Protein AF-A0A2I1H374-F1 (afdb_monomer_lite)

Structure (mmCIF, N/CA/C/O backbone):
data_AF-A0A2I1H374-F1
#
_entry.id   AF-A0A2I1H374-F1
#
loop_
_atom_site.group_PDB
_atom_site.id
_atom_site.type_symbol
_atom_site.label_atom_id
_atom_site.label_alt_id
_atom_site.label_comp_id
_atom_site.label_asym_id
_atom_site.label_entity_id
_atom_site.label_seq_id
_atom_site.pdbx_PDB_ins_code
_atom_site.Cartn_x
_atom_site.Cartn_y
_atom_site.Cartn_z
_atom_site.occupancy
_atom_site.B_iso_or_equiv
_atom_site.auth_seq_id
_atom_site.auth_comp_id
_atom_site.auth_asym_id
_atom_site.auth_atom_id
_atom_site.pdbx_PDB_model_num
ATOM 1 N N . MET A 1 1 ? -6.740 16.744 -34.943 1.00 37.19 1 MET A N 1
ATOM 2 C CA . MET A 1 1 ? -5.927 16.416 -33.747 1.00 37.19 1 MET A CA 1
ATOM 3 C C . MET A 1 1 ? -6.700 16.603 -32.431 1.00 37.19 1 MET A C 1
ATOM 5 O O . MET A 1 1 ? -6.382 15.929 -31.464 1.00 37.19 1 MET A O 1
ATOM 9 N N . GLU A 1 2 ? -7.787 17.387 -32.403 1.00 27.06 2 GLU A N 1
ATOM 10 C CA . GLU A 1 2 ? -8.584 17.677 -31.189 1.00 27.06 2 GLU A CA 1
ATOM 11 C C . GLU A 1 2 ? -9.504 16.539 -30.698 1.00 27.06 2 GLU A C 1
ATOM 13 O O . GLU A 1 2 ? -9.756 16.419 -29.502 1.00 27.06 2 GLU A O 1
ATOM 18 N N . LYS A 1 3 ? -9.932 15.609 -31.567 1.00 24.66 3 LYS A N 1
ATOM 19 C CA . LYS A 1 3 ? -10.811 14.489 -31.163 1.00 24.66 3 LYS A CA 1
ATOM 20 C C . LYS A 1 3 ? -10.138 13.417 -30.284 1.00 24.66 3 LYS A C 1
ATOM 22 O O . LYS A 1 3 ? -10.841 12.659 -29.628 1.00 24.66 3 LYS A O 1
ATOM 27 N N . LYS A 1 4 ? -8.799 13.332 -30.229 1.00 29.20 4 LYS A N 1
ATOM 28 C CA . LYS A 1 4 ? -8.080 12.343 -29.386 1.00 29.20 4 LYS A CA 1
ATOM 29 C C . LYS A 1 4 ? -7.821 12.827 -27.952 1.00 29.20 4 LYS A C 1
ATOM 31 O O . LYS A 1 4 ? -7.655 11.988 -27.070 1.00 29.20 4 LYS A O 1
ATOM 36 N N . VAL A 1 5 ? -7.818 14.141 -27.716 1.00 31.31 5 VAL A N 1
ATOM 37 C CA . VAL A 1 5 ? -7.602 14.747 -26.387 1.00 31.31 5 VAL A CA 1
ATOM 38 C C . VAL A 1 5 ? -8.898 14.725 -25.570 1.00 31.31 5 VAL A C 1
ATOM 40 O O . VAL A 1 5 ? -8.887 14.364 -24.395 1.00 31.31 5 VAL A O 1
ATOM 43 N N . GLN A 1 6 ? -10.042 14.959 -26.222 1.00 27.72 6 GLN A N 1
ATOM 44 C CA . GLN A 1 6 ? -11.362 14.914 -25.581 1.00 27.72 6 GLN A CA 1
ATOM 45 C C . GLN A 1 6 ? -11.730 13.508 -25.072 1.00 27.72 6 GLN A C 1
ATOM 47 O O . GLN A 1 6 ? -12.285 13.375 -23.988 1.00 27.72 6 GLN A O 1
ATOM 52 N N . VAL A 1 7 ? -11.334 12.445 -25.787 1.00 29.83 7 VAL A N 1
ATOM 53 C CA . VAL A 1 7 ? -11.614 11.041 -25.417 1.00 29.83 7 VAL A CA 1
ATOM 54 C C . VAL A 1 7 ? -10.807 10.570 -24.191 1.00 29.83 7 VAL A C 1
ATOM 56 O O . VAL A 1 7 ? -11.274 9.700 -23.455 1.00 29.83 7 VAL A O 1
ATOM 59 N N . ARG A 1 8 ? -9.623 11.148 -23.921 1.00 35.72 8 ARG A N 1
ATOM 60 C CA . ARG A 1 8 ? -8.791 10.791 -22.748 1.00 35.72 8 ARG A CA 1
ATOM 61 C C . ARG A 1 8 ? -9.314 11.413 -21.452 1.00 35.72 8 ARG A C 1
ATOM 63 O O . ARG A 1 8 ? -9.408 10.715 -20.445 1.00 35.72 8 ARG A O 1
ATOM 70 N N . GLY A 1 9 ? -9.763 12.670 -21.505 1.00 31.95 9 GLY A N 1
ATOM 71 C CA . GLY A 1 9 ? -10.481 13.309 -20.394 1.00 31.95 9 GLY A CA 1
ATOM 72 C C . GLY A 1 9 ? -11.838 12.651 -20.107 1.00 31.95 9 GLY A C 1
ATOM 73 O O . GLY A 1 9 ? -12.207 12.475 -18.946 1.00 31.95 9 GLY A O 1
ATOM 74 N N . PHE A 1 10 ? -12.542 12.198 -21.155 1.00 29.08 10 PHE A N 1
ATOM 75 C CA . PHE A 1 10 ? -13.839 11.518 -21.033 1.00 29.08 10 PHE A CA 1
ATOM 76 C C . PHE A 1 10 ? -13.736 10.151 -20.360 1.00 29.08 10 PHE A C 1
ATOM 78 O O . PHE A 1 10 ? -14.579 9.813 -19.535 1.00 29.08 10 PHE A O 1
ATOM 85 N N . LYS A 1 11 ? -12.671 9.387 -20.647 1.00 33.81 11 LYS A N 1
ATOM 86 C CA . LYS A 1 11 ? -12.419 8.140 -19.925 1.00 33.81 11 LYS A CA 1
ATOM 87 C C . LYS A 1 11 ? -12.275 8.436 -18.436 1.00 33.81 11 LYS A C 1
ATOM 89 O O . LYS A 1 11 ? -13.022 7.830 -17.687 1.00 33.81 11 LYS A O 1
ATOM 94 N N . LYS A 1 12 ? -11.419 9.389 -18.007 1.00 41.34 12 LYS A N 1
ATOM 95 C CA . LYS A 1 12 ? -11.124 9.689 -16.579 1.00 41.34 12 LYS A CA 1
ATOM 96 C C . LYS A 1 12 ? -12.368 10.049 -15.728 1.00 41.34 12 LYS A C 1
ATOM 98 O O . LYS A 1 12 ? -12.437 9.669 -14.559 1.00 41.34 12 LYS A O 1
ATOM 103 N N . LYS A 1 13 ? -13.365 10.704 -16.330 1.00 35.69 13 LYS A N 1
ATOM 104 C CA . LYS A 1 13 ? -14.638 11.063 -15.680 1.00 35.69 13 LYS A CA 1
ATOM 105 C C . LYS A 1 13 ? -15.507 9.829 -15.365 1.00 35.69 13 LYS A C 1
ATOM 107 O O . LYS A 1 13 ? -15.969 9.692 -14.239 1.00 35.69 13 LYS A O 1
ATOM 112 N N . ILE A 1 14 ? -15.538 8.859 -16.281 1.00 36.16 14 ILE A N 1
ATOM 113 C CA . ILE A 1 14 ? -16.285 7.597 -16.149 1.00 36.16 14 ILE A CA 1
ATOM 114 C C . ILE A 1 14 ? -15.719 6.681 -15.027 1.00 36.16 14 ILE A C 1
ATOM 116 O O . ILE A 1 14 ? -16.461 5.906 -14.437 1.00 36.16 14 ILE A O 1
ATOM 120 N N . TRP A 1 15 ? -14.431 6.767 -14.646 1.00 44.06 15 TRP A N 1
ATOM 121 C CA . TRP A 1 15 ? -13.823 5.871 -13.622 1.00 44.06 15 TRP A CA 1
ATOM 122 C C . TRP A 1 15 ? -14.195 6.191 -12.188 1.00 44.06 15 TRP A C 1
ATOM 124 O O . TRP A 1 15 ? -14.423 5.276 -11.399 1.00 44.06 15 TRP A O 1
ATOM 134 N N . LYS A 1 16 ? -14.198 7.485 -11.839 1.00 42.59 16 LYS A N 1
ATOM 135 C CA . LYS A 1 16 ? -14.732 7.903 -10.544 1.00 42.59 16 LYS A CA 1
ATOM 136 C C . LYS A 1 16 ? -16.214 7.522 -10.525 1.00 42.59 16 LYS A C 1
ATOM 138 O O . LYS A 1 16 ? -16.657 6.944 -9.551 1.00 42.59 16 LYS A O 1
ATOM 143 N N . GLU A 1 17 ? -16.918 7.696 -11.644 1.00 45.19 17 GLU A N 1
ATOM 144 C CA . GLU A 1 17 ? -18.347 7.394 -11.787 1.00 45.19 17 GLU A CA 1
ATOM 145 C C . GLU A 1 17 ? -18.707 5.896 -11.650 1.00 45.19 17 GLU A C 1
ATOM 147 O O . GLU A 1 17 ? -19.641 5.602 -10.919 1.00 45.19 17 GLU A O 1
ATOM 152 N N . VAL A 1 18 ? -17.977 4.926 -12.229 1.00 48.44 18 VAL A N 1
ATOM 153 C CA . VAL A 1 18 ? -18.347 3.483 -12.153 1.00 48.44 18 VAL A CA 1
ATOM 154 C C . VAL A 1 18 ? -18.047 2.839 -10.788 1.00 48.44 18 VAL A C 1
ATOM 156 O O . VAL A 1 18 ? -18.701 1.877 -10.404 1.00 48.44 18 VAL A O 1
ATOM 159 N N . GLN A 1 19 ? -17.084 3.337 -10.014 1.00 54.28 19 GLN A N 1
ATOM 160 C CA . GLN A 1 19 ? -16.617 2.667 -8.781 1.00 54.28 19 GLN A CA 1
ATOM 161 C C . GLN A 1 19 ? -17.130 3.346 -7.515 1.00 54.28 19 GLN A C 1
ATOM 163 O O . GLN A 1 19 ? -17.526 2.668 -6.566 1.00 54.28 19 GLN A O 1
ATOM 168 N N . VAL A 1 20 ? -17.253 4.677 -7.569 1.00 58.66 20 VAL A N 1
ATOM 169 C CA . VAL A 1 20 ? -18.188 5.392 -6.704 1.00 58.66 20 VAL A CA 1
ATOM 170 C C . VAL A 1 20 ? -19.596 4.826 -6.939 1.00 58.66 20 VAL A C 1
ATOM 172 O O . VAL A 1 20 ? -20.330 4.734 -5.975 1.00 58.66 20 VAL A O 1
ATOM 175 N N . SER A 1 21 ? -19.936 4.268 -8.119 1.00 68.25 21 SER A N 1
ATOM 176 C CA . SER A 1 21 ? -21.241 3.608 -8.317 1.00 68.25 21 SER A CA 1
ATOM 177 C C . SER A 1 21 ? -21.523 2.410 -7.406 1.00 68.25 21 SER A C 1
ATOM 179 O O . SER A 1 21 ? -22.670 2.261 -7.029 1.00 68.25 21 SER A O 1
ATOM 181 N N . ILE A 1 22 ? -20.557 1.556 -7.029 1.00 81.50 22 ILE A N 1
ATOM 182 C CA . ILE A 1 22 ? -20.864 0.428 -6.116 1.00 81.50 22 ILE A CA 1
ATOM 183 C C . ILE A 1 22 ? -21.105 0.961 -4.707 1.00 81.50 22 ILE A C 1
ATOM 185 O O . ILE A 1 22 ? -22.082 0.593 -4.067 1.00 81.50 22 ILE A O 1
ATOM 189 N N . LEU A 1 23 ? -20.240 1.863 -4.241 1.00 81.44 23 LEU A N 1
ATOM 190 C CA . LEU A 1 23 ? -20.399 2.477 -2.925 1.00 81.44 23 LEU A CA 1
ATOM 191 C C . LEU A 1 23 ? -21.657 3.359 -2.846 1.00 81.44 23 LEU A C 1
ATOM 193 O O . LEU A 1 23 ? -22.290 3.369 -1.799 1.00 81.44 23 LEU A O 1
ATOM 197 N N . LEU A 1 24 ? -22.031 4.044 -3.934 1.00 80.06 24 LEU A N 1
ATOM 198 C CA . LEU A 1 24 ? -23.277 4.810 -4.061 1.00 80.06 24 LEU A CA 1
ATOM 199 C C . LEU A 1 24 ? -24.499 3.899 -4.160 1.00 80.06 24 LEU A C 1
ATOM 201 O O . LEU A 1 24 ? -25.490 4.172 -3.507 1.00 80.06 24 LEU A O 1
ATOM 205 N N . LYS A 1 25 ? -24.437 2.799 -4.920 1.00 84.75 25 LYS A N 1
ATOM 206 C CA . LYS A 1 25 ? -25.526 1.810 -4.968 1.00 84.75 25 LYS A CA 1
ATOM 207 C C . LYS A 1 25 ? -25.799 1.236 -3.587 1.00 84.75 25 LYS A C 1
ATOM 209 O O . LYS A 1 25 ? -26.943 1.161 -3.182 1.00 84.75 25 LYS A O 1
ATOM 214 N N . LEU A 1 26 ? -24.749 0.925 -2.826 1.00 85.94 26 LEU A N 1
ATOM 215 C CA . LEU A 1 26 ? -24.913 0.501 -1.437 1.00 85.94 26 LEU A CA 1
ATOM 216 C C . LEU A 1 26 ? -25.579 1.590 -0.577 1.00 85.94 26 LEU A C 1
ATOM 218 O O . LEU A 1 26 ? -26.372 1.254 0.296 1.00 85.94 26 LEU A O 1
ATOM 222 N N . GLU A 1 27 ? -25.306 2.877 -0.817 1.00 85.31 27 GLU A N 1
ATOM 223 C CA . GLU A 1 27 ? -26.038 3.970 -0.153 1.00 85.31 27 GLU A CA 1
ATOM 224 C C . GLU A 1 27 ? -27.514 4.018 -0.574 1.00 85.31 27 GLU A C 1
ATOM 226 O O . GLU A 1 27 ? -28.376 4.165 0.291 1.00 85.31 27 GLU A O 1
ATOM 231 N N . GLU A 1 28 ? -27.807 3.859 -1.870 1.00 84.88 28 GLU A N 1
ATOM 232 C CA . GLU A 1 28 ? -29.170 3.777 -2.420 1.00 84.88 28 GLU A CA 1
ATOM 233 C C . GLU A 1 28 ? -29.945 2.579 -1.844 1.00 84.88 28 GLU A C 1
ATOM 235 O O . GLU A 1 28 ? -31.127 2.705 -1.525 1.00 84.88 28 GLU A O 1
ATOM 240 N N . ASP A 1 29 ? -29.259 1.458 -1.614 1.00 85.06 29 ASP A N 1
ATOM 241 C CA . ASP A 1 29 ? -29.785 0.237 -0.992 1.00 85.06 29 ASP A CA 1
ATOM 242 C C . ASP A 1 29 ? -29.918 0.350 0.546 1.00 85.06 29 ASP A C 1
ATOM 244 O O . ASP A 1 29 ? -30.317 -0.602 1.220 1.00 85.06 29 ASP A O 1
ATOM 248 N N . GLY A 1 30 ? -29.604 1.515 1.128 1.00 82.56 30 GLY A N 1
ATOM 249 C CA . GLY A 1 30 ? -29.791 1.821 2.549 1.00 82.56 30 GLY A CA 1
ATOM 250 C C . GLY A 1 30 ? -28.572 1.576 3.449 1.00 82.56 30 GLY A C 1
ATOM 251 O O . GLY A 1 30 ? -28.650 1.811 4.658 1.00 82.56 30 GLY A O 1
ATOM 252 N N . PHE A 1 31 ? -27.425 1.162 2.903 1.00 89.19 31 PHE A N 1
ATOM 253 C CA . P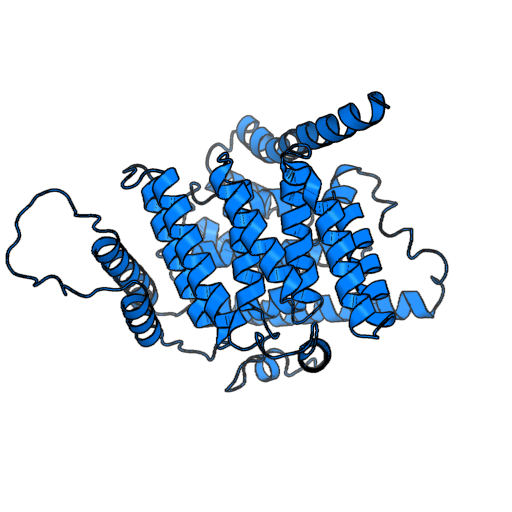HE A 1 31 ? -26.167 1.010 3.644 1.00 89.19 31 PHE A CA 1
ATOM 254 C C . PHE A 1 31 ? -25.400 2.337 3.700 1.00 89.19 31 PHE A C 1
ATOM 256 O O . PHE A 1 31 ? -24.444 2.579 2.963 1.00 89.19 31 PHE A O 1
ATOM 263 N N . THR A 1 32 ? -25.810 3.217 4.609 1.00 85.12 32 THR A N 1
ATOM 264 C CA . THR A 1 32 ? -25.235 4.567 4.732 1.00 85.12 32 THR A CA 1
ATOM 265 C C . THR A 1 32 ? -23.976 4.630 5.601 1.00 85.12 32 THR A C 1
ATOM 267 O O . THR A 1 32 ? -23.193 5.569 5.473 1.00 85.12 32 THR A O 1
ATOM 270 N N . THR A 1 33 ? -23.728 3.629 6.454 1.00 91.88 33 THR A N 1
ATOM 271 C CA . THR A 1 33 ? -22.547 3.588 7.332 1.00 91.88 33 THR A CA 1
ATOM 272 C C . THR A 1 33 ? -21.373 2.832 6.692 1.00 91.88 33 THR A C 1
ATOM 274 O O . THR A 1 33 ? -21.600 1.872 5.946 1.00 91.88 33 THR A O 1
ATOM 277 N N . PRO A 1 34 ? -20.108 3.195 6.997 1.00 92.06 34 PRO A N 1
ATOM 278 C CA . PRO A 1 34 ? -18.940 2.434 6.543 1.00 92.06 34 PRO A CA 1
ATOM 279 C C . PRO A 1 34 ? -19.001 0.955 6.946 1.00 92.06 34 PRO A C 1
ATOM 281 O O . PRO A 1 34 ? -18.738 0.083 6.121 1.00 92.06 34 PRO A O 1
ATOM 284 N N . ASP A 1 35 ? -19.436 0.673 8.175 1.00 93.94 35 ASP A N 1
ATOM 285 C CA . ASP A 1 35 ? -19.640 -0.683 8.689 1.00 93.94 35 ASP A CA 1
ATOM 286 C C . ASP A 1 35 ? -20.649 -1.488 7.857 1.00 93.94 35 ASP A C 1
ATOM 288 O O . ASP A 1 35 ? -20.387 -2.639 7.499 1.00 93.94 35 ASP A O 1
ATOM 292 N N . GLY A 1 36 ? -21.792 -0.882 7.512 1.00 93.75 36 GLY A N 1
ATOM 293 C CA . GLY A 1 36 ? -22.821 -1.520 6.690 1.00 93.75 36 GLY A CA 1
ATOM 294 C C . GLY A 1 36 ? -22.305 -1.870 5.296 1.00 93.75 36 GLY A C 1
ATOM 295 O O . GLY A 1 36 ? -22.477 -3.000 4.841 1.00 93.75 36 GLY A O 1
ATOM 296 N N . LYS A 1 37 ? -21.591 -0.935 4.658 1.00 94.06 37 LYS A N 1
ATOM 297 C CA . LYS A 1 37 ? -20.971 -1.155 3.343 1.00 94.06 37 LYS A CA 1
ATOM 298 C C . LYS A 1 37 ? -19.912 -2.250 3.393 1.00 94.06 37 LYS A C 1
ATOM 300 O O . LYS A 1 37 ? -19.921 -3.139 2.548 1.00 94.06 37 LYS A O 1
ATOM 305 N N . ALA A 1 38 ? -19.024 -2.222 4.388 1.00 95.44 38 ALA A N 1
ATOM 306 C CA . ALA A 1 38 ? -17.991 -3.241 4.552 1.00 95.44 38 ALA A CA 1
ATOM 307 C C . ALA A 1 38 ? -18.610 -4.637 4.707 1.00 95.44 38 ALA A C 1
ATOM 309 O O . ALA A 1 38 ? -18.183 -5.569 4.030 1.00 95.44 38 ALA A O 1
ATOM 310 N N . LYS A 1 39 ? -19.665 -4.763 5.523 1.00 95.19 39 LYS A N 1
ATOM 311 C CA . LYS A 1 39 ? -20.383 -6.025 5.748 1.00 95.19 39 LYS A CA 1
ATOM 312 C C . LYS A 1 39 ? -20.995 -6.614 4.475 1.00 95.19 39 LYS A C 1
ATOM 314 O O . LYS A 1 39 ? -21.071 -7.836 4.356 1.00 95.19 39 LYS A O 1
ATOM 319 N N . GLU A 1 40 ? -21.438 -5.775 3.544 1.00 94.81 40 GLU A N 1
ATOM 320 C CA . GLU A 1 40 ? -21.953 -6.247 2.258 1.00 94.81 40 GLU A CA 1
ATOM 321 C C . GLU A 1 40 ? -20.816 -6.648 1.314 1.00 94.81 40 GLU A C 1
ATOM 323 O O . GLU A 1 40 ? -20.830 -7.733 0.738 1.00 94.81 40 GLU A O 1
ATOM 328 N N . LEU A 1 41 ? -19.773 -5.821 1.226 1.00 94.25 41 LEU A N 1
ATOM 329 C CA . LEU A 1 41 ? -18.637 -6.052 0.334 1.00 94.25 41 LEU A CA 1
ATOM 330 C C . LEU A 1 41 ? -17.848 -7.330 0.674 1.00 94.25 41 LEU A C 1
ATOM 332 O O . LEU A 1 41 ? -17.374 -8.007 -0.237 1.00 94.25 41 LEU A O 1
ATOM 336 N N . ILE A 1 42 ? -17.726 -7.698 1.958 1.00 95.12 42 ILE A N 1
ATOM 337 C CA . ILE A 1 42 ? -17.001 -8.917 2.373 1.00 95.12 42 ILE A CA 1
ATOM 338 C C . ILE A 1 42 ? -17.675 -10.223 1.929 1.00 95.12 42 ILE A C 1
ATOM 340 O O . ILE A 1 42 ? -17.035 -11.272 1.977 1.00 95.12 42 ILE A O 1
ATOM 344 N N . LYS A 1 43 ? -18.941 -10.191 1.494 1.00 93.06 43 LYS A N 1
ATOM 345 C CA . LYS A 1 43 ? -19.647 -11.387 1.006 1.00 93.06 43 LYS A CA 1
ATOM 346 C C . LYS A 1 43 ? -19.198 -11.804 -0.396 1.00 93.06 43 LYS A C 1
ATOM 348 O O . LYS A 1 43 ? -19.277 -12.979 -0.724 1.00 93.06 43 LYS A O 1
ATOM 353 N N . GLU A 1 44 ? -18.691 -10.859 -1.188 1.00 90.38 44 GLU A N 1
ATOM 354 C CA . GLU A 1 44 ? -18.425 -11.024 -2.625 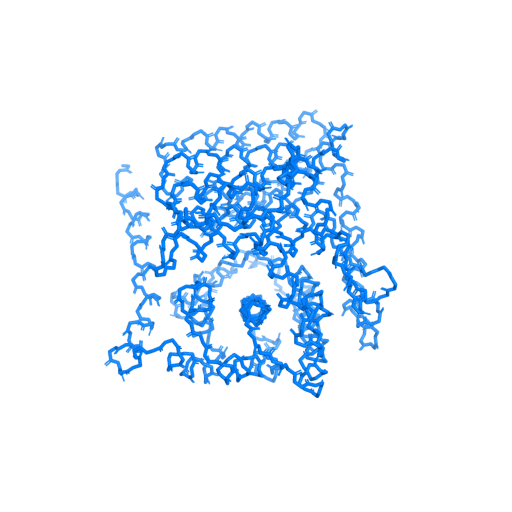1.00 90.38 44 GLU A CA 1
ATOM 355 C C . GLU A 1 44 ? -16.947 -10.753 -2.981 1.00 90.38 44 GLU A C 1
ATOM 357 O O . GLU A 1 44 ? -16.618 -10.278 -4.068 1.00 90.38 44 GLU A O 1
ATOM 362 N N . LEU A 1 45 ? -16.008 -11.079 -2.078 1.00 89.31 45 LEU A N 1
ATOM 363 C CA . LEU A 1 45 ? -14.557 -10.852 -2.272 1.00 89.31 45 LEU A CA 1
ATOM 364 C C . LEU A 1 45 ? -13.946 -11.606 -3.468 1.00 89.31 45 LEU A C 1
ATOM 366 O O . LEU A 1 45 ? -12.802 -11.353 -3.861 1.00 89.31 45 LEU A O 1
ATOM 370 N N . THR A 1 46 ? -14.670 -12.568 -4.040 1.00 86.19 46 THR A N 1
ATOM 371 C CA . THR A 1 46 ? -14.274 -13.244 -5.279 1.00 86.19 46 THR A CA 1
ATOM 372 C C . THR A 1 46 ? -14.323 -12.326 -6.490 1.00 86.19 46 THR A C 1
ATOM 374 O O . THR A 1 46 ? -13.521 -12.508 -7.409 1.00 86.19 46 THR A O 1
ATOM 377 N N . ASP A 1 47 ? -15.214 -11.336 -6.480 1.00 86.19 47 ASP A N 1
ATOM 378 C CA . ASP A 1 47 ? -15.330 -10.344 -7.537 1.00 86.19 47 ASP A CA 1
ATOM 379 C C . ASP A 1 47 ? -14.364 -9.175 -7.278 1.00 86.19 47 ASP A C 1
ATOM 381 O O . ASP A 1 47 ? -14.358 -8.507 -6.238 1.00 86.19 47 ASP A O 1
ATOM 385 N N . VAL A 1 48 ? -13.524 -8.917 -8.280 1.00 84.00 48 VAL A N 1
ATOM 386 C CA . VAL A 1 48 ? -12.493 -7.877 -8.279 1.00 84.00 48 VAL A CA 1
ATOM 387 C C . VAL A 1 48 ? -13.084 -6.479 -8.039 1.00 84.00 48 VAL A C 1
ATOM 389 O O . VAL A 1 48 ? -12.424 -5.641 -7.421 1.00 84.00 48 VAL A O 1
ATOM 392 N N . LYS A 1 49 ? -14.319 -6.210 -8.484 1.00 85.62 49 LYS A N 1
ATOM 393 C CA . LYS A 1 49 ? -14.986 -4.915 -8.288 1.00 85.62 49 LYS A CA 1
ATOM 394 C C . LYS A 1 49 ? -15.326 -4.665 -6.820 1.00 85.62 49 LYS A C 1
ATOM 396 O O . LYS A 1 49 ? -15.070 -3.569 -6.322 1.00 85.62 49 LYS A O 1
ATOM 401 N N . TYR A 1 50 ? -15.853 -5.676 -6.130 1.00 89.19 50 TYR A N 1
ATOM 402 C CA . TYR A 1 50 ? -16.211 -5.604 -4.711 1.00 89.19 50 TYR A CA 1
ATOM 403 C C . TYR A 1 50 ? -14.965 -5.514 -3.836 1.00 89.19 50 TYR A C 1
ATOM 405 O O . TYR A 1 50 ? -14.892 -4.665 -2.949 1.00 89.19 50 TYR A O 1
ATOM 413 N N . LEU A 1 51 ? -13.937 -6.304 -4.152 1.00 90.38 51 LEU A N 1
ATOM 414 C CA . LEU A 1 51 ? -12.643 -6.237 -3.479 1.00 90.38 51 LEU A CA 1
ATOM 415 C C . LEU A 1 51 ? -11.993 -4.849 -3.618 1.00 90.38 51 LEU A C 1
ATOM 417 O O . LEU A 1 51 ? -11.489 -4.289 -2.645 1.00 90.38 51 LEU A O 1
ATOM 421 N N . TYR A 1 52 ? -12.044 -4.252 -4.812 1.00 87.62 52 TYR A N 1
ATOM 422 C CA . TYR A 1 52 ? -11.536 -2.897 -5.026 1.00 87.62 52 TYR A CA 1
ATOM 423 C C . TYR A 1 52 ? -12.357 -1.839 -4.275 1.00 87.62 52 TYR A C 1
ATOM 425 O O . TYR A 1 52 ? -11.781 -0.932 -3.674 1.00 87.62 52 TYR A O 1
ATOM 433 N N . ALA A 1 53 ? -13.690 -1.951 -4.278 1.00 90.31 53 ALA A N 1
ATOM 434 C CA . ALA A 1 53 ? -14.562 -1.058 -3.516 1.00 90.31 53 ALA A CA 1
ATOM 435 C C . ALA A 1 53 ? -14.286 -1.150 -2.007 1.00 90.31 53 ALA A C 1
ATOM 437 O O . ALA A 1 53 ? -14.211 -0.119 -1.340 1.00 90.31 53 ALA A O 1
ATOM 438 N N . LEU A 1 54 ? -14.050 -2.361 -1.488 1.00 94.19 54 LEU A N 1
ATOM 439 C CA . LEU A 1 54 ? -13.659 -2.586 -0.098 1.00 94.19 54 LEU A CA 1
ATOM 440 C C . LEU A 1 54 ? -12.329 -1.901 0.214 1.00 94.19 54 LEU A C 1
ATOM 442 O O . LEU A 1 54 ? -12.224 -1.177 1.199 1.00 94.19 54 LEU A O 1
ATOM 446 N N . LYS A 1 55 ? -11.328 -2.059 -0.657 1.00 92.75 55 LYS A N 1
ATOM 447 C CA . LYS A 1 55 ? -10.048 -1.363 -0.513 1.00 92.75 55 LYS A CA 1
ATOM 448 C C . LYS A 1 55 ? -10.232 0.153 -0.426 1.00 92.75 55 LYS A C 1
ATOM 450 O O . LYS A 1 55 ? -9.737 0.761 0.516 1.00 92.75 55 LYS A O 1
ATOM 455 N N . LEU A 1 56 ? -10.976 0.755 -1.359 1.00 89.44 56 LEU A N 1
ATOM 456 C CA . LEU A 1 56 ? -11.248 2.198 -1.345 1.00 89.44 56 LEU A CA 1
ATOM 457 C C . LEU A 1 56 ? -11.967 2.643 -0.065 1.00 89.44 56 LEU A C 1
ATOM 459 O O . LEU A 1 56 ? -11.664 3.708 0.473 1.00 89.44 56 LEU A O 1
ATOM 463 N N . LEU A 1 57 ? -12.906 1.828 0.425 1.00 92.69 57 LEU A N 1
ATOM 464 C CA . LEU A 1 57 ? -13.646 2.099 1.652 1.00 92.69 57 LEU A CA 1
ATOM 465 C C . LEU A 1 57 ? -12.704 2.176 2.866 1.00 92.69 57 LEU A C 1
ATOM 467 O O . LEU A 1 57 ? -12.842 3.090 3.674 1.00 92.69 57 LEU A O 1
ATOM 471 N N . PHE A 1 58 ? -11.729 1.269 2.969 1.00 93.12 58 PHE A N 1
ATOM 472 C CA . PHE A 1 58 ? -10.752 1.242 4.065 1.00 93.12 58 PHE A CA 1
ATOM 473 C C . PHE A 1 58 ? -9.588 2.236 3.895 1.00 93.12 58 PHE A C 1
ATOM 475 O O . PHE A 1 58 ? -8.996 2.653 4.888 1.00 93.12 58 PHE A O 1
ATOM 482 N N . GLU A 1 59 ? -9.254 2.648 2.667 1.00 88.62 59 GLU A N 1
ATOM 483 C CA . GLU A 1 59 ? -8.234 3.682 2.403 1.00 88.62 59 GLU A CA 1
ATOM 484 C C . GLU A 1 59 ? -8.687 5.093 2.803 1.00 88.62 59 GLU A C 1
ATOM 486 O O . GLU A 1 59 ? -7.856 5.985 3.029 1.00 88.62 59 GLU A O 1
ATOM 491 N N . ASN A 1 60 ? -10.000 5.318 2.885 1.00 86.88 60 ASN A N 1
ATOM 492 C CA . ASN A 1 60 ? -10.533 6.578 3.371 1.00 86.88 60 ASN A CA 1
ATOM 493 C C . ASN A 1 60 ? -10.395 6.659 4.896 1.00 86.88 60 ASN A C 1
ATOM 495 O O . ASN A 1 60 ? -11.144 6.026 5.636 1.00 86.88 60 ASN A O 1
ATOM 499 N N . LEU A 1 61 ? -9.461 7.491 5.361 1.00 81.06 61 LEU A N 1
ATOM 500 C CA . LEU A 1 61 ? -9.180 7.645 6.786 1.00 81.06 61 LEU A CA 1
ATOM 501 C C . LEU A 1 61 ? -10.334 8.265 7.581 1.00 81.06 61 LEU A C 1
ATOM 503 O O . LEU A 1 61 ? -10.375 8.064 8.789 1.00 81.06 61 LEU A O 1
ATOM 507 N N . GLN A 1 62 ? -11.260 8.957 6.910 1.00 81.56 62 GLN A N 1
ATOM 508 C CA . GLN A 1 62 ? -12.458 9.544 7.521 1.00 81.56 62 GLN A CA 1
ATOM 509 C C . GLN A 1 62 ? -13.521 8.501 7.882 1.00 81.56 62 GLN A C 1
ATOM 511 O O . GLN A 1 62 ? -14.440 8.797 8.639 1.00 81.56 62 GLN A O 1
ATOM 516 N N . ASN A 1 63 ? -13.440 7.299 7.307 1.00 88.81 63 ASN A N 1
ATOM 517 C CA . ASN A 1 63 ? -14.369 6.233 7.638 1.00 88.81 63 ASN A CA 1
ATOM 518 C C . ASN A 1 63 ? -13.939 5.590 8.948 1.00 88.81 63 ASN A C 1
ATOM 520 O O . ASN A 1 63 ? -12.885 4.966 8.990 1.00 88.81 63 ASN A O 1
ATOM 524 N N . ASP A 1 64 ? -14.769 5.669 9.978 1.00 87.88 64 ASP A N 1
ATOM 525 C CA . ASP A 1 64 ? -14.565 4.904 11.203 1.00 87.88 64 ASP A CA 1
ATOM 526 C C . ASP A 1 64 ? -15.239 3.539 11.099 1.00 87.88 64 ASP A C 1
ATOM 528 O O . ASP A 1 64 ? -16.347 3.413 10.573 1.00 87.88 64 ASP A O 1
ATOM 532 N N . PHE A 1 65 ? -14.548 2.516 11.601 1.00 92.94 65 PHE A N 1
ATOM 533 C CA . PHE A 1 65 ? -15.033 1.141 11.594 1.00 92.94 65 PHE A CA 1
ATOM 534 C C . PHE A 1 65 ? -15.100 0.600 13.009 1.00 92.94 65 PHE A C 1
ATOM 536 O O . PHE A 1 65 ? -14.179 0.810 13.805 1.00 92.94 65 PHE A O 1
ATOM 543 N N . SER A 1 66 ? -16.157 -0.150 13.312 1.00 93.25 66 SER A N 1
ATOM 544 C CA . SER A 1 66 ? -16.220 -0.852 14.590 1.00 93.25 66 SER A CA 1
ATOM 545 C C . SER A 1 66 ? -15.159 -1.962 14.670 1.00 93.25 66 SER A C 1
ATOM 547 O O . SER A 1 66 ? -14.814 -2.579 13.653 1.00 93.25 66 SER A O 1
ATOM 549 N N . PRO A 1 67 ? -14.673 -2.301 15.882 1.00 91.38 67 PRO A N 1
ATOM 550 C CA . PRO A 1 67 ? -13.731 -3.406 16.067 1.00 91.38 67 PRO A CA 1
ATOM 551 C C . PRO A 1 67 ? -14.233 -4.734 15.488 1.00 91.38 67 PRO A C 1
ATOM 553 O O . PRO A 1 67 ? -13.450 -5.526 14.965 1.00 91.38 67 PRO A O 1
ATOM 556 N N . GLN A 1 68 ? -15.549 -4.967 15.535 1.00 92.94 68 GLN A N 1
ATOM 557 C CA . GLN A 1 68 ? -16.161 -6.166 14.975 1.00 92.94 68 GLN A CA 1
ATOM 558 C C . GLN A 1 68 ? -16.018 -6.215 13.448 1.00 92.94 68 GLN A C 1
ATOM 560 O O . GLN A 1 68 ? -15.591 -7.237 12.920 1.00 92.94 68 GLN A O 1
ATOM 565 N N . ILE A 1 69 ? -16.278 -5.110 12.740 1.00 95.56 69 ILE A N 1
ATOM 566 C CA . ILE A 1 69 ? -16.116 -5.053 11.280 1.00 95.56 69 ILE A CA 1
ATOM 567 C C . ILE A 1 69 ? -14.652 -5.177 10.860 1.00 95.56 69 ILE A C 1
ATOM 569 O O . ILE A 1 69 ? -14.358 -5.892 9.899 1.00 95.56 69 ILE A O 1
ATOM 573 N N . LEU A 1 70 ? -13.721 -4.551 11.589 1.00 94.56 70 LEU A N 1
ATOM 574 C CA . LEU A 1 70 ? -12.286 -4.732 11.347 1.00 94.56 70 LEU A CA 1
ATOM 575 C C . LEU A 1 70 ? -11.886 -6.210 11.473 1.00 94.56 70 LEU A C 1
ATOM 577 O O . LEU A 1 70 ? -11.190 -6.746 10.608 1.00 94.56 70 LEU A O 1
ATOM 581 N N . ARG A 1 71 ? -12.369 -6.885 12.524 1.00 93.88 71 ARG A N 1
ATOM 582 C CA . ARG A 1 71 ? -12.122 -8.310 12.768 1.00 93.88 71 ARG A CA 1
ATOM 583 C C . ARG A 1 71 ? -12.722 -9.194 11.678 1.00 93.88 71 ARG A C 1
ATOM 585 O O . ARG A 1 71 ? -12.020 -10.060 11.161 1.00 93.88 71 ARG A O 1
ATOM 592 N N . ASP A 1 72 ? -13.987 -8.987 11.330 1.00 95.38 72 ASP A N 1
ATOM 593 C CA . ASP A 1 72 ? -14.696 -9.800 10.336 1.00 95.38 72 ASP A CA 1
ATOM 594 C C . ASP A 1 72 ? -14.065 -9.648 8.950 1.00 95.38 72 ASP A C 1
ATOM 596 O O . ASP A 1 72 ? -13.828 -10.639 8.257 1.00 95.38 72 ASP A O 1
ATOM 600 N N . THR A 1 73 ? -13.688 -8.421 8.586 1.00 96.50 73 THR A N 1
ATOM 601 C CA . THR A 1 73 ? -12.979 -8.138 7.333 1.00 96.50 73 THR A CA 1
ATOM 602 C C . THR A 1 73 ? -11.601 -8.798 7.315 1.00 96.50 73 THR A C 1
ATOM 604 O O . THR A 1 73 ? -11.224 -9.409 6.316 1.00 96.50 73 THR A O 1
ATOM 607 N N . LEU A 1 74 ? -10.856 -8.736 8.426 1.00 95.56 74 LEU A N 1
ATOM 608 C CA . LEU A 1 74 ? -9.565 -9.413 8.546 1.00 95.56 74 LEU A CA 1
ATOM 609 C C . LEU A 1 74 ? -9.703 -10.933 8.390 1.00 95.56 74 LEU A C 1
ATOM 611 O O . LEU A 1 74 ? -8.891 -11.551 7.706 1.00 95.56 74 LEU A O 1
ATOM 615 N N . VAL A 1 75 ? -10.727 -11.538 8.999 1.00 95.25 75 VAL A N 1
ATOM 616 C CA . VAL A 1 75 ? -11.004 -12.976 8.871 1.00 95.25 75 VAL A CA 1
ATOM 617 C C . VAL A 1 75 ? -11.336 -13.344 7.426 1.00 95.25 75 VAL A C 1
ATOM 619 O O . VAL A 1 75 ? -10.806 -14.336 6.932 1.00 95.25 75 VAL A O 1
ATOM 622 N N . ALA A 1 76 ? -12.169 -12.548 6.752 1.00 95.88 76 ALA A N 1
ATOM 623 C CA . ALA A 1 76 ? -12.555 -12.786 5.365 1.00 95.88 76 ALA A CA 1
ATOM 624 C C . ALA A 1 76 ? -11.358 -12.671 4.404 1.00 95.88 76 ALA A C 1
ATOM 626 O O . ALA A 1 76 ? -11.174 -13.519 3.536 1.00 95.88 76 ALA A O 1
ATOM 627 N N . LEU A 1 77 ? -10.492 -11.668 4.591 1.00 95.69 77 LEU A N 1
ATOM 628 C CA . LEU A 1 77 ? -9.282 -11.496 3.776 1.00 95.69 77 LEU A CA 1
ATOM 629 C C . LEU A 1 77 ? -8.193 -12.527 4.094 1.00 95.69 77 LEU A C 1
ATOM 631 O O . LEU A 1 77 ? -7.383 -12.845 3.227 1.00 95.69 77 LEU A O 1
ATOM 635 N N . ALA A 1 78 ? -8.172 -13.078 5.306 1.00 94.12 78 ALA A N 1
ATOM 636 C CA . ALA A 1 78 ? -7.258 -14.156 5.659 1.00 94.12 78 ALA A CA 1
ATOM 637 C C . ALA A 1 78 ? -7.681 -15.517 5.078 1.00 94.12 78 ALA A C 1
ATOM 639 O O . ALA A 1 78 ? -6.889 -16.449 5.144 1.00 94.12 78 ALA A O 1
ATOM 640 N N . ASP A 1 79 ? -8.884 -15.675 4.515 1.00 93.12 79 ASP A N 1
ATOM 641 C CA . ASP A 1 79 ? -9.306 -16.940 3.908 1.00 93.12 79 ASP A CA 1
ATOM 642 C C . ASP A 1 79 ? -8.741 -17.109 2.479 1.00 93.12 79 ASP A C 1
ATOM 644 O O . ASP A 1 79 ? -9.120 -16.367 1.569 1.00 93.12 79 ASP A O 1
ATOM 648 N N . PRO A 1 80 ? -7.856 -18.094 2.230 1.00 90.00 80 PRO A N 1
ATOM 649 C CA . PRO A 1 80 ? -7.313 -18.344 0.898 1.00 90.00 80 PRO A CA 1
ATOM 650 C C . PRO A 1 80 ? -8.209 -19.249 0.039 1.00 90.00 80 PRO A C 1
ATOM 652 O O . PRO A 1 80 ? -7.946 -19.394 -1.153 1.00 90.00 80 PRO A O 1
ATOM 655 N N . THR A 1 81 ? -9.244 -19.875 0.614 1.00 89.06 81 THR A N 1
ATOM 656 C CA . THR A 1 81 ? -10.118 -20.858 -0.059 1.00 89.06 81 THR A CA 1
ATOM 657 C C . THR A 1 81 ? -10.707 -20.364 -1.389 1.00 89.06 81 THR A C 1
ATOM 659 O O . THR A 1 81 ? -10.750 -21.147 -2.337 1.00 89.06 81 THR A O 1
ATOM 662 N N . PRO A 1 82 ? -11.108 -19.085 -1.534 1.00 85.25 82 PRO A N 1
ATOM 663 C CA . PRO A 1 82 ? -11.710 -18.596 -2.773 1.00 85.25 82 PRO A CA 1
ATOM 664 C C . PRO A 1 82 ? -10.733 -18.404 -3.950 1.00 85.25 82 PRO A C 1
ATOM 666 O O . PRO A 1 82 ? -11.146 -17.882 -4.991 1.00 85.25 82 PRO A O 1
ATOM 669 N N . PHE A 1 83 ? -9.439 -18.713 -3.805 1.00 84.12 83 PHE A N 1
ATOM 670 C CA . PHE A 1 83 ? -8.440 -18.530 -4.862 1.00 84.12 83 PHE A CA 1
ATOM 671 C C . PHE A 1 83 ? -8.291 -19.763 -5.754 1.00 84.12 83 PHE A C 1
ATOM 673 O O . PHE A 1 83 ? -7.776 -20.797 -5.336 1.00 84.12 83 PHE A O 1
ATOM 680 N N . ASP A 1 84 ? -8.648 -19.597 -7.028 1.00 79.06 84 ASP A N 1
ATOM 681 C CA . ASP A 1 84 ? -8.300 -20.532 -8.095 1.00 79.06 84 ASP A CA 1
ATOM 682 C C . ASP A 1 84 ? -7.004 -20.078 -8.784 1.00 79.06 84 ASP A C 1
ATOM 684 O O . ASP A 1 84 ? -6.947 -19.025 -9.426 1.00 79.06 84 ASP A O 1
ATOM 688 N N . PHE A 1 85 ? -5.952 -20.882 -8.643 1.00 70.88 85 PHE A N 1
ATOM 689 C CA . PHE A 1 85 ? -4.631 -20.623 -9.216 1.00 70.88 85 PHE A CA 1
ATOM 690 C C . PHE A 1 85 ? -4.560 -20.897 -10.728 1.00 70.88 85 PHE A C 1
ATOM 692 O O . PHE A 1 85 ? -3.619 -20.438 -11.375 1.00 70.88 85 PHE A O 1
ATOM 699 N N . TYR A 1 86 ? -5.557 -21.571 -11.313 1.00 67.31 86 TYR A N 1
ATOM 700 C CA . TYR A 1 86 ? -5.664 -21.775 -12.762 1.00 67.31 86 TYR A CA 1
ATOM 701 C C . TYR A 1 86 ? -6.423 -20.651 -13.476 1.00 67.31 86 TYR A C 1
ATOM 703 O O . TYR A 1 86 ? -6.360 -20.537 -14.704 1.00 67.31 86 TYR A O 1
ATOM 711 N N . ALA A 1 87 ? -7.127 -19.794 -12.735 1.00 69.44 87 ALA A N 1
ATOM 712 C CA . ALA A 1 87 ? -7.895 -18.710 -13.324 1.00 69.44 87 ALA A CA 1
ATOM 713 C C . ALA A 1 87 ? -6.980 -17.672 -13.999 1.00 69.44 87 ALA A C 1
ATOM 715 O O . ALA A 1 87 ? -5.991 -17.219 -13.432 1.00 69.44 87 ALA A O 1
ATOM 716 N N . LYS A 1 88 ? -7.358 -17.202 -15.195 1.00 63.75 88 LYS A N 1
ATOM 717 C CA . LYS A 1 88 ? -6.575 -16.236 -15.998 1.00 63.75 88 LYS A CA 1
ATOM 718 C C . LYS A 1 88 ? -6.256 -14.919 -15.266 1.00 63.75 88 LYS A C 1
ATOM 720 O O . LYS A 1 88 ? -5.262 -14.270 -15.576 1.00 63.75 88 LYS A O 1
ATOM 725 N N . GLN A 1 89 ? -7.103 -14.505 -14.322 1.00 67.19 89 GLN A N 1
ATOM 726 C CA . GLN A 1 89 ? -6.959 -13.258 -13.555 1.00 67.19 89 GLN A CA 1
ATOM 727 C C . GLN A 1 89 ? -6.378 -13.468 -12.144 1.00 67.19 89 GLN A C 1
ATOM 729 O O . GLN A 1 89 ? -6.346 -12.525 -11.352 1.00 67.19 89 GLN A O 1
ATOM 734 N N . SER A 1 90 ? -5.917 -14.679 -11.816 1.00 75.06 90 SER A N 1
ATOM 735 C CA . SER A 1 90 ? -5.476 -15.066 -10.469 1.00 75.06 90 SER A CA 1
ATOM 736 C C . SER A 1 90 ? -4.368 -14.169 -9.912 1.00 75.06 90 SER A C 1
ATOM 738 O O . SER A 1 90 ? -4.488 -13.708 -8.780 1.00 75.06 90 SER A O 1
ATOM 740 N N . VAL A 1 91 ? -3.346 -13.825 -10.710 1.00 78.44 91 VAL A N 1
ATOM 741 C CA . VAL A 1 91 ? -2.251 -12.929 -10.278 1.00 78.44 91 VAL A CA 1
ATOM 742 C C . VAL A 1 91 ? -2.768 -11.548 -9.907 1.00 78.44 91 VAL A C 1
ATOM 744 O O . VAL A 1 91 ? -2.382 -11.000 -8.876 1.00 78.44 91 VAL A O 1
ATOM 747 N N . THR A 1 92 ? -3.620 -10.960 -10.745 1.00 78.62 92 THR A N 1
ATOM 748 C CA . THR A 1 92 ? -4.071 -9.591 -10.503 1.00 78.62 92 THR A CA 1
ATOM 749 C C . THR A 1 92 ? -5.067 -9.518 -9.357 1.00 78.62 92 THR A C 1
ATOM 751 O O . THR A 1 92 ? -4.992 -8.606 -8.539 1.00 78.62 92 THR A O 1
ATOM 754 N N . ARG A 1 93 ? -5.966 -10.501 -9.253 1.00 86.31 93 ARG A N 1
ATOM 755 C CA . ARG A 1 93 ? -6.857 -10.615 -8.099 1.00 86.31 93 ARG A CA 1
ATOM 756 C C . ARG A 1 93 ? -6.058 -10.817 -6.812 1.00 86.31 93 ARG A C 1
ATOM 758 O O . ARG A 1 93 ? -6.369 -10.174 -5.817 1.00 86.31 93 ARG A O 1
ATOM 765 N N . LEU A 1 94 ? -5.018 -11.654 -6.836 1.00 89.31 94 LEU A N 1
ATOM 766 C CA . LEU A 1 94 ? -4.143 -11.878 -5.684 1.00 89.31 94 LEU A CA 1
ATOM 767 C C . LEU A 1 94 ? -3.421 -10.596 -5.267 1.00 89.31 94 LEU A C 1
ATOM 769 O O . LEU A 1 94 ? -3.438 -10.256 -4.091 1.00 89.31 94 LEU A O 1
ATOM 773 N N . GLU A 1 95 ? -2.835 -9.854 -6.209 1.00 90.00 95 GLU A N 1
ATOM 774 C CA . GLU A 1 95 ? -2.193 -8.568 -5.903 1.00 90.00 95 GLU A CA 1
ATOM 775 C C . GLU A 1 95 ? -3.169 -7.588 -5.239 1.00 90.00 95 GLU A C 1
ATOM 777 O O . GLU A 1 95 ? -2.851 -7.017 -4.194 1.00 90.00 95 GLU A O 1
ATOM 782 N N . LEU A 1 96 ? -4.380 -7.446 -5.787 1.00 90.50 96 LEU A N 1
ATOM 783 C CA . LEU A 1 96 ? -5.396 -6.561 -5.223 1.00 90.50 96 LEU A CA 1
ATOM 784 C C . LEU A 1 96 ? -5.862 -7.027 -3.836 1.00 90.50 96 LEU A C 1
ATOM 786 O O . LEU A 1 96 ? -6.078 -6.206 -2.944 1.00 90.50 96 LEU A O 1
ATOM 790 N N . HIS A 1 97 ? -5.995 -8.336 -3.639 1.00 93.69 97 HIS A N 1
ATOM 791 C CA . HIS A 1 97 ? -6.385 -8.931 -2.361 1.00 93.69 97 HIS A CA 1
ATOM 792 C C . HIS A 1 97 ? -5.353 -8.653 -1.282 1.00 93.69 97 HIS A C 1
ATOM 794 O O . HIS A 1 97 ? -5.702 -8.146 -0.220 1.00 93.69 97 HIS A O 1
ATOM 800 N N . LEU A 1 98 ? -4.073 -8.885 -1.581 1.00 93.88 98 LEU A N 1
ATOM 801 C CA . LEU A 1 98 ? -2.983 -8.594 -0.654 1.00 93.88 98 LEU A CA 1
ATOM 802 C C . LEU A 1 98 ? -2.905 -7.096 -0.334 1.00 93.88 98 LEU A C 1
ATOM 804 O O . LEU A 1 98 ? -2.718 -6.742 0.824 1.00 93.88 98 LEU A O 1
ATOM 808 N N . ARG A 1 99 ? -3.132 -6.204 -1.308 1.00 92.25 99 ARG A N 1
ATOM 809 C CA . ARG A 1 99 ? -3.218 -4.753 -1.047 1.00 92.25 99 ARG A CA 1
ATOM 810 C C . ARG A 1 99 ? -4.369 -4.395 -0.122 1.00 92.25 99 ARG A C 1
ATOM 812 O O . ARG A 1 99 ? -4.191 -3.585 0.777 1.00 92.25 99 ARG A O 1
ATOM 819 N N . THR A 1 100 ? -5.534 -4.996 -0.342 1.00 94.38 100 THR A N 1
ATOM 820 C CA . THR A 1 100 ? -6.716 -4.777 0.501 1.00 94.38 100 THR A CA 1
ATOM 821 C C . THR A 1 100 ? -6.443 -5.264 1.919 1.00 94.38 100 THR A C 1
ATOM 823 O O . THR A 1 100 ? -6.746 -4.569 2.884 1.00 94.38 100 THR A O 1
ATOM 826 N N . TRP A 1 101 ? -5.784 -6.416 2.048 1.00 95.56 101 TRP A N 1
ATOM 827 C CA . TRP A 1 101 ? -5.375 -6.964 3.332 1.00 95.56 101 TRP A CA 1
ATOM 828 C C . TRP A 1 101 ? -4.371 -6.066 4.056 1.00 95.56 101 TRP A C 1
ATOM 830 O O . TRP A 1 101 ? -4.567 -5.795 5.239 1.00 95.56 101 TRP A O 1
ATOM 840 N N . VAL A 1 102 ? -3.371 -5.526 3.347 1.00 93.44 102 VAL A N 1
ATOM 841 C CA . VAL A 1 102 ? -2.467 -4.502 3.893 1.00 93.44 102 VAL A CA 1
ATOM 842 C C . VAL A 1 102 ? -3.278 -3.321 4.418 1.00 93.44 102 VAL A C 1
ATOM 844 O O . VAL A 1 102 ? -3.159 -2.998 5.592 1.00 93.44 102 VAL A O 1
ATOM 847 N N . THR A 1 103 ? -4.158 -2.724 3.609 1.00 93.12 103 THR A N 1
ATOM 848 C CA . THR A 1 103 ? -4.970 -1.570 4.030 1.00 93.12 103 THR A CA 1
ATOM 849 C C . THR A 1 103 ? -5.782 -1.857 5.300 1.00 93.12 103 THR A C 1
ATOM 851 O O . THR A 1 103 ? -5.798 -1.034 6.213 1.00 93.12 103 THR A O 1
ATOM 854 N N . VAL A 1 104 ? -6.434 -3.019 5.395 1.00 94.62 104 VAL A N 1
ATOM 855 C CA . VAL A 1 104 ? -7.221 -3.399 6.582 1.00 94.62 104 VAL A CA 1
ATOM 856 C C . VAL A 1 104 ? -6.330 -3.578 7.811 1.00 94.62 104 VAL A C 1
ATOM 858 O O . VAL A 1 104 ? -6.688 -3.123 8.896 1.00 94.62 104 VAL A O 1
ATOM 861 N N . LEU A 1 105 ? -5.157 -4.195 7.657 1.00 92.94 105 LEU A N 1
ATOM 862 C CA . LEU A 1 105 ? -4.200 -4.343 8.752 1.00 92.94 105 LEU A CA 1
ATOM 863 C C . LEU A 1 105 ? -3.654 -2.997 9.231 1.00 92.94 105 LEU A C 1
ATOM 865 O O . LEU A 1 105 ? -3.558 -2.782 10.435 1.00 92.94 105 LEU A O 1
ATOM 869 N N . GLU A 1 106 ? -3.365 -2.076 8.313 1.00 90.88 106 GLU A N 1
ATOM 870 C CA . GLU A 1 106 ? -2.959 -0.716 8.668 1.00 90.88 106 GLU A CA 1
ATOM 871 C C . GLU A 1 106 ? -4.048 -0.010 9.488 1.00 90.88 106 GLU A C 1
ATOM 873 O O . GLU A 1 106 ? -3.760 0.589 10.521 1.00 90.88 106 GLU A O 1
ATOM 878 N N . ARG A 1 107 ? -5.325 -0.157 9.106 1.00 90.75 107 ARG A N 1
ATOM 879 C CA . ARG A 1 107 ? -6.462 0.372 9.883 1.00 90.75 107 ARG A CA 1
ATOM 880 C C . ARG A 1 107 ? -6.563 -0.246 11.278 1.00 90.75 107 ARG A C 1
ATOM 882 O O . ARG A 1 107 ? -6.901 0.454 12.228 1.00 90.75 107 ARG A O 1
ATOM 889 N N . ILE A 1 108 ? -6.241 -1.530 11.414 1.00 90.12 108 ILE A N 1
ATOM 890 C CA . ILE A 1 108 ? -6.191 -2.226 12.705 1.00 90.12 108 ILE A CA 1
ATOM 891 C C . ILE A 1 108 ? -5.059 -1.684 13.585 1.00 90.12 108 ILE A C 1
ATOM 893 O O . ILE A 1 108 ? -5.286 -1.465 14.769 1.00 90.12 108 ILE A O 1
ATOM 897 N N . CYS A 1 109 ? -3.877 -1.407 13.026 1.00 87.38 109 CYS A N 1
ATOM 898 C CA . CYS A 1 109 ? -2.741 -0.865 13.784 1.00 87.38 109 CYS A CA 1
ATOM 899 C C . CYS A 1 109 ? -3.036 0.489 14.453 1.00 87.38 109 CYS A C 1
ATOM 901 O O . CYS A 1 109 ? -2.456 0.785 15.496 1.00 87.38 109 CYS A O 1
ATOM 903 N N . PHE A 1 110 ? -3.928 1.299 13.876 1.00 85.31 110 PHE A N 1
ATOM 904 C CA . PHE A 1 110 ? -4.350 2.594 14.428 1.00 85.31 110 PHE A CA 1
ATOM 905 C C . PHE A 1 110 ? -5.650 2.528 15.244 1.00 85.31 110 PHE A C 1
ATOM 907 O O . PHE A 1 110 ? -6.118 3.548 15.746 1.00 85.31 110 PHE A O 1
ATOM 914 N N . SER A 1 111 ? -6.234 1.339 15.405 1.00 84.75 111 SER A N 1
ATOM 915 C CA . SER A 1 111 ? -7.465 1.115 16.163 1.00 84.75 111 SER A CA 1
ATOM 916 C C . SER A 1 111 ? -7.156 0.570 17.568 1.00 84.75 111 SER A C 1
ATOM 918 O O . SER A 1 111 ? -6.185 -0.173 17.732 1.00 84.75 111 SER A O 1
ATOM 920 N N . PRO A 1 112 ? -7.967 0.886 18.596 1.00 79.81 112 PRO A N 1
ATOM 921 C CA . PRO A 1 112 ? -7.863 0.286 19.931 1.00 79.81 112 PRO A CA 1
ATOM 922 C C . PRO A 1 112 ? -8.468 -1.132 19.949 1.00 79.81 112 PRO A C 1
ATOM 924 O O . PRO A 1 112 ? -9.365 -1.437 20.728 1.00 79.81 112 PRO A O 1
ATOM 927 N N . ILE A 1 113 ? -8.086 -1.975 18.988 1.00 81.94 113 ILE A N 1
ATOM 928 C CA . ILE A 1 113 ? -8.571 -3.350 18.873 1.00 81.94 113 ILE A CA 1
ATOM 929 C C . ILE A 1 113 ? -7.492 -4.321 19.346 1.00 81.94 113 ILE A C 1
ATOM 931 O O . ILE A 1 113 ? -6.366 -4.320 18.849 1.00 81.94 113 ILE A O 1
ATOM 935 N N . VAL A 1 114 ? -7.869 -5.241 20.235 1.00 78.81 114 VAL A N 1
ATOM 936 C CA . VAL A 1 114 ? -7.024 -6.382 20.608 1.00 78.81 114 VAL A CA 1
ATOM 937 C C . VAL A 1 114 ? -7.446 -7.609 19.833 1.00 78.81 114 VAL A C 1
ATOM 939 O O . VAL A 1 114 ? -8.533 -8.160 20.016 1.00 78.81 114 VAL A O 1
ATOM 942 N N . LEU A 1 115 ? -6.548 -8.087 18.980 1.00 84.56 115 LEU A N 1
ATOM 943 C CA . LEU A 1 115 ? -6.726 -9.370 18.319 1.00 84.56 115 LEU A CA 1
ATOM 944 C C . LEU A 1 115 ? -6.334 -10.491 19.281 1.00 84.56 115 LEU A C 1
ATOM 946 O O . LEU A 1 115 ? -5.241 -10.463 19.849 1.00 84.56 115 LEU A O 1
ATOM 950 N N . SER A 1 116 ? -7.187 -11.508 19.433 1.00 86.62 116 SER A N 1
ATOM 951 C CA . SER A 1 116 ? -6.837 -12.698 20.215 1.00 86.62 116 SER A CA 1
ATOM 952 C C . SER A 1 116 ? -5.620 -13.403 19.613 1.00 86.62 116 SER A C 1
ATOM 954 O O . SER A 1 116 ? -5.402 -13.365 18.400 1.00 86.62 116 SER A O 1
ATOM 956 N N . LYS A 1 117 ? -4.834 -14.086 20.454 1.00 86.25 117 LYS A N 1
ATOM 957 C CA . LYS A 1 117 ? -3.680 -14.870 19.988 1.00 86.25 117 LYS A CA 1
ATOM 958 C C . LYS A 1 117 ? -4.078 -15.857 18.886 1.00 86.25 117 LYS A C 1
ATOM 960 O O . LYS A 1 117 ? -3.436 -15.892 17.848 1.00 86.25 117 LYS A O 1
ATOM 965 N N . GLU A 1 118 ? -5.184 -16.570 19.083 1.00 89.00 118 GLU A N 1
ATOM 966 C CA . GLU A 1 118 ? -5.729 -17.517 18.105 1.00 89.00 118 GLU A CA 1
ATOM 967 C C . GLU A 1 118 ? -6.005 -16.864 16.743 1.00 89.00 118 GLU A C 1
ATOM 969 O O . GLU A 1 118 ? -5.629 -17.407 15.704 1.00 89.00 118 GLU A O 1
ATOM 974 N N . LEU A 1 119 ? -6.625 -15.678 16.730 1.00 89.44 119 LEU A N 1
ATOM 975 C CA . LEU A 1 119 ? -6.898 -14.971 15.485 1.00 89.44 119 LEU A CA 1
ATOM 976 C C . LEU A 1 119 ? -5.602 -14.519 14.807 1.00 89.44 119 LEU A C 1
ATOM 978 O O . LEU A 1 119 ? -5.468 -14.693 13.599 1.00 89.44 119 LEU A O 1
ATOM 982 N N . ARG A 1 120 ? -4.640 -13.976 15.561 1.00 87.75 120 ARG A N 1
ATOM 983 C CA . ARG A 1 120 ? -3.342 -13.566 15.003 1.00 87.75 120 ARG A CA 1
ATOM 984 C C . ARG A 1 120 ? -2.593 -14.751 14.405 1.00 87.75 120 ARG A C 1
ATOM 986 O O . ARG A 1 120 ? -2.136 -14.649 13.273 1.00 87.75 120 ARG A O 1
ATOM 993 N N . ASP A 1 121 ? -2.541 -15.876 15.114 1.00 87.50 121 ASP A N 1
ATOM 994 C CA . ASP A 1 121 ? -1.891 -17.099 14.639 1.00 87.50 121 ASP A CA 1
ATOM 995 C C . ASP A 1 121 ? -2.578 -17.610 13.360 1.00 87.50 121 ASP A C 1
ATOM 997 O O . ASP A 1 121 ? -1.910 -17.962 12.389 1.00 87.50 121 ASP A O 1
ATOM 1001 N N . LYS A 1 122 ? -3.917 -17.579 13.298 1.00 90.00 122 LYS A N 1
ATOM 1002 C CA . LYS A 1 122 ? -4.683 -17.943 12.092 1.00 90.00 122 LYS A CA 1
ATOM 1003 C C . LYS A 1 122 ? -4.371 -17.027 10.903 1.00 90.00 122 LYS A C 1
ATOM 1005 O O . LYS A 1 122 ? -4.145 -17.515 9.795 1.00 90.00 122 LYS A O 1
ATOM 1010 N N . VAL A 1 123 ? -4.367 -15.714 11.121 1.00 91.00 123 VAL A N 1
ATOM 1011 C CA . VAL A 1 123 ? -4.091 -14.698 10.092 1.00 91.00 123 VAL A CA 1
ATOM 1012 C C . VAL A 1 123 ? -2.644 -14.823 9.603 1.00 91.00 123 VAL A C 1
ATOM 1014 O O . VAL A 1 123 ? -2.404 -14.859 8.398 1.00 91.00 123 VAL A O 1
ATOM 1017 N N . TYR A 1 124 ? -1.690 -15.003 10.517 1.00 87.50 124 TYR A N 1
ATOM 1018 C CA . TYR A 1 124 ? -0.280 -15.223 10.197 1.00 87.50 124 TYR A CA 1
ATOM 1019 C C . TYR A 1 124 ? -0.057 -16.514 9.400 1.00 87.50 124 TYR A C 1
ATOM 1021 O O . TYR A 1 124 ? 0.575 -16.496 8.346 1.00 87.50 124 TYR A O 1
ATOM 1029 N N . ASN A 1 125 ? -0.678 -17.621 9.813 1.00 87.88 125 ASN A N 1
ATOM 1030 C CA . ASN A 1 125 ? -0.628 -18.890 9.081 1.00 87.88 125 ASN A CA 1
ATOM 1031 C C . ASN A 1 125 ? -1.311 -18.828 7.708 1.00 87.88 125 ASN A C 1
ATOM 1033 O O . ASN A 1 125 ? -1.080 -19.691 6.865 1.00 87.88 125 ASN A O 1
ATOM 1037 N N . SER A 1 126 ? -2.161 -17.834 7.461 1.00 90.94 126 SER A N 1
ATOM 1038 C CA . SER A 1 126 ? -2.772 -17.643 6.145 1.00 90.94 126 SER A CA 1
ATOM 1039 C C . SER A 1 126 ? -1.795 -17.011 5.154 1.00 90.94 126 SER A C 1
ATOM 1041 O O . SER A 1 126 ? -1.863 -17.310 3.963 1.00 90.94 126 SER A O 1
ATOM 1043 N N . LEU A 1 127 ? -0.819 -16.227 5.629 1.00 89.56 127 LEU A N 1
ATOM 1044 C CA . LEU A 1 127 ? 0.211 -15.617 4.783 1.00 89.56 127 LEU A CA 1
ATOM 1045 C C . LEU A 1 127 ? 1.019 -16.669 4.008 1.00 89.56 127 LEU A C 1
ATOM 1047 O O . LEU A 1 127 ? 1.285 -16.488 2.821 1.00 89.56 127 LEU A O 1
ATOM 1051 N N . SER A 1 128 ? 1.350 -17.799 4.643 1.00 84.88 128 SER A N 1
ATOM 1052 C CA . SER A 1 128 ? 2.053 -18.905 3.978 1.00 84.88 128 SER A CA 1
ATOM 1053 C C . SER A 1 128 ? 1.216 -19.549 2.868 1.00 84.88 128 SER A C 1
ATOM 1055 O O . SER A 1 128 ? 1.749 -19.898 1.816 1.00 84.88 128 SER A O 1
ATOM 1057 N N . LYS A 1 129 ? -0.107 -19.632 3.047 1.00 88.38 129 LYS A N 1
ATOM 1058 C CA . LYS A 1 129 ? -1.027 -20.127 2.016 1.00 88.38 129 LYS A CA 1
ATOM 1059 C C . LYS A 1 129 ? -1.106 -19.167 0.826 1.00 88.38 129 LYS A C 1
ATOM 1061 O O . LYS A 1 129 ? -1.093 -19.616 -0.315 1.00 88.38 129 LYS A O 1
ATOM 1066 N N . PHE A 1 130 ? -1.121 -17.854 1.059 1.00 89.81 130 PHE A N 1
ATOM 1067 C CA . PHE A 1 130 ? -1.074 -16.866 -0.027 1.00 89.81 130 PHE A CA 1
ATOM 1068 C C . PHE A 1 130 ? 0.264 -16.862 -0.773 1.00 89.81 130 PHE A C 1
ATOM 1070 O O . PHE A 1 130 ? 0.274 -16.744 -2.000 1.00 89.81 130 PHE A O 1
ATOM 1077 N N . ALA A 1 131 ? 1.379 -17.065 -0.069 1.00 85.25 131 ALA A N 1
ATOM 1078 C CA . ALA A 1 131 ? 2.675 -17.301 -0.697 1.00 85.25 131 ALA A CA 1
ATOM 1079 C C . ALA A 1 131 ? 2.654 -18.559 -1.588 1.00 85.25 131 ALA A C 1
ATOM 1081 O O . ALA A 1 131 ? 3.138 -18.531 -2.722 1.00 85.25 131 ALA A O 1
ATOM 1082 N N . GLU A 1 132 ? 2.021 -19.643 -1.129 1.00 84.38 132 GLU A N 1
ATOM 1083 C CA . GLU A 1 132 ? 1.844 -20.857 -1.930 1.00 84.38 132 GLU A CA 1
ATOM 1084 C C . GLU A 1 132 ? 0.982 -20.611 -3.180 1.00 84.38 132 GLU A C 1
ATOM 1086 O O . GLU A 1 132 ? 1.328 -21.087 -4.266 1.00 84.38 132 GLU A O 1
ATOM 1091 N N . ILE A 1 133 ? -0.112 -19.849 -3.054 1.00 85.88 133 ILE A N 1
ATOM 1092 C CA . ILE A 1 133 ? -0.955 -19.448 -4.191 1.00 85.88 133 ILE A CA 1
ATOM 1093 C C . ILE A 1 133 ? -0.134 -18.635 -5.192 1.00 85.88 133 ILE A C 1
ATOM 1095 O O . ILE A 1 133 ? -0.182 -18.925 -6.390 1.00 85.88 133 ILE A O 1
ATOM 1099 N N . HIS A 1 134 ? 0.650 -17.657 -4.722 1.00 85.00 134 HIS A N 1
ATOM 1100 C CA . HIS A 1 134 ? 1.522 -16.868 -5.588 1.00 85.00 134 HIS A CA 1
ATOM 1101 C C . HIS A 1 134 ? 2.480 -17.773 -6.370 1.00 85.00 134 HIS A C 1
ATOM 1103 O O . HIS A 1 134 ? 2.531 -17.700 -7.598 1.00 85.00 134 HIS A O 1
ATOM 1109 N N . ARG A 1 135 ? 3.153 -18.699 -5.676 1.00 79.75 135 ARG A N 1
ATOM 1110 C CA . ARG A 1 135 ? 4.071 -19.674 -6.2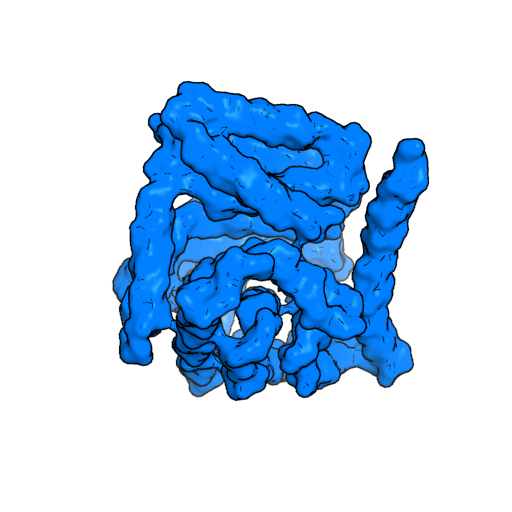76 1.00 79.75 135 ARG A CA 1
ATOM 1111 C C . ARG A 1 135 ? 3.400 -20.525 -7.351 1.00 79.75 135 ARG A C 1
ATOM 1113 O O . ARG A 1 135 ? 3.924 -20.613 -8.459 1.00 79.75 135 ARG A O 1
ATOM 1120 N N . LYS A 1 136 ? 2.266 -21.162 -7.033 1.00 80.19 136 LYS A N 1
ATOM 1121 C CA . LYS A 1 136 ? 1.534 -22.024 -7.980 1.00 80.19 136 LYS A CA 1
ATOM 1122 C C . LYS A 1 136 ? 1.104 -21.238 -9.211 1.00 80.19 136 LYS A C 1
ATOM 1124 O O . LYS A 1 136 ? 1.259 -21.713 -10.329 1.00 80.19 136 LYS A O 1
ATOM 1129 N N . THR A 1 137 ? 0.628 -20.016 -9.005 1.00 77.62 137 THR A N 1
ATOM 1130 C CA . THR A 1 137 ? 0.201 -19.144 -10.097 1.00 77.62 137 THR A CA 1
ATOM 1131 C C . THR A 1 137 ? 1.372 -18.773 -11.012 1.00 77.62 137 THR A C 1
ATOM 1133 O O . THR A 1 137 ? 1.252 -18.862 -12.232 1.00 77.62 137 THR A O 1
ATOM 1136 N N . THR A 1 138 ? 2.527 -18.416 -10.441 1.00 74.06 138 THR A N 1
ATOM 1137 C CA . THR A 1 138 ? 3.743 -18.118 -11.211 1.00 74.06 138 THR A CA 1
ATOM 1138 C C . THR A 1 138 ? 4.216 -19.339 -12.006 1.00 74.06 138 THR A C 1
ATOM 1140 O O . THR A 1 138 ? 4.490 -19.209 -13.194 1.00 74.06 138 THR A O 1
ATOM 1143 N N . GLN A 1 139 ? 4.210 -20.537 -11.409 1.00 72.44 139 GLN A N 1
ATOM 1144 C CA . GLN A 1 139 ? 4.557 -21.784 -12.107 1.00 72.44 139 GLN A CA 1
ATOM 1145 C C . GLN A 1 139 ? 3.610 -22.092 -13.271 1.00 72.44 139 GLN A C 1
ATOM 1147 O O . GLN A 1 139 ? 4.067 -22.482 -14.339 1.00 72.44 139 GLN A O 1
ATOM 1152 N N . VAL A 1 140 ? 2.298 -21.909 -13.095 1.00 69.69 140 VAL A N 1
ATOM 1153 C CA . VAL A 1 140 ? 1.314 -22.112 -14.173 1.00 69.69 140 VAL A CA 1
ATOM 1154 C C . VAL A 1 140 ? 1.577 -21.159 -15.342 1.00 69.69 140 VAL A C 1
ATOM 1156 O O . VAL A 1 140 ? 1.480 -21.569 -16.499 1.00 69.69 140 VAL A O 1
ATOM 1159 N N . ILE A 1 141 ? 1.955 -19.910 -15.058 1.00 67.81 141 ILE A N 1
ATOM 1160 C CA . ILE A 1 141 ? 2.316 -18.928 -16.088 1.00 67.81 141 ILE A CA 1
ATOM 1161 C C . ILE A 1 141 ? 3.620 -19.324 -16.791 1.00 67.81 141 ILE A C 1
ATOM 1163 O O . ILE A 1 141 ? 3.652 -19.335 -18.018 1.00 67.81 141 ILE A O 1
ATOM 1167 N N . GLU A 1 142 ? 4.665 -19.687 -16.044 1.00 63.94 142 GLU A N 1
ATOM 1168 C CA . GLU A 1 142 ? 5.958 -20.130 -16.591 1.00 63.94 142 GLU A CA 1
ATOM 1169 C C . GLU A 1 142 ? 5.802 -21.391 -17.469 1.00 63.94 142 GLU A C 1
ATOM 1171 O O . GLU A 1 142 ? 6.225 -21.403 -18.622 1.00 63.94 142 GLU A O 1
ATOM 1176 N N . ILE A 1 143 ? 5.094 -22.419 -16.989 1.00 57.59 143 ILE A N 1
ATOM 1177 C CA . ILE A 1 143 ? 4.869 -23.684 -17.717 1.00 57.59 143 ILE A CA 1
ATOM 1178 C C . ILE A 1 143 ? 3.961 -23.485 -18.944 1.00 57.59 143 ILE A C 1
ATOM 1180 O O . ILE A 1 143 ? 4.156 -24.123 -19.982 1.00 57.59 143 ILE A O 1
ATOM 1184 N N . GLY A 1 144 ? 2.962 -22.600 -18.854 1.00 52.94 144 GLY A N 1
ATOM 1185 C CA . GLY A 1 144 ? 2.104 -22.241 -19.987 1.00 52.94 144 GLY A CA 1
ATOM 1186 C C . GLY A 1 144 ? 2.852 -21.497 -21.102 1.00 52.94 144 GLY A C 1
ATOM 1187 O O . GLY A 1 144 ? 2.494 -21.630 -22.277 1.00 52.94 144 GLY A O 1
ATOM 1188 N N . LEU A 1 145 ? 3.909 -20.753 -20.754 1.00 46.19 145 LEU A N 1
ATOM 1189 C CA . LEU A 1 145 ? 4.788 -20.069 -21.705 1.00 46.19 145 LEU A CA 1
ATOM 1190 C C . LEU A 1 145 ? 5.694 -21.045 -22.465 1.00 46.19 145 LEU A C 1
ATOM 1192 O O . LEU A 1 145 ? 5.852 -20.876 -23.676 1.00 46.19 145 LEU A O 1
ATOM 1196 N N . ASP A 1 146 ? 6.191 -22.092 -21.802 1.00 39.62 146 ASP A N 1
ATOM 1197 C CA . ASP A 1 146 ? 7.076 -23.089 -22.420 1.00 39.62 146 ASP A CA 1
ATOM 1198 C C . ASP A 1 146 ? 6.349 -24.082 -23.346 1.00 39.62 146 ASP A C 1
ATOM 1200 O O . ASP A 1 146 ? 6.960 -24.598 -24.281 1.00 39.62 146 ASP A O 1
ATOM 1204 N N . ASN A 1 147 ? 5.040 -24.315 -23.164 1.00 38.62 147 ASN A N 1
ATOM 1205 C CA . ASN A 1 147 ? 4.346 -25.415 -23.850 1.00 38.62 147 ASN A CA 1
ATOM 1206 C C . ASN A 1 147 ? 3.326 -25.053 -24.946 1.00 38.62 147 ASN A C 1
ATOM 1208 O O . ASN A 1 147 ? 2.814 -25.995 -25.540 1.00 38.62 147 ASN A O 1
ATOM 1212 N N . ASN A 1 148 ? 3.019 -23.773 -25.253 1.00 36.78 148 ASN A N 1
ATOM 1213 C CA . ASN A 1 148 ? 2.372 -23.356 -26.535 1.00 36.78 148 ASN A CA 1
ATOM 1214 C C . ASN A 1 148 ? 2.014 -21.849 -26.692 1.00 36.78 148 ASN A C 1
ATOM 1216 O O . ASN A 1 148 ? 1.300 -21.489 -27.629 1.00 36.78 148 ASN A O 1
ATOM 1220 N N . PHE A 1 149 ? 2.485 -20.920 -25.849 1.00 35.62 149 PHE A N 1
ATOM 1221 C CA . PHE A 1 149 ? 2.040 -19.507 -25.894 1.00 35.62 149 PHE A CA 1
ATOM 1222 C C . PHE A 1 149 ? 3.088 -18.478 -26.356 1.00 35.62 149 PHE A C 1
ATOM 1224 O O . PHE A 1 149 ? 3.017 -17.301 -26.000 1.00 35.62 149 PHE A O 1
ATOM 1231 N N . ARG A 1 150 ? 3.990 -18.854 -27.274 1.00 29.36 150 ARG A N 1
ATOM 1232 C CA . ARG A 1 150 ? 4.979 -17.937 -27.892 1.00 29.36 150 ARG A CA 1
ATOM 1233 C C . ARG A 1 150 ? 4.378 -16.814 -28.770 1.00 29.36 150 ARG A C 1
ATOM 1235 O O . ARG A 1 150 ? 5.113 -16.011 -29.326 1.00 29.36 150 ARG A O 1
ATOM 1242 N N . SER A 1 151 ? 3.051 -16.716 -28.904 1.00 29.91 151 SER A N 1
ATOM 1243 C CA . SER A 1 151 ? 2.380 -15.794 -29.847 1.00 29.91 151 SER A CA 1
ATOM 1244 C C . SER A 1 151 ? 1.460 -14.742 -29.197 1.00 29.91 151 SER A C 1
ATOM 1246 O O . SER A 1 151 ? 0.823 -13.955 -29.895 1.00 29.91 151 SER A O 1
ATOM 1248 N N . LYS A 1 152 ? 1.351 -14.670 -27.860 1.00 28.03 152 LYS A N 1
ATOM 1249 C CA . LYS A 1 152 ? 0.306 -13.836 -27.223 1.00 28.03 152 LYS A CA 1
ATOM 1250 C C . LYS A 1 152 ? 0.714 -13.067 -25.964 1.00 28.03 152 LYS A C 1
ATOM 1252 O O . LYS A 1 152 ? -0.152 -12.684 -25.182 1.00 28.03 152 LYS A O 1
ATOM 1257 N N . PHE A 1 153 ? 1.987 -12.706 -25.822 1.00 29.98 153 PHE A N 1
ATOM 1258 C CA . PHE A 1 153 ? 2.394 -11.715 -24.809 1.00 29.98 153 PHE A CA 1
ATOM 1259 C C . PHE A 1 153 ? 1.736 -10.332 -25.037 1.00 29.98 153 PHE A C 1
ATOM 1261 O O . PHE A 1 153 ? 1.507 -9.588 -24.093 1.00 29.98 153 PHE A O 1
ATOM 1268 N N . ASN A 1 154 ? 1.258 -10.055 -26.258 1.00 30.53 154 ASN A N 1
ATOM 1269 C CA . ASN A 1 154 ? 0.423 -8.887 -26.582 1.00 30.53 154 ASN A CA 1
ATOM 1270 C C . ASN A 1 154 ? -1.087 -9.076 -26.281 1.00 30.53 154 ASN A C 1
ATOM 1272 O O . ASN A 1 154 ? -1.908 -8.252 -26.689 1.00 30.53 154 ASN A O 1
ATOM 1276 N N . GLN A 1 155 ? -1.502 -10.156 -25.601 1.00 34.28 155 GLN A N 1
ATOM 1277 C CA . GLN A 1 155 ? -2.909 -10.430 -25.249 1.00 34.28 155 GLN A CA 1
ATOM 1278 C C . GLN A 1 155 ? -3.219 -10.437 -23.743 1.00 34.28 155 GLN A C 1
ATOM 1280 O O . GLN A 1 155 ? -4.340 -10.788 -23.369 1.00 34.28 155 GLN A O 1
ATOM 1285 N N . PHE A 1 156 ? -2.331 -9.927 -22.882 1.00 35.78 156 PHE A N 1
ATOM 1286 C CA . PHE A 1 156 ? -2.685 -9.629 -21.481 1.00 35.78 156 PHE A CA 1
ATOM 1287 C C . PHE A 1 156 ? -3.826 -8.595 -21.347 1.00 35.78 156 PHE A C 1
ATOM 1289 O O . PHE A 1 156 ? -4.461 -8.500 -20.302 1.00 35.78 156 PHE A O 1
ATOM 1296 N N . ASN A 1 157 ? -4.172 -7.908 -22.444 1.00 37.25 157 ASN A N 1
ATOM 1297 C CA . ASN A 1 157 ? -5.213 -6.883 -22.506 1.00 37.25 157 ASN A CA 1
ATOM 1298 C C . ASN A 1 157 ? -6.518 -7.301 -23.214 1.00 37.25 157 ASN A C 1
ATOM 1300 O O . ASN A 1 157 ? -7.336 -6.425 -23.491 1.00 37.25 157 ASN A O 1
ATOM 1304 N N . LYS A 1 158 ? -6.757 -8.584 -23.539 1.00 38.72 158 LYS A N 1
ATOM 1305 C CA . LYS A 1 158 ? -8.032 -9.004 -24.162 1.00 38.72 158 LYS A CA 1
ATOM 1306 C C . LYS A 1 158 ? -8.629 -10.260 -23.520 1.00 38.72 158 LYS A C 1
ATOM 1308 O O . LYS A 1 158 ? -7.949 -11.269 -23.341 1.00 38.72 158 LYS A O 1
ATOM 1313 N N . GLN A 1 159 ? -9.940 -10.183 -23.277 1.00 36.22 159 GLN A N 1
ATOM 1314 C CA . GLN A 1 159 ? -10.863 -11.204 -22.751 1.00 36.22 159 GLN A CA 1
ATOM 1315 C C . GLN A 1 159 ? -11.033 -11.236 -21.227 1.00 36.22 159 GLN A C 1
ATOM 1317 O O . GLN A 1 159 ? -10.775 -12.249 -20.583 1.00 36.22 159 GLN A O 1
ATOM 1322 N N . SER A 1 160 ? -11.549 -10.143 -20.675 1.00 36.19 160 SER A N 1
ATOM 1323 C CA . SER A 1 160 ? -12.762 -10.232 -19.851 1.00 36.19 160 SER A CA 1
ATOM 1324 C C . SER A 1 160 ? -13.938 -9.765 -20.716 1.00 36.19 160 SER A C 1
ATOM 1326 O O . SER A 1 160 ? -13.786 -8.823 -21.494 1.00 36.19 160 SER A O 1
ATOM 1328 N N . ASN A 1 161 ? -15.104 -10.400 -20.623 1.00 37.75 161 ASN A N 1
ATOM 1329 C CA . ASN A 1 161 ? -16.289 -9.914 -21.345 1.00 37.75 161 ASN A CA 1
ATOM 1330 C C . ASN A 1 161 ? -16.860 -8.625 -20.713 1.00 37.75 161 ASN A C 1
ATOM 1332 O O . ASN A 1 161 ? -17.612 -7.911 -21.366 1.00 37.75 161 ASN A O 1
ATOM 1336 N N . ASN A 1 162 ? -16.426 -8.282 -19.491 1.00 49.22 162 ASN A N 1
ATOM 1337 C CA . ASN A 1 162 ? -16.698 -7.009 -18.824 1.00 49.22 162 ASN A CA 1
ATOM 1338 C C . ASN A 1 162 ? -15.524 -6.037 -18.981 1.00 49.22 162 ASN A C 1
ATOM 1340 O O . ASN A 1 162 ? -14.407 -6.332 -18.554 1.00 49.22 162 ASN A O 1
ATOM 1344 N N . GLN A 1 163 ? -15.779 -4.862 -19.564 1.00 51.16 163 GLN A N 1
ATOM 1345 C CA . GLN A 1 163 ? -14.771 -3.810 -19.740 1.00 51.16 163 GLN A CA 1
ATOM 1346 C C . GLN A 1 163 ? -14.159 -3.359 -18.401 1.00 51.16 163 GLN A C 1
ATOM 1348 O O . GLN A 1 163 ? -12.947 -3.170 -18.345 1.00 51.16 163 GLN A O 1
ATOM 1353 N N . ASP A 1 164 ? -14.954 -3.280 -17.330 1.00 50.41 164 ASP A N 1
ATOM 1354 C CA . ASP A 1 164 ? -14.533 -2.834 -15.990 1.00 50.41 164 ASP A CA 1
ATOM 1355 C C . ASP A 1 164 ? -13.409 -3.687 -15.380 1.00 50.41 164 ASP A C 1
ATOM 1357 O O . ASP A 1 164 ? -12.389 -3.149 -14.938 1.00 50.41 164 ASP A O 1
ATOM 1361 N N . ASP A 1 165 ? -13.558 -5.017 -15.405 1.00 51.19 165 ASP A N 1
ATOM 1362 C CA . ASP A 1 165 ? -12.589 -5.958 -14.820 1.00 51.19 165 ASP A CA 1
ATOM 1363 C C . ASP A 1 165 ? -11.238 -5.820 -15.510 1.00 51.19 165 ASP A C 1
ATOM 1365 O O . ASP A 1 165 ? -10.195 -5.802 -14.866 1.00 51.19 165 ASP A O 1
ATOM 1369 N N . GLN A 1 166 ? -11.278 -5.618 -16.828 1.00 53.75 166 GLN A N 1
ATOM 1370 C CA . GLN A 1 166 ? -10.109 -5.452 -17.679 1.00 53.75 166 GLN A CA 1
ATOM 1371 C C . GLN A 1 166 ? -9.264 -4.239 -17.295 1.00 53.75 166 GLN A C 1
ATOM 1373 O O . GLN A 1 166 ? -8.067 -4.209 -17.581 1.00 53.75 166 GLN A O 1
ATOM 1378 N N . ILE A 1 167 ? -9.867 -3.226 -16.675 1.00 55.12 167 ILE A N 1
ATOM 1379 C CA . ILE A 1 167 ? -9.151 -2.014 -16.302 1.00 55.12 167 ILE A CA 1
ATOM 1380 C C . ILE A 1 167 ? -8.680 -2.081 -14.852 1.00 55.12 167 ILE A C 1
ATOM 1382 O O . ILE A 1 167 ? -7.558 -1.662 -14.561 1.00 55.12 167 ILE A O 1
ATOM 1386 N N . ILE A 1 168 ? -9.461 -2.686 -13.955 1.00 54.34 168 ILE A N 1
ATOM 1387 C CA . ILE A 1 168 ? -8.964 -2.994 -12.608 1.00 54.34 168 ILE A CA 1
ATOM 1388 C C . ILE A 1 168 ? -7.737 -3.909 -12.722 1.00 54.34 168 ILE A C 1
ATOM 1390 O O . ILE A 1 168 ? -6.720 -3.656 -12.077 1.00 54.34 168 ILE A O 1
ATOM 1394 N N . THR A 1 169 ? -7.757 -4.871 -13.654 1.00 52.38 169 THR A N 1
ATOM 1395 C CA . THR A 1 169 ? -6.619 -5.765 -13.883 1.00 52.38 169 THR A CA 1
ATOM 1396 C C . THR A 1 169 ? -5.370 -5.095 -14.470 1.00 52.38 169 THR A C 1
ATOM 1398 O O . THR A 1 169 ? -4.275 -5.640 -14.354 1.00 52.38 169 THR A O 1
ATOM 1401 N N . LYS A 1 170 ? -5.494 -3.909 -15.080 1.00 57.03 170 LYS A N 1
ATOM 1402 C CA . LYS A 1 170 ? -4.350 -3.147 -15.619 1.00 57.03 170 LYS A CA 1
ATOM 1403 C C . LYS A 1 170 ? -3.630 -2.309 -14.558 1.00 57.03 170 LYS A C 1
ATOM 1405 O O . LYS A 1 170 ? -2.487 -1.920 -14.773 1.00 57.03 170 LYS A O 1
ATOM 1410 N N . LYS A 1 171 ? -4.248 -2.075 -13.393 1.00 56.97 171 LYS A N 1
ATOM 1411 C CA . LYS A 1 171 ? -3.699 -1.270 -12.281 1.00 56.97 171 LYS A CA 1
ATOM 1412 C C . LYS A 1 171 ? -2.863 -2.072 -11.269 1.00 56.97 171 LYS A C 1
ATOM 1414 O O . LYS A 1 171 ? -2.742 -1.666 -10.110 1.00 56.97 171 LYS A O 1
ATOM 1419 N N . ARG A 1 172 ? -2.297 -3.213 -11.681 1.00 61.03 172 ARG A N 1
ATOM 1420 C CA . ARG A 1 172 ? -1.317 -3.942 -10.861 1.00 61.03 172 ARG A CA 1
ATOM 1421 C C . ARG A 1 172 ? -0.119 -3.027 -10.635 1.00 61.03 172 ARG A C 1
ATOM 1423 O O . ARG A 1 172 ? 0.591 -2.721 -11.593 1.00 61.03 172 ARG A O 1
ATOM 1430 N N . ASN A 1 173 ? 0.109 -2.610 -9.399 1.00 63.22 173 ASN A N 1
ATOM 1431 C CA . ASN A 1 173 ? 1.098 -1.574 -9.092 1.00 63.22 173 ASN A CA 1
ATOM 1432 C C . ASN A 1 173 ? 2.167 -2.042 -8.112 1.00 63.22 173 ASN A C 1
ATOM 1434 O O . ASN A 1 173 ? 3.151 -1.339 -7.908 1.00 63.22 173 ASN A O 1
ATOM 1438 N N . TYR A 1 174 ? 1.999 -3.234 -7.542 1.00 64.69 174 TYR A N 1
ATOM 1439 C CA . TYR A 1 174 ? 2.927 -3.759 -6.560 1.00 64.69 174 TYR A CA 1
ATOM 1440 C C . TYR A 1 174 ? 3.461 -5.121 -6.984 1.00 64.69 174 TYR A C 1
ATOM 1442 O O . TYR A 1 174 ? 2.787 -5.946 -7.617 1.00 64.69 174 TYR A O 1
ATOM 1450 N N . ASN A 1 175 ? 4.715 -5.349 -6.610 1.00 77.25 175 ASN A N 1
ATOM 1451 C CA . ASN A 1 175 ? 5.288 -6.678 -6.594 1.00 77.25 175 ASN A CA 1
ATOM 1452 C C . ASN A 1 175 ? 4.596 -7.485 -5.472 1.00 77.25 175 ASN A C 1
ATOM 1454 O O . ASN A 1 175 ? 4.445 -6.989 -4.357 1.00 77.25 175 ASN A O 1
ATOM 1458 N N . ILE A 1 176 ? 4.149 -8.709 -5.767 1.00 81.62 176 ILE A N 1
ATOM 1459 C CA . ILE A 1 176 ? 3.487 -9.569 -4.774 1.00 81.62 176 ILE A CA 1
ATOM 1460 C C . ILE A 1 176 ? 4.471 -9.958 -3.663 1.00 81.62 176 ILE A C 1
ATOM 1462 O O . ILE A 1 176 ? 4.082 -9.962 -2.501 1.00 81.62 176 ILE A O 1
ATOM 1466 N N . ASP A 1 177 ? 5.747 -10.169 -3.986 1.00 81.00 177 ASP A N 1
ATOM 1467 C CA . ASP A 1 177 ? 6.804 -10.443 -3.009 1.00 81.00 177 ASP A CA 1
ATOM 1468 C C . ASP A 1 177 ? 6.942 -9.297 -2.002 1.00 81.00 177 ASP A C 1
ATOM 1470 O O . ASP A 1 177 ? 7.016 -9.526 -0.797 1.00 81.00 177 ASP A O 1
ATOM 1474 N N . PHE A 1 178 ? 6.905 -8.052 -2.493 1.00 83.00 178 PHE A N 1
ATOM 1475 C CA . PHE A 1 178 ? 6.898 -6.857 -1.647 1.00 83.00 178 PHE A CA 1
ATOM 1476 C C . PHE A 1 178 ? 5.683 -6.854 -0.713 1.00 83.00 178 PHE A C 1
ATOM 1478 O O . PHE A 1 178 ? 5.836 -6.628 0.483 1.00 83.00 178 PHE A O 1
ATOM 1485 N N . LEU A 1 179 ? 4.484 -7.146 -1.233 1.00 88.38 179 LEU A N 1
ATOM 1486 C CA . LEU A 1 179 ? 3.267 -7.178 -0.418 1.00 88.38 179 LEU A CA 1
ATOM 1487 C C . LEU A 1 179 ? 3.323 -8.275 0.650 1.00 88.38 179 LEU A C 1
ATOM 1489 O O . LEU A 1 179 ? 2.903 -8.040 1.777 1.00 88.38 179 LEU A O 1
ATOM 1493 N N . LEU A 1 180 ? 3.863 -9.452 0.328 1.00 88.31 180 LEU A N 1
ATOM 1494 C CA . LEU A 1 180 ? 4.021 -10.551 1.283 1.00 88.31 180 LEU A CA 1
ATOM 1495 C C . LEU A 1 180 ? 5.022 -10.201 2.397 1.00 88.31 180 LEU A C 1
ATOM 1497 O O . LEU A 1 180 ? 4.748 -10.481 3.564 1.00 88.31 180 LEU A O 1
ATOM 1501 N N . ILE A 1 181 ? 6.140 -9.550 2.059 1.00 85.88 181 ILE A N 1
ATOM 1502 C CA . ILE A 1 181 ? 7.124 -9.038 3.031 1.00 85.88 181 ILE A CA 1
ATOM 1503 C C . ILE A 1 181 ? 6.486 -7.970 3.927 1.00 85.88 181 ILE A C 1
ATOM 1505 O O . ILE A 1 181 ? 6.580 -8.051 5.151 1.00 85.88 181 ILE A O 1
ATOM 1509 N N . HIS A 1 182 ? 5.771 -7.012 3.333 1.00 89.06 182 HIS A N 1
ATOM 1510 C CA . HIS A 1 182 ? 5.071 -5.963 4.074 1.00 89.06 182 HIS A CA 1
ATOM 1511 C C . HIS A 1 182 ? 4.025 -6.536 5.031 1.00 89.06 182 HIS A C 1
ATOM 1513 O O . HIS A 1 182 ? 3.945 -6.121 6.188 1.00 89.06 182 HIS A O 1
ATOM 1519 N N . LEU A 1 183 ? 3.231 -7.506 4.568 1.00 91.25 183 LEU A N 1
ATOM 1520 C CA . LEU A 1 183 ? 2.241 -8.203 5.387 1.00 91.25 183 LEU A CA 1
ATOM 1521 C C . LEU A 1 183 ? 2.898 -8.946 6.550 1.00 91.25 183 LEU A C 1
ATOM 1523 O O . LEU A 1 183 ? 2.403 -8.837 7.669 1.00 91.25 183 LEU A O 1
ATOM 1527 N N . ARG A 1 184 ? 4.018 -9.648 6.326 1.00 89.50 184 ARG A N 1
ATOM 1528 C CA . ARG A 1 184 ? 4.785 -10.303 7.399 1.00 89.50 184 ARG A CA 1
ATOM 1529 C C . ARG A 1 184 ? 5.153 -9.303 8.490 1.00 89.50 184 ARG A C 1
ATOM 1531 O O . ARG A 1 184 ? 4.803 -9.520 9.648 1.00 89.50 184 ARG A O 1
ATOM 1538 N N . ASP A 1 185 ? 5.831 -8.218 8.121 1.00 88.88 185 ASP A N 1
ATOM 1539 C CA . ASP A 1 185 ? 6.317 -7.236 9.096 1.00 88.88 185 ASP A CA 1
ATOM 1540 C C . ASP A 1 185 ? 5.149 -6.534 9.809 1.00 88.88 185 ASP A C 1
ATOM 1542 O O . ASP A 1 185 ? 5.184 -6.321 11.024 1.00 88.88 185 ASP A O 1
ATOM 1546 N N . THR A 1 186 ? 4.054 -6.291 9.079 1.00 89.94 186 THR A N 1
ATOM 1547 C CA . THR A 1 186 ? 2.781 -5.805 9.627 1.00 89.94 186 THR A CA 1
ATOM 1548 C C . THR A 1 186 ? 2.213 -6.730 10.687 1.00 89.94 186 THR A C 1
ATOM 1550 O O . THR A 1 186 ? 1.966 -6.295 11.812 1.00 89.94 186 THR A O 1
ATOM 1553 N N . LEU A 1 187 ? 2.074 -8.014 10.382 1.00 88.69 187 LEU A N 1
ATOM 1554 C CA . LEU A 1 187 ? 1.534 -9.002 11.308 1.00 88.69 187 LEU A CA 1
ATOM 1555 C C . LEU A 1 187 ? 2.440 -9.218 12.525 1.00 88.69 187 LEU A C 1
ATOM 1557 O O . LEU A 1 187 ? 1.935 -9.317 13.639 1.00 88.69 187 LEU A O 1
ATOM 1561 N N . HIS A 1 188 ? 3.762 -9.215 12.345 1.00 85.31 188 HIS A N 1
ATOM 1562 C CA . HIS A 1 188 ? 4.737 -9.282 13.443 1.00 85.31 188 HIS A CA 1
ATOM 1563 C C . HIS A 1 188 ? 4.675 -8.097 14.396 1.00 85.31 188 HIS A C 1
ATOM 1565 O O . HIS A 1 188 ? 5.049 -8.207 15.567 1.00 85.31 188 HIS A O 1
ATOM 1571 N N . SER A 1 189 ? 4.200 -6.962 13.899 1.00 82.38 189 SER A N 1
ATOM 1572 C CA . SER A 1 189 ? 3.983 -5.802 14.733 1.00 82.38 189 SER A CA 1
ATOM 1573 C C . SER A 1 189 ? 2.710 -5.914 15.572 1.00 82.38 189 SER A C 1
ATOM 1575 O O . SER A 1 189 ? 2.672 -5.354 16.652 1.00 82.38 189 SER A O 1
ATOM 1577 N N . LEU A 1 190 ? 1.706 -6.710 15.194 1.00 79.12 190 LEU A N 1
ATOM 1578 C CA . LEU A 1 190 ? 0.478 -6.858 15.985 1.00 79.12 190 LEU A CA 1
ATOM 1579 C C . LEU A 1 190 ? 0.760 -7.604 17.304 1.00 79.12 190 LEU A C 1
ATOM 1581 O O . LEU A 1 190 ? 0.795 -8.836 17.355 1.00 79.12 190 LEU A O 1
ATOM 1585 N N . ARG A 1 191 ? 0.981 -6.858 18.392 1.00 67.75 191 ARG A N 1
ATOM 1586 C CA . ARG A 1 191 ? 1.201 -7.416 19.734 1.00 67.75 191 ARG A CA 1
ATOM 1587 C C . ARG A 1 191 ? -0.118 -7.810 20.412 1.00 67.75 191 ARG A C 1
ATOM 1589 O O . ARG A 1 191 ? -1.196 -7.351 20.055 1.00 67.75 191 ARG A O 1
ATOM 1596 N N . ASP A 1 192 ? -0.002 -8.684 21.411 1.00 66.38 192 ASP A N 1
ATOM 1597 C CA . ASP A 1 192 ? -1.051 -9.029 22.381 1.00 66.38 192 ASP A CA 1
ATOM 1598 C C . ASP A 1 192 ? -1.312 -7.938 23.424 1.00 66.38 192 ASP A C 1
ATOM 1600 O O . ASP A 1 192 ? -2.337 -7.984 24.098 1.00 66.38 192 ASP A O 1
ATOM 1604 N N . ASP A 1 193 ? -0.383 -6.998 23.567 1.00 60.91 193 ASP A N 1
ATOM 1605 C CA . ASP A 1 193 ? -0.453 -5.915 24.538 1.00 60.91 193 ASP A CA 1
ATOM 1606 C C . ASP A 1 193 ? -0.999 -4.645 23.877 1.00 60.91 193 ASP A C 1
ATOM 1608 O O . ASP A 1 193 ? -0.299 -3.971 23.114 1.00 60.91 193 ASP A O 1
ATOM 1612 N N . GLU A 1 194 ? -2.260 -4.342 24.185 1.00 59.41 194 GLU A N 1
ATOM 1613 C CA . GLU A 1 194 ? -2.986 -3.149 23.741 1.00 59.41 194 GLU A CA 1
ATOM 1614 C C . GLU A 1 194 ? -2.251 -1.847 24.075 1.00 59.41 194 GLU A C 1
ATOM 1616 O O . GLU A 1 194 ? -2.315 -0.869 23.328 1.00 59.41 194 GLU A O 1
ATOM 1621 N N . THR A 1 195 ? -1.520 -1.829 25.190 1.00 65.19 195 THR A N 1
ATOM 1622 C CA . THR A 1 195 ? -0.956 -0.590 25.721 1.00 65.19 195 THR A CA 1
ATOM 1623 C C . THR A 1 195 ? 0.245 -0.124 24.920 1.00 65.19 195 THR A C 1
ATOM 1625 O O . THR A 1 195 ? 0.444 1.076 24.774 1.00 65.19 195 THR A O 1
ATOM 1628 N N . TRP A 1 196 ? 1.024 -1.038 24.340 1.00 73.88 196 TRP A N 1
ATOM 1629 C CA . TRP A 1 196 ? 2.309 -0.681 23.747 1.00 73.88 196 TRP A CA 1
ATOM 1630 C C . TRP A 1 196 ? 2.172 0.128 22.450 1.00 73.88 196 TRP A C 1
ATOM 1632 O O . TRP A 1 196 ? 2.788 1.187 22.316 1.00 73.88 196 TRP A O 1
ATOM 1642 N N . PHE A 1 197 ? 1.344 -0.336 21.504 1.00 74.38 197 PHE A N 1
ATOM 1643 C CA . PHE A 1 197 ? 1.126 0.376 20.235 1.00 74.38 197 PHE A CA 1
ATOM 1644 C C . PHE A 1 197 ? 0.474 1.733 20.461 1.00 74.38 197 PHE A C 1
ATOM 1646 O O . PHE A 1 197 ? 0.916 2.738 19.907 1.00 74.38 197 PHE A O 1
ATOM 1653 N N . GLN A 1 198 ? -0.543 1.761 21.321 1.00 77.31 198 GLN A N 1
ATOM 1654 C CA . GLN A 1 198 ? -1.255 2.984 21.660 1.00 77.31 198 GLN A CA 1
ATOM 1655 C C . GLN A 1 198 ? -0.350 3.973 22.398 1.00 77.31 198 GLN A C 1
ATOM 1657 O O . GLN A 1 198 ? -0.385 5.169 22.120 1.00 77.31 198 GLN A O 1
ATOM 1662 N N . GLU A 1 199 ? 0.526 3.486 23.276 1.00 79.25 199 GLU A N 1
ATOM 1663 C CA . GLU A 1 199 ? 1.515 4.309 23.964 1.00 79.25 199 GLU A CA 1
ATOM 1664 C C . GLU A 1 199 ? 2.523 4.926 22.990 1.00 79.25 199 GLU A C 1
ATOM 1666 O O . GLU A 1 199 ? 2.862 6.101 23.126 1.00 79.25 199 GLU A O 1
ATOM 1671 N N . ILE A 1 200 ? 2.971 4.183 21.976 1.00 78.75 200 ILE A N 1
ATOM 1672 C CA . ILE A 1 200 ? 3.859 4.735 20.948 1.00 78.75 200 ILE A CA 1
ATOM 1673 C C . ILE A 1 200 ? 3.144 5.765 20.093 1.00 78.75 200 ILE A C 1
ATOM 1675 O O . ILE A 1 200 ? 3.680 6.858 19.925 1.00 78.75 200 ILE A O 1
ATOM 1679 N N . ILE A 1 201 ? 1.942 5.464 19.597 1.00 80.81 201 ILE A N 1
ATOM 1680 C CA . ILE A 1 201 ? 1.144 6.426 18.825 1.00 80.81 201 ILE A CA 1
ATOM 1681 C C . ILE A 1 201 ? 0.947 7.700 19.657 1.00 80.81 201 ILE A C 1
ATOM 1683 O O . ILE A 1 201 ? 1.203 8.801 19.181 1.00 80.81 201 ILE A O 1
ATOM 1687 N N . ARG A 1 202 ? 0.608 7.568 20.946 1.00 83.44 202 ARG A N 1
ATOM 1688 C CA . ARG A 1 202 ? 0.478 8.695 21.879 1.00 83.44 202 ARG A CA 1
ATOM 1689 C C . ARG A 1 202 ? 1.784 9.481 22.043 1.00 83.44 202 ARG A C 1
ATOM 1691 O O . ARG A 1 202 ? 1.747 10.712 22.075 1.00 83.44 202 ARG A O 1
ATOM 1698 N N . ARG A 1 203 ? 2.936 8.811 22.161 1.00 81.25 203 ARG A N 1
ATOM 1699 C CA . ARG A 1 203 ? 4.257 9.462 22.259 1.00 81.25 203 ARG A CA 1
ATOM 1700 C C . ARG A 1 203 ? 4.614 10.211 20.984 1.00 81.25 203 ARG A C 1
ATOM 1702 O O . ARG A 1 203 ? 4.994 11.375 21.077 1.00 81.25 203 ARG A O 1
ATOM 1709 N N . VAL A 1 204 ? 4.445 9.581 19.821 1.00 80.69 204 VAL A N 1
ATOM 1710 C CA . VAL A 1 204 ? 4.661 10.199 18.504 1.00 80.69 204 VAL A CA 1
ATOM 1711 C C . VAL A 1 204 ? 3.783 11.438 18.367 1.00 80.69 204 VAL A C 1
ATOM 1713 O O . VAL A 1 204 ? 4.300 12.522 18.108 1.00 80.69 204 VAL A O 1
ATOM 1716 N N . LYS A 1 205 ? 2.490 11.313 18.674 1.00 84.62 205 LYS A N 1
ATOM 1717 C CA . LYS A 1 205 ? 1.529 12.416 18.669 1.00 84.62 205 LYS A CA 1
ATOM 1718 C C . LYS A 1 205 ? 1.967 13.582 19.556 1.00 84.62 205 LYS A C 1
ATOM 1720 O O . LYS A 1 205 ? 1.884 14.737 19.145 1.00 84.62 205 LYS A O 1
ATOM 1725 N N . ASN A 1 206 ? 2.439 13.303 20.772 1.00 82.75 206 ASN A N 1
ATOM 1726 C CA . ASN A 1 206 ? 2.906 14.334 21.703 1.00 82.75 206 ASN A CA 1
ATOM 1727 C C . ASN A 1 206 ? 4.187 15.020 21.222 1.00 82.75 206 ASN A C 1
ATOM 1729 O O . ASN A 1 206 ? 4.278 16.243 21.286 1.00 82.75 206 ASN A O 1
ATOM 1733 N N . LEU A 1 207 ? 5.151 14.250 20.716 1.00 80.62 207 LEU A N 1
ATOM 1734 C CA . LEU A 1 207 ? 6.372 14.793 20.129 1.00 80.62 207 LEU A CA 1
ATOM 1735 C C . LEU A 1 207 ? 6.028 15.697 18.937 1.00 80.62 207 LEU A C 1
ATOM 1737 O O . LEU A 1 207 ? 6.476 16.841 18.888 1.00 80.62 207 LEU A O 1
ATOM 1741 N N . LEU A 1 208 ? 5.173 15.227 18.024 1.00 81.25 208 LEU A N 1
ATOM 1742 C CA . LEU A 1 208 ? 4.708 15.995 16.867 1.00 81.25 208 LEU A CA 1
ATOM 1743 C C . LEU A 1 208 ? 4.018 17.298 17.268 1.00 81.25 208 LEU A C 1
ATOM 1745 O O . LEU A 1 208 ? 4.294 18.331 16.662 1.00 81.25 208 LEU A O 1
ATOM 1749 N N . LYS A 1 209 ? 3.164 17.282 18.299 1.00 83.38 209 LYS A N 1
ATOM 1750 C CA . LYS A 1 209 ? 2.535 18.510 18.808 1.00 83.38 209 LYS A CA 1
ATOM 1751 C C . LYS A 1 209 ? 3.572 19.530 19.259 1.00 83.38 209 LYS A C 1
ATOM 1753 O O . LYS A 1 209 ? 3.472 20.692 18.875 1.00 83.38 209 LYS A O 1
ATOM 1758 N N . THR A 1 210 ? 4.564 19.095 20.032 1.00 79.25 210 THR A N 1
ATOM 1759 C CA . THR A 1 210 ? 5.641 19.966 20.516 1.00 79.25 210 THR A CA 1
ATOM 1760 C C . THR A 1 210 ? 6.422 20.573 19.355 1.00 79.25 210 THR A C 1
ATOM 1762 O O . THR A 1 210 ? 6.598 21.784 19.306 1.00 79.25 210 THR A O 1
ATOM 1765 N N . ALA A 1 211 ? 6.842 19.761 18.388 1.00 75.00 211 ALA A N 1
ATOM 1766 C CA . ALA A 1 211 ? 7.700 20.234 17.303 1.00 75.00 211 ALA A CA 1
ATOM 1767 C C . ALA A 1 211 ? 6.992 21.107 16.274 1.00 75.00 211 ALA A C 1
ATOM 1769 O O . ALA A 1 211 ? 7.583 22.031 15.725 1.00 75.00 211 ALA A O 1
ATOM 1770 N N . LEU A 1 212 ? 5.710 20.841 16.033 1.00 76.94 212 LEU A N 1
ATOM 1771 C CA . LEU A 1 212 ? 4.885 21.672 15.165 1.00 76.94 212 LEU A CA 1
ATOM 1772 C C . LEU A 1 212 ? 4.322 22.898 15.899 1.00 76.94 212 LEU A C 1
ATOM 1774 O O . LEU A 1 212 ? 3.539 23.640 15.309 1.00 76.94 212 LEU A O 1
ATOM 1778 N N . ASN A 1 213 ? 4.699 23.112 17.169 1.00 74.75 213 ASN A N 1
ATOM 1779 C CA . ASN A 1 213 ? 4.162 24.156 18.045 1.00 74.75 213 ASN A CA 1
ATOM 1780 C C . ASN A 1 213 ? 2.622 24.163 18.080 1.00 74.75 213 ASN A C 1
ATOM 1782 O O . ASN A 1 213 ? 1.983 25.212 18.165 1.00 74.75 213 ASN A O 1
ATOM 1786 N N . ILE A 1 214 ? 2.013 22.977 18.003 1.00 67.94 214 ILE A N 1
ATOM 1787 C CA . ILE A 1 214 ? 0.570 22.782 18.123 1.00 67.94 214 ILE A CA 1
ATOM 1788 C C . ILE A 1 214 ? 0.250 22.791 19.618 1.00 67.94 214 ILE A C 1
ATOM 1790 O O . ILE A 1 214 ? 0.141 21.752 20.274 1.00 67.94 214 ILE A O 1
ATOM 1794 N N . THR A 1 215 ? 0.163 23.989 20.186 1.00 55.84 215 THR A N 1
ATOM 1795 C CA . THR A 1 215 ? -0.211 24.190 21.585 1.00 55.84 215 THR A CA 1
ATOM 1796 C C . THR A 1 215 ? -1.648 23.690 21.793 1.00 55.84 215 THR A C 1
ATOM 1798 O O . THR A 1 215 ? -2.543 24.119 21.060 1.00 55.84 215 THR A O 1
ATOM 1801 N N . PRO A 1 216 ? -1.941 22.835 22.793 1.00 42.03 216 PRO A N 1
ATOM 1802 C CA . PRO A 1 216 ? -3.299 22.767 23.318 1.00 42.03 216 PRO A CA 1
ATOM 1803 C C . PRO A 1 216 ? -3.581 24.154 23.899 1.00 42.03 216 PRO A C 1
ATOM 1805 O O . PRO A 1 216 ? -2.775 24.632 24.693 1.00 42.03 216 PRO A O 1
ATOM 1808 N N . GLY A 1 217 ? -4.621 24.832 23.406 1.00 35.69 217 GLY A N 1
ATOM 1809 C CA . GLY A 1 217 ? -4.835 26.272 23.586 1.00 35.69 217 GLY A CA 1
ATOM 1810 C C . GLY A 1 217 ? -4.451 26.805 24.967 1.00 35.69 217 GLY A C 1
ATOM 1811 O O . GLY A 1 217 ? -4.706 26.141 25.962 1.00 35.69 217 GLY A O 1
A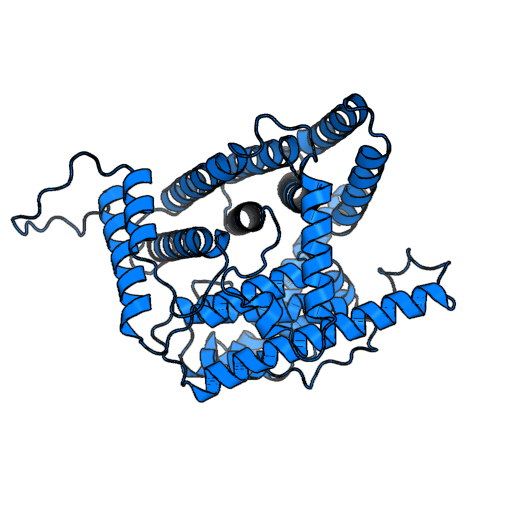TOM 1812 N N . ILE A 1 218 ? -3.833 27.993 24.984 1.00 40.12 218 ILE A N 1
ATOM 1813 C CA . ILE A 1 218 ? -3.513 28.844 26.145 1.00 40.12 218 ILE A CA 1
ATOM 1814 C C . ILE A 1 218 ? -4.219 28.375 27.429 1.00 40.12 218 ILE A C 1
ATOM 1816 O O . ILE A 1 218 ? -5.298 28.846 27.768 1.00 40.12 218 ILE A O 1
ATOM 1820 N N . LEU A 1 219 ? -3.591 27.447 28.142 1.00 29.36 219 LEU A N 1
ATOM 1821 C CA . LEU A 1 219 ? -3.824 27.170 29.548 1.00 29.36 219 LEU A CA 1
ATOM 1822 C C . LEU A 1 219 ? -2.469 26.777 30.118 1.00 29.36 219 LEU A C 1
ATOM 1824 O O . LEU A 1 219 ? -1.975 25.662 29.974 1.00 29.36 219 LEU A O 1
ATOM 1828 N N . THR A 1 220 ? -1.856 27.787 30.720 1.00 40.03 220 THR A N 1
ATOM 1829 C CA . THR A 1 220 ? -0.784 27.698 31.6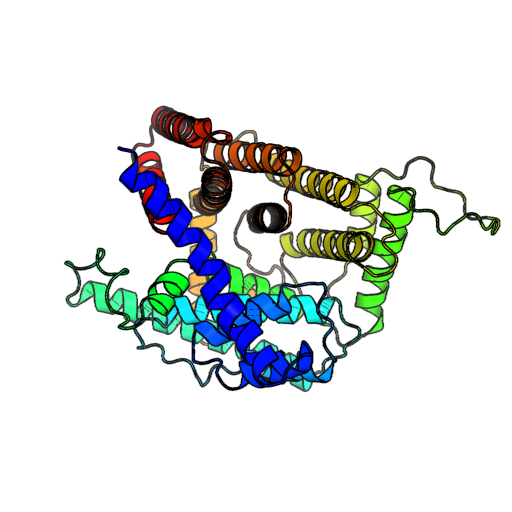99 1.00 40.03 220 THR A CA 1
ATOM 1830 C C . THR A 1 220 ? -0.986 26.501 32.624 1.00 40.03 220 THR A C 1
ATOM 1832 O O . THR A 1 220 ? -1.771 26.571 33.568 1.00 40.03 220 THR A O 1
ATOM 1835 N N . ILE A 1 221 ? -0.236 25.426 32.399 1.00 32.03 221 ILE A N 1
ATOM 1836 C CA . ILE A 1 221 ? 0.107 24.488 33.462 1.00 32.03 221 ILE A CA 1
ATOM 1837 C C . ILE A 1 221 ? 1.628 24.413 33.491 1.00 32.03 221 ILE A C 1
ATOM 1839 O O . ILE A 1 221 ? 2.289 23.803 32.657 1.00 32.03 221 ILE A O 1
ATOM 1843 N N . THR A 1 222 ? 2.141 25.187 34.436 1.00 36.84 222 THR A N 1
ATOM 1844 C CA . THR A 1 222 ? 3.472 25.177 35.034 1.00 36.84 222 THR A CA 1
ATOM 1845 C C . THR A 1 222 ? 4.306 23.916 34.783 1.00 36.84 222 THR A C 1
ATOM 1847 O O . THR A 1 222 ? 3.945 22.831 35.234 1.00 36.84 222 THR A O 1
ATOM 1850 N N . GLY A 1 223 ? 5.503 24.109 34.222 1.00 35.00 223 GLY A N 1
ATOM 1851 C CA . GLY A 1 223 ? 6.680 23.369 34.687 1.00 35.00 223 GLY A CA 1
ATOM 1852 C C . GLY A 1 223 ? 7.235 22.245 33.815 1.00 35.00 223 GLY A C 1
ATOM 1853 O O . GLY A 1 223 ? 7.992 21.437 34.343 1.00 35.00 223 GLY A O 1
ATOM 1854 N N . VAL A 1 224 ? 6.945 22.188 32.513 1.00 31.89 224 VAL A N 1
ATOM 1855 C CA . VAL A 1 224 ? 7.754 21.366 31.593 1.00 31.89 224 VAL A CA 1
ATOM 1856 C C . VAL A 1 224 ? 8.590 22.300 30.729 1.00 31.89 224 VAL A C 1
ATOM 1858 O O . VAL A 1 224 ? 8.059 22.989 29.860 1.00 31.89 224 VAL A O 1
ATOM 1861 N N . ASN A 1 225 ? 9.895 22.357 31.006 1.00 33.38 225 ASN A N 1
ATOM 1862 C CA . ASN A 1 225 ? 10.846 23.084 30.171 1.00 33.38 225 ASN A CA 1
ATOM 1863 C C . ASN A 1 225 ? 10.765 22.541 28.741 1.00 33.38 225 ASN A C 1
ATOM 1865 O O . ASN A 1 225 ? 11.020 21.361 28.498 1.00 33.38 225 ASN A O 1
ATOM 1869 N N . LEU A 1 226 ? 10.412 23.423 27.808 1.00 36.31 226 LEU A N 1
ATOM 1870 C CA . LEU A 1 226 ? 10.523 23.184 26.379 1.00 36.31 226 LEU A CA 1
ATOM 1871 C C . LEU A 1 226 ? 12.008 22.910 26.068 1.00 36.31 226 LEU A C 1
ATOM 1873 O O . LEU A 1 226 ? 12.846 23.748 26.417 1.00 36.31 226 LEU A O 1
ATOM 1877 N N . PRO A 1 227 ? 12.386 21.777 25.448 1.00 37.44 227 PRO A N 1
ATOM 1878 C CA . PRO A 1 227 ? 13.734 21.635 24.925 1.00 37.44 227 PRO A CA 1
ATOM 1879 C C . PRO A 1 227 ? 13.867 22.643 23.786 1.00 37.44 227 PRO A C 1
ATOM 1881 O O . PRO A 1 227 ? 13.194 22.518 22.765 1.00 37.44 227 PRO A O 1
ATOM 1884 N N . ASN A 1 228 ? 14.720 23.647 23.973 1.00 40.25 228 ASN A N 1
ATOM 1885 C CA . ASN A 1 228 ? 14.925 24.740 23.020 1.00 40.25 228 ASN A CA 1
ATOM 1886 C C . ASN A 1 228 ? 15.535 24.277 21.673 1.00 40.25 228 ASN A C 1
ATOM 1888 O O . ASN A 1 228 ? 15.671 25.095 20.774 1.00 40.25 228 ASN A O 1
ATOM 1892 N N . ASP A 1 229 ? 15.840 22.978 21.522 1.00 42.12 229 ASP A N 1
ATOM 1893 C CA . ASP A 1 229 ? 16.498 22.361 20.360 1.00 42.12 229 ASP A CA 1
ATOM 1894 C C . ASP A 1 229 ? 15.806 21.054 19.897 1.00 42.12 229 ASP A C 1
ATOM 1896 O O . ASP A 1 229 ? 16.446 20.030 19.633 1.00 42.12 229 ASP A O 1
ATOM 1900 N N . CYS A 1 230 ? 14.473 21.028 19.812 1.00 51.06 230 CYS A N 1
ATOM 1901 C CA . CYS A 1 230 ? 13.755 19.865 19.273 1.00 51.06 230 CYS A CA 1
ATOM 1902 C C . CYS A 1 230 ? 13.731 19.898 17.733 1.00 51.06 230 CYS A C 1
ATOM 1904 O O . CYS A 1 230 ? 12.722 20.237 17.117 1.00 51.06 230 CYS A O 1
ATOM 1906 N N . SER A 1 231 ? 14.862 19.587 17.091 1.00 63.81 231 SER A N 1
ATOM 1907 C CA . SER A 1 231 ? 14.874 19.364 15.642 1.00 63.81 231 SER A CA 1
ATOM 1908 C C . SER A 1 231 ? 14.044 18.123 15.288 1.00 63.81 231 SER A C 1
ATOM 1910 O O . SER A 1 231 ? 14.040 17.131 16.017 1.00 63.81 231 SER A O 1
ATOM 1912 N N . ILE A 1 232 ? 13.372 18.137 14.134 1.00 64.44 232 ILE A N 1
ATOM 1913 C CA . ILE A 1 232 ? 12.610 16.983 13.618 1.00 64.44 232 ILE A CA 1
ATOM 1914 C C . ILE A 1 232 ? 13.467 15.702 13.629 1.00 64.44 232 ILE A C 1
ATOM 1916 O O . ILE A 1 232 ? 12.993 14.612 13.945 1.00 64.44 232 ILE A O 1
ATOM 1920 N N . LEU A 1 233 ? 14.767 15.839 13.356 1.00 67.06 233 LEU A N 1
ATOM 1921 C CA . LEU A 1 233 ? 15.727 14.741 13.369 1.00 67.06 233 LEU A CA 1
ATOM 1922 C C . LEU A 1 233 ? 15.902 14.111 14.763 1.00 67.06 233 LEU A C 1
ATOM 1924 O O . LEU A 1 233 ? 15.934 12.884 14.870 1.00 67.06 233 LEU A O 1
ATOM 1928 N N . SER A 1 234 ? 16.004 14.927 15.820 1.00 69.75 234 SER A N 1
ATOM 1929 C CA . SER A 1 234 ? 16.187 14.431 17.190 1.00 69.75 234 SER A CA 1
ATOM 1930 C C . SER A 1 234 ? 14.927 13.740 17.712 1.00 69.75 234 SER A C 1
ATOM 1932 O O . SER A 1 234 ? 15.025 12.724 18.398 1.00 69.75 234 SER A O 1
ATOM 1934 N N . MET A 1 235 ? 13.742 14.201 17.304 1.00 72.44 235 MET A N 1
ATOM 1935 C CA . MET A 1 235 ? 12.488 13.499 17.590 1.00 72.44 235 MET A CA 1
ATOM 1936 C C . MET A 1 235 ? 12.417 12.141 16.904 1.00 72.44 235 MET A C 1
ATOM 1938 O O . MET A 1 235 ? 12.040 11.158 17.533 1.00 72.44 235 MET A O 1
ATOM 1942 N N . LEU A 1 236 ? 12.769 12.075 15.614 1.00 73.31 236 LEU A N 1
ATOM 1943 C CA . LEU A 1 236 ? 12.757 10.822 14.861 1.00 73.31 236 LEU A CA 1
ATOM 1944 C C . LEU A 1 236 ? 13.703 9.795 15.494 1.00 73.31 236 LEU A C 1
ATOM 1946 O O . LEU A 1 236 ? 13.350 8.621 15.573 1.00 73.31 236 LEU A O 1
ATOM 1950 N N . ALA A 1 237 ? 14.861 10.235 15.997 1.00 78.12 237 ALA A N 1
ATOM 1951 C CA . ALA A 1 237 ? 15.775 9.379 16.750 1.00 78.12 237 ALA A CA 1
ATOM 1952 C C . ALA A 1 237 ? 15.132 8.844 18.044 1.00 78.12 237 ALA A C 1
ATOM 1954 O O . ALA A 1 237 ? 15.129 7.634 18.262 1.00 78.12 237 ALA A O 1
ATOM 1955 N N . GLN A 1 238 ? 14.496 9.710 18.844 1.00 75.25 238 GLN A N 1
ATOM 1956 C CA . GLN A 1 238 ? 13.793 9.299 20.070 1.00 75.25 238 GLN A CA 1
ATOM 1957 C C . GLN A 1 238 ? 12.643 8.318 19.793 1.00 75.25 238 GLN A C 1
ATOM 1959 O O . GLN A 1 238 ? 12.461 7.339 20.518 1.00 75.25 238 GLN A O 1
ATOM 1964 N N . ILE A 1 239 ? 11.866 8.550 18.729 1.00 77.62 239 ILE A N 1
ATOM 1965 C CA . ILE A 1 239 ? 10.783 7.643 18.331 1.00 77.62 239 ILE A CA 1
ATOM 1966 C C . ILE A 1 239 ? 11.367 6.286 17.932 1.00 77.62 239 ILE A C 1
ATOM 1968 O O . ILE A 1 239 ? 10.863 5.251 18.373 1.00 77.62 239 ILE A O 1
ATOM 1972 N N . ARG A 1 240 ? 12.444 6.280 17.142 1.00 80.81 240 ARG A N 1
ATOM 1973 C CA . ARG A 1 240 ? 13.104 5.052 16.692 1.00 80.81 240 ARG A CA 1
ATOM 1974 C C . ARG A 1 240 ? 13.610 4.209 17.860 1.00 80.81 240 ARG A C 1
ATOM 1976 O O . ARG A 1 240 ? 13.379 3.007 17.862 1.00 80.81 240 ARG A O 1
ATOM 1983 N N . GLU A 1 241 ? 14.227 4.828 18.864 1.00 78.06 241 GLU A N 1
ATOM 1984 C CA . GLU A 1 241 ? 14.678 4.136 20.082 1.00 78.06 241 GLU A CA 1
ATOM 1985 C C . GLU A 1 241 ? 13.516 3.542 20.891 1.00 78.06 241 GLU A C 1
ATOM 1987 O O . GLU A 1 241 ? 13.656 2.492 21.516 1.00 78.06 241 GLU A O 1
ATOM 1992 N N . SER A 1 242 ? 12.344 4.181 20.858 1.00 72.62 242 SER A N 1
ATOM 1993 C CA . SER A 1 242 ? 11.155 3.689 21.562 1.00 72.62 242 SER A CA 1
ATOM 1994 C C . SER A 1 242 ? 10.469 2.497 20.874 1.00 72.62 242 SER A C 1
ATOM 1996 O O . SER A 1 242 ? 9.722 1.754 21.519 1.00 72.62 242 SER A O 1
ATOM 1998 N N . LEU A 1 243 ? 10.735 2.281 19.581 1.00 78.69 243 LEU A N 1
ATOM 1999 C CA . LEU A 1 243 ? 10.168 1.193 18.788 1.00 78.69 243 LEU A CA 1
ATOM 2000 C C . LEU A 1 243 ? 10.981 -0.098 18.954 1.00 78.69 243 LEU A C 1
ATOM 2002 O O . LEU A 1 243 ? 11.976 -0.333 18.277 1.00 78.69 243 LEU A O 1
ATOM 2006 N N . SER A 1 244 ? 10.500 -0.987 19.819 1.00 76.88 244 SER A N 1
ATOM 2007 C CA . SER A 1 244 ? 10.962 -2.375 19.934 1.00 76.88 244 SER A CA 1
ATOM 2008 C C . SER A 1 244 ? 9.891 -3.375 19.487 1.00 76.88 244 SER A C 1
ATOM 2010 O O . SER A 1 244 ? 8.767 -3.382 19.984 1.00 76.88 244 SER A O 1
ATOM 2012 N N . PHE A 1 245 ? 10.217 -4.291 18.578 1.00 78.00 245 PHE A N 1
ATOM 2013 C CA . PHE A 1 245 ? 9.276 -5.320 18.113 1.00 78.00 245 PHE A CA 1
ATOM 2014 C C . PHE A 1 245 ? 9.505 -6.650 18.842 1.00 78.00 245 PHE A C 1
ATOM 2016 O O . PHE A 1 245 ? 10.638 -7.009 19.150 1.00 78.00 245 PHE A O 1
ATOM 2023 N N . LYS A 1 246 ? 8.415 -7.364 19.169 1.00 78.75 246 LYS A N 1
ATOM 2024 C CA . LYS A 1 246 ? 8.475 -8.666 19.866 1.00 78.75 246 LYS A CA 1
ATOM 2025 C C . LYS A 1 246 ? 9.064 -9.734 18.952 1.00 78.75 246 LYS A C 1
ATOM 2027 O O . LYS A 1 246 ? 9.817 -10.590 19.401 1.00 78.75 246 LYS A O 1
ATOM 2032 N N . TYR A 1 247 ? 8.686 -9.659 17.683 1.00 81.25 247 TYR A N 1
ATOM 2033 C CA . TYR A 1 247 ? 9.191 -10.494 16.611 1.00 81.25 247 TYR A CA 1
ATOM 2034 C C . TYR A 1 247 ? 10.116 -9.660 15.722 1.00 81.25 247 TYR A C 1
ATOM 2036 O O . TYR A 1 247 ? 9.859 -8.462 15.559 1.00 81.25 247 TYR A O 1
ATOM 2044 N N . PRO A 1 248 ? 11.168 -10.261 15.143 1.00 82.44 248 PRO A N 1
ATOM 2045 C CA . PRO A 1 248 ? 12.021 -9.576 14.185 1.00 82.44 248 PRO A CA 1
ATOM 2046 C C . PRO A 1 248 ? 11.200 -9.000 13.026 1.00 82.44 248 PRO A C 1
ATOM 2048 O O . PRO A 1 248 ? 10.339 -9.675 12.453 1.00 82.44 248 PRO A O 1
ATOM 2051 N N . VAL A 1 249 ? 11.490 -7.749 12.682 1.00 84.44 249 VAL A N 1
ATOM 2052 C CA . VAL A 1 249 ? 10.982 -7.054 11.493 1.00 84.44 249 VAL A CA 1
ATOM 2053 C C . VAL A 1 249 ? 12.170 -6.545 10.692 1.00 84.44 249 VAL A C 1
ATOM 2055 O O . VAL A 1 249 ? 13.252 -6.335 11.246 1.00 84.44 249 VAL A O 1
ATOM 2058 N N . ALA A 1 250 ? 11.990 -6.351 9.392 1.00 85.50 250 ALA A N 1
ATOM 2059 C CA . ALA A 1 250 ? 13.052 -5.800 8.566 1.00 85.50 250 ALA A CA 1
ATOM 2060 C C . ALA A 1 250 ? 13.426 -4.364 8.981 1.00 85.50 250 ALA A C 1
ATOM 2062 O O . ALA A 1 250 ? 12.596 -3.600 9.473 1.00 85.50 250 ALA A O 1
ATOM 2063 N N . SER A 1 251 ? 14.675 -3.963 8.733 1.00 83.31 251 SER A N 1
ATOM 2064 C CA . SER A 1 251 ? 15.202 -2.651 9.144 1.00 83.31 251 SER A CA 1
ATOM 2065 C C . SER A 1 251 ? 14.396 -1.466 8.596 1.00 83.31 251 SER A C 1
ATOM 2067 O O . SER A 1 251 ? 14.123 -0.518 9.333 1.00 83.31 251 SER A O 1
ATOM 2069 N N . TYR A 1 252 ? 13.951 -1.554 7.338 1.00 87.38 252 TYR A N 1
ATOM 2070 C CA . TYR A 1 252 ? 13.137 -0.533 6.664 1.00 87.38 252 TYR A CA 1
ATOM 2071 C C . TYR A 1 252 ? 11.813 -0.255 7.394 1.00 87.38 252 TYR A C 1
ATOM 2073 O O . TYR A 1 252 ? 11.260 0.843 7.323 1.00 87.38 252 TYR A O 1
ATOM 2081 N N . TYR A 1 253 ? 11.282 -1.276 8.068 1.00 89.00 253 TYR A N 1
ATOM 2082 C CA . TYR A 1 253 ? 9.926 -1.273 8.588 1.00 89.00 253 TYR A CA 1
ATOM 2083 C C . TYR A 1 253 ? 9.772 -0.362 9.810 1.00 89.00 253 TYR A C 1
ATOM 2085 O O . TYR A 1 253 ? 8.699 0.196 10.033 1.00 89.00 253 TYR A O 1
ATOM 2093 N N . VAL A 1 254 ? 10.849 -0.163 10.576 1.00 87.75 254 VAL A N 1
ATOM 2094 C CA . VAL A 1 254 ? 10.859 0.769 11.711 1.00 87.75 254 VAL A CA 1
ATOM 2095 C C . VAL A 1 254 ? 10.577 2.187 11.219 1.00 87.75 254 VAL A C 1
ATOM 2097 O O . VAL A 1 254 ? 9.618 2.814 11.661 1.00 87.75 254 VAL A O 1
ATOM 2100 N N . ASP A 1 255 ? 11.366 2.660 10.253 1.00 88.44 255 ASP A N 1
ATOM 2101 C CA . ASP A 1 255 ? 11.225 4.000 9.680 1.00 88.44 255 ASP A CA 1
ATOM 2102 C C . ASP A 1 255 ? 9.885 4.149 8.941 1.00 88.44 255 ASP A C 1
ATOM 2104 O O . ASP A 1 255 ? 9.179 5.141 9.125 1.00 88.44 255 ASP A O 1
ATOM 2108 N N . TRP A 1 256 ? 9.460 3.114 8.209 1.00 90.69 256 TRP A N 1
ATOM 2109 C CA . TRP A 1 256 ? 8.134 3.057 7.590 1.00 90.69 256 TRP A CA 1
ATOM 2110 C C . TRP A 1 256 ? 6.991 3.236 8.604 1.00 90.69 256 TRP A C 1
ATOM 2112 O O . TRP A 1 256 ? 6.056 4.006 8.372 1.00 90.69 256 TRP A O 1
ATOM 2122 N N . ARG A 1 257 ? 7.060 2.562 9.759 1.00 89.75 257 ARG A N 1
ATOM 2123 C CA . ARG A 1 257 ? 6.045 2.681 10.813 1.00 89.75 257 ARG A CA 1
ATOM 2124 C C . ARG A 1 257 ? 5.985 4.079 11.406 1.00 89.75 257 ARG A C 1
ATOM 2126 O O . ARG A 1 257 ? 4.885 4.594 11.589 1.00 89.75 257 ARG A O 1
ATOM 2133 N N . ILE A 1 258 ? 7.138 4.701 11.647 1.00 88.00 258 ILE A N 1
ATOM 2134 C CA . ILE A 1 258 ? 7.208 6.094 12.110 1.00 88.00 258 ILE A CA 1
ATOM 2135 C C . ILE A 1 258 ? 6.504 7.014 11.112 1.00 88.00 258 ILE A C 1
ATOM 2137 O O . ILE A 1 258 ? 5.658 7.816 11.503 1.00 88.00 258 ILE A O 1
ATOM 2141 N N . MET A 1 259 ? 6.799 6.864 9.819 1.00 89.31 259 MET A N 1
ATOM 2142 C CA . MET A 1 259 ? 6.181 7.672 8.768 1.00 89.31 259 MET A CA 1
ATOM 2143 C C . MET A 1 259 ? 4.658 7.533 8.732 1.00 89.31 259 MET A C 1
ATOM 2145 O O . MET A 1 259 ? 3.958 8.540 8.629 1.00 89.31 259 MET A O 1
ATOM 2149 N N . LEU A 1 260 ? 4.135 6.309 8.845 1.00 90.00 260 LEU A N 1
ATOM 2150 C CA . LEU A 1 260 ? 2.691 6.083 8.868 1.00 90.00 260 LEU A CA 1
ATOM 2151 C C . LEU A 1 260 ? 2.026 6.671 10.115 1.00 90.00 260 LEU A C 1
ATOM 2153 O O . LEU A 1 260 ? 0.938 7.227 10.002 1.00 90.00 260 LEU A O 1
ATOM 2157 N N . MET A 1 261 ? 2.673 6.599 11.283 1.00 88.44 261 MET A N 1
ATOM 2158 C CA . MET A 1 261 ? 2.161 7.231 12.505 1.00 88.44 261 MET A CA 1
ATOM 2159 C C . MET A 1 261 ? 2.079 8.752 12.356 1.00 88.44 261 MET A C 1
ATOM 2161 O O . MET A 1 261 ? 1.035 9.339 12.630 1.00 88.44 261 MET A O 1
ATOM 2165 N N . ILE A 1 262 ? 3.139 9.375 11.831 1.00 88.00 262 ILE A N 1
ATOM 2166 C CA . ILE A 1 262 ? 3.158 10.813 11.541 1.00 88.00 262 ILE A CA 1
ATOM 2167 C C . ILE A 1 262 ? 2.051 11.176 10.550 1.00 88.00 262 ILE A C 1
ATOM 2169 O O . ILE A 1 262 ? 1.302 12.127 10.768 1.00 88.00 262 ILE A O 1
ATOM 2173 N N . GLN A 1 263 ? 1.914 10.405 9.470 1.00 90.00 263 GLN A N 1
ATOM 2174 C CA . GLN A 1 263 ? 0.884 10.643 8.467 1.00 90.00 263 GLN A CA 1
ATOM 2175 C C . GLN A 1 263 ? -0.528 10.539 9.050 1.00 90.00 263 GLN A C 1
ATOM 2177 O O . GLN A 1 263 ? -1.369 11.397 8.775 1.00 90.00 263 GLN A O 1
ATOM 2182 N N . HIS A 1 264 ? -0.784 9.501 9.841 1.00 88.44 264 HIS A N 1
ATOM 2183 C CA . HIS A 1 264 ? -2.071 9.278 10.482 1.00 88.44 264 HIS A CA 1
ATOM 2184 C C . HIS A 1 264 ? -2.456 10.450 11.394 1.00 88.44 264 HIS A C 1
ATOM 2186 O O . HIS A 1 264 ? -3.567 10.977 11.285 1.00 88.44 264 HIS A O 1
ATOM 2192 N N . ASP A 1 265 ? -1.534 10.908 12.245 1.00 87.44 265 ASP A N 1
ATOM 2193 C CA . ASP A 1 265 ? -1.771 12.041 13.143 1.00 87.44 265 ASP A CA 1
ATOM 2194 C C . ASP A 1 265 ? -2.030 13.343 12.369 1.00 87.44 265 ASP A C 1
ATOM 2196 O O . ASP A 1 265 ? -2.992 14.055 12.662 1.00 87.44 265 ASP A O 1
ATOM 2200 N N . LEU A 1 266 ? -1.240 13.631 11.328 1.00 88.62 266 LEU A N 1
ATOM 2201 C CA . LEU A 1 266 ? -1.410 14.831 10.499 1.00 88.62 266 LEU A CA 1
ATOM 2202 C C . LEU A 1 266 ? -2.752 14.851 9.753 1.00 88.62 266 LEU A C 1
ATOM 2204 O O . LEU A 1 266 ? -3.409 15.896 9.683 1.00 88.62 266 LEU A O 1
ATOM 2208 N N . PHE A 1 267 ? -3.197 13.710 9.219 1.00 87.69 267 PHE A N 1
ATOM 2209 C CA . PHE A 1 267 ? -4.516 13.618 8.593 1.00 87.69 267 PHE A CA 1
ATOM 2210 C C . PHE A 1 267 ? -5.642 13.742 9.614 1.00 87.69 267 PHE A C 1
ATOM 2212 O O . PHE A 1 267 ? -6.584 14.494 9.378 1.00 87.69 267 PHE A O 1
ATOM 2219 N N . THR A 1 268 ? -5.512 13.110 10.781 1.00 85.00 268 THR A N 1
ATOM 2220 C CA . THR A 1 268 ? -6.488 13.256 11.871 1.00 85.00 268 THR A CA 1
ATOM 2221 C C . THR A 1 268 ? -6.629 14.721 12.298 1.00 85.00 268 THR A C 1
ATOM 2223 O O . THR A 1 268 ? -7.734 15.204 12.526 1.00 85.00 268 THR A O 1
ATOM 2226 N N . TRP A 1 269 ? -5.527 15.468 12.358 1.00 85.75 269 TRP A N 1
ATOM 2227 C CA . TRP A 1 269 ? -5.540 16.885 12.726 1.00 85.75 269 TRP A CA 1
ATOM 2228 C C . TRP A 1 269 ? -6.053 17.821 11.638 1.00 85.75 269 TRP A C 1
ATOM 2230 O O . TRP A 1 269 ? -6.530 18.903 11.965 1.00 85.75 269 TRP A O 1
ATOM 2240 N N . SER A 1 270 ? -5.937 17.450 10.365 1.00 84.38 270 SER A N 1
ATOM 2241 C CA . SER A 1 270 ? -6.340 18.319 9.252 1.00 84.38 270 SER A CA 1
ATOM 2242 C C . SER A 1 270 ? -7.726 18.029 8.694 1.00 84.38 270 SER A C 1
ATOM 2244 O O . SER A 1 270 ? -8.379 18.945 8.195 1.00 84.38 270 SER A O 1
ATOM 2246 N N . GLU A 1 271 ? -8.169 16.776 8.763 1.00 80.50 271 GLU A N 1
ATOM 2247 C CA . GLU A 1 271 ? -9.441 16.307 8.206 1.00 80.50 271 GLU A CA 1
ATOM 2248 C C . GLU A 1 271 ? -10.423 15.831 9.290 1.00 80.50 271 GLU A C 1
ATOM 2250 O O . GLU A 1 271 ? -11.576 15.543 8.976 1.00 80.50 271 GLU A O 1
ATOM 2255 N N . GLY A 1 272 ? -9.994 15.761 10.556 1.00 70.69 272 GLY A N 1
ATOM 2256 C CA . GLY A 1 272 ? -10.854 15.426 11.690 1.00 70.69 272 GLY A CA 1
ATOM 2257 C C . GLY A 1 272 ? -11.767 16.575 12.123 1.00 70.69 272 GLY A C 1
ATOM 2258 O O . GLY A 1 272 ? -11.639 17.715 11.677 1.00 70.69 272 GLY A O 1
ATOM 2259 N N . THR A 1 273 ? -12.676 16.280 13.051 1.00 66.50 273 THR A N 1
ATOM 2260 C CA . THR A 1 273 ? -13.703 17.218 13.543 1.00 66.50 273 THR A CA 1
ATOM 2261 C C . THR A 1 273 ? -13.130 18.480 14.187 1.00 66.50 273 THR A C 1
ATOM 2263 O O . THR A 1 273 ? -13.741 19.540 14.098 1.00 66.50 273 THR A O 1
ATOM 2266 N N . GLU A 1 274 ? -11.963 18.377 14.827 1.00 66.81 274 GLU A N 1
ATOM 2267 C CA . GLU A 1 274 ? -11.304 19.495 15.513 1.00 66.81 274 GLU A CA 1
ATOM 2268 C C . GLU A 1 274 ? -10.550 20.432 14.553 1.00 66.81 274 GLU A C 1
ATOM 2270 O O . GLU A 1 274 ? -10.305 21.580 14.914 1.00 66.81 274 GLU A O 1
ATOM 2275 N N . MET A 1 275 ? -10.181 19.960 13.349 1.00 77.31 275 MET A N 1
ATOM 2276 C CA . MET A 1 275 ? -9.408 20.708 12.338 1.00 77.31 275 MET A CA 1
ATOM 2277 C C . MET A 1 275 ? -8.242 21.528 12.925 1.00 77.31 275 MET A C 1
ATOM 2279 O O . MET A 1 275 ? -8.064 22.708 12.620 1.00 77.31 275 MET A O 1
ATOM 2283 N N . ILE A 1 276 ? -7.437 20.889 13.777 1.00 82.12 276 ILE A N 1
ATOM 2284 C CA . ILE A 1 276 ? -6.324 21.498 14.520 1.00 82.12 276 ILE A CA 1
ATOM 2285 C C . ILE A 1 276 ? -5.324 22.203 13.591 1.00 82.12 276 ILE A C 1
ATOM 2287 O O . ILE A 1 276 ? -4.766 23.240 13.951 1.00 82.12 276 ILE A O 1
ATOM 2291 N N . ILE A 1 277 ? -5.087 21.657 12.393 1.00 84.94 277 ILE A N 1
ATOM 2292 C CA . ILE A 1 277 ? -4.188 22.254 11.398 1.00 84.94 277 ILE A CA 1
ATOM 2293 C C . ILE A 1 277 ? -4.867 22.395 10.039 1.00 84.94 277 ILE A C 1
ATOM 2295 O O . ILE A 1 277 ? -5.701 21.588 9.640 1.00 84.94 277 ILE A O 1
ATOM 2299 N N . SER A 1 278 ? -4.453 23.390 9.253 1.00 86.31 278 SER A N 1
ATOM 2300 C CA . SER A 1 278 ? -4.946 23.505 7.878 1.00 86.31 278 SER A CA 1
ATOM 2301 C C . SER A 1 278 ? -4.434 22.353 7.004 1.00 86.31 278 SER A C 1
ATOM 2303 O O . SER A 1 278 ? -3.274 21.946 7.104 1.00 86.31 278 SER A O 1
ATOM 2305 N N . LYS A 1 279 ? -5.242 21.908 6.032 1.00 86.56 279 LYS A N 1
ATOM 2306 C CA . LYS A 1 279 ? -4.803 20.928 5.022 1.00 86.56 279 LYS A CA 1
ATOM 2307 C C . LYS A 1 279 ? -3.547 21.386 4.259 1.00 86.56 279 LYS A C 1
ATOM 2309 O O . LYS A 1 279 ? -2.795 20.554 3.770 1.00 86.56 279 LYS A O 1
ATOM 2314 N N . LYS A 1 280 ? -3.308 22.701 4.125 1.00 88.31 280 LYS A N 1
ATOM 2315 C CA . LYS A 1 280 ? -2.095 23.246 3.477 1.00 88.31 280 LYS A CA 1
ATOM 2316 C C . LYS A 1 280 ? -0.863 22.957 4.320 1.00 88.31 280 LYS A C 1
ATOM 2318 O O . LYS A 1 280 ? 0.143 22.506 3.789 1.00 88.31 280 LYS A O 1
ATOM 2323 N N . PHE A 1 281 ? -0.966 23.220 5.618 1.00 87.00 281 PHE A N 1
ATOM 2324 C CA . PHE A 1 281 ? 0.105 22.950 6.563 1.00 87.00 281 PHE A CA 1
ATOM 2325 C C . PHE A 1 281 ? 0.380 21.446 6.671 1.00 87.00 281 PHE A C 1
ATOM 2327 O O . PHE A 1 281 ? 1.530 21.040 6.586 1.00 87.00 281 PHE A O 1
ATOM 2334 N N . CYS A 1 282 ? -0.667 20.617 6.725 1.00 88.88 282 CYS A N 1
ATOM 2335 C CA . CYS A 1 282 ? -0.535 19.158 6.689 1.00 88.88 282 CYS A CA 1
ATOM 2336 C C . CYS A 1 282 ? 0.258 18.664 5.468 1.00 88.88 282 CYS A C 1
ATOM 2338 O O . CYS A 1 282 ? 1.196 17.891 5.628 1.00 88.88 282 CYS A O 1
ATOM 2340 N N . GLU A 1 283 ? -0.100 19.099 4.253 1.00 91.81 283 GLU A N 1
ATOM 2341 C CA . GLU A 1 283 ? 0.602 18.679 3.029 1.00 91.81 283 GLU A CA 1
ATOM 2342 C C . GLU A 1 283 ? 2.066 19.144 3.012 1.00 91.81 283 GLU A C 1
ATOM 2344 O O . GLU A 1 283 ? 2.933 18.385 2.588 1.00 91.81 283 GLU A O 1
ATOM 2349 N N . LEU A 1 284 ? 2.351 20.356 3.507 1.00 90.31 284 LEU A N 1
ATOM 2350 C CA . LEU A 1 284 ? 3.715 20.882 3.619 1.00 90.31 284 LEU A CA 1
ATOM 2351 C C . LEU A 1 284 ? 4.572 20.022 4.558 1.00 90.31 284 LEU A C 1
ATOM 2353 O O . LEU A 1 284 ? 5.642 19.568 4.166 1.00 90.31 284 LEU A O 1
ATOM 2357 N N . VAL A 1 285 ? 4.072 19.772 5.771 1.00 88.56 285 VAL A N 1
ATOM 2358 C CA . VAL A 1 285 ? 4.772 18.981 6.791 1.00 88.56 285 VAL A CA 1
ATOM 2359 C C . VAL A 1 285 ? 4.988 17.549 6.297 1.00 88.56 285 VAL A C 1
ATOM 2361 O O . VAL A 1 285 ? 6.089 17.019 6.410 1.00 88.56 285 VAL A O 1
ATOM 2364 N N . LEU A 1 286 ? 3.973 16.931 5.680 1.00 91.38 286 LEU A N 1
ATOM 2365 C CA . LEU A 1 286 ? 4.119 15.611 5.061 1.00 91.38 286 LEU A CA 1
ATOM 2366 C C . LEU A 1 286 ? 5.236 15.593 4.016 1.00 91.38 286 LEU A C 1
ATOM 2368 O O . LEU A 1 286 ? 6.060 14.685 4.041 1.00 91.38 286 LEU A O 1
ATOM 2372 N N . MET A 1 287 ? 5.291 16.585 3.123 1.00 92.94 287 MET A N 1
ATOM 2373 C CA . MET A 1 287 ? 6.345 16.659 2.110 1.00 92.94 287 MET A CA 1
ATOM 2374 C C . MET A 1 287 ? 7.743 16.784 2.721 1.00 92.94 287 MET A C 1
ATOM 2376 O O . MET A 1 287 ? 8.667 16.138 2.232 1.00 92.94 287 MET A O 1
ATOM 2380 N N . GLU A 1 288 ? 7.897 17.557 3.795 1.00 88.75 288 GLU A N 1
ATOM 2381 C CA . GLU A 1 288 ? 9.167 17.698 4.515 1.00 88.75 288 GLU A CA 1
ATOM 2382 C C . GLU A 1 288 ? 9.633 16.366 5.123 1.00 88.75 288 GLU A C 1
ATOM 2384 O O . GLU A 1 288 ? 10.794 15.979 4.961 1.00 88.75 288 GLU A O 1
ATOM 2389 N N . TYR A 1 289 ? 8.720 15.611 5.743 1.00 87.50 289 TYR A N 1
ATOM 2390 C CA . TYR A 1 289 ? 9.022 14.267 6.239 1.00 87.50 289 TYR A CA 1
ATOM 2391 C C . TYR A 1 289 ? 9.369 13.298 5.105 1.00 87.50 289 TYR A C 1
ATOM 2393 O O . TYR A 1 289 ? 10.384 12.608 5.199 1.00 87.50 289 TYR A O 1
ATOM 2401 N N . LEU A 1 290 ? 8.576 13.259 4.024 1.00 92.38 290 LEU A N 1
ATOM 2402 C CA . LEU A 1 290 ? 8.860 12.403 2.865 1.00 92.38 290 LEU A CA 1
ATOM 2403 C C . LEU A 1 290 ? 10.264 12.684 2.317 1.00 92.38 290 LEU A C 1
ATOM 2405 O O . LEU A 1 290 ? 11.025 11.745 2.099 1.00 92.38 290 LEU A O 1
ATOM 2409 N N . TRP A 1 291 ? 10.628 13.960 2.158 1.00 91.44 291 TRP A N 1
ATOM 2410 C CA . TRP A 1 291 ? 11.946 14.362 1.666 1.00 91.44 291 TRP A CA 1
ATOM 2411 C C . TRP A 1 291 ? 13.073 13.973 2.628 1.00 91.44 291 TRP A C 1
ATOM 2413 O O . TRP A 1 291 ? 14.070 13.398 2.205 1.00 91.44 291 TRP A O 1
ATOM 2423 N N . SER A 1 292 ? 12.887 14.208 3.929 1.00 86.75 292 SER A N 1
ATOM 2424 C CA . SER A 1 292 ? 13.899 13.923 4.955 1.00 86.75 292 SER A CA 1
ATOM 2425 C C . SER A 1 292 ? 14.256 12.438 5.046 1.00 86.75 292 SER A C 1
ATOM 2427 O O . SER A 1 292 ? 15.419 12.086 5.234 1.00 86.75 292 SER A O 1
ATOM 2429 N N . PHE A 1 293 ? 13.267 11.545 4.932 1.00 87.56 293 PHE A N 1
ATOM 2430 C CA . PHE A 1 293 ? 13.523 10.102 4.901 1.00 87.56 293 PHE A CA 1
ATOM 2431 C C . PHE A 1 293 ? 14.155 9.667 3.577 1.00 87.56 293 PHE A C 1
ATOM 2433 O O . PHE A 1 293 ? 15.046 8.821 3.569 1.00 87.56 293 PHE A O 1
ATOM 2440 N N . LEU A 1 294 ? 13.731 10.268 2.467 1.00 89.75 294 LEU A N 1
ATOM 2441 C CA . LEU A 1 294 ? 14.233 9.933 1.141 1.00 89.75 294 LEU A CA 1
ATOM 2442 C C . LEU A 1 294 ? 15.697 10.327 0.947 1.00 89.75 294 LEU A C 1
ATOM 2444 O O . LEU A 1 294 ? 16.475 9.568 0.377 1.00 89.75 294 LEU A O 1
ATOM 2448 N N . GLU A 1 295 ? 16.087 11.490 1.461 1.00 87.50 295 GLU A N 1
ATOM 2449 C CA . GLU A 1 295 ? 17.465 11.968 1.408 1.00 87.50 295 GLU A CA 1
ATOM 2450 C C . GLU A 1 295 ? 18.424 10.989 2.100 1.00 87.50 295 GLU A C 1
ATOM 2452 O O . GLU A 1 295 ? 19.505 10.717 1.579 1.00 87.50 295 GLU A O 1
ATOM 2457 N N . ARG A 1 296 ? 18.001 10.368 3.211 1.00 84.69 296 ARG A N 1
ATOM 2458 C CA . ARG A 1 296 ? 18.784 9.320 3.889 1.00 84.69 296 ARG A CA 1
ATOM 2459 C C . ARG A 1 296 ? 18.990 8.097 2.998 1.00 84.69 296 ARG A C 1
ATOM 2461 O O . ARG A 1 296 ? 20.115 7.620 2.891 1.00 84.69 296 ARG A O 1
ATOM 2468 N N . GLU A 1 297 ? 17.941 7.645 2.311 1.00 84.56 297 GLU A N 1
ATOM 2469 C CA . GLU A 1 297 ? 18.028 6.527 1.357 1.00 84.56 297 GLU A CA 1
ATOM 2470 C C . GLU A 1 297 ? 18.939 6.857 0.159 1.00 84.56 297 GLU A C 1
ATOM 2472 O O . GLU A 1 297 ? 19.535 5.964 -0.447 1.00 84.56 297 GLU A O 1
ATOM 2477 N N . TRP A 1 298 ? 19.072 8.139 -0.199 1.00 84.38 298 TRP A N 1
ATOM 2478 C CA . TRP A 1 298 ? 19.942 8.585 -1.288 1.00 84.38 298 TRP A CA 1
ATOM 2479 C C . TRP A 1 298 ? 21.413 8.694 -0.902 1.00 84.38 298 TRP A C 1
ATOM 2481 O O . TRP A 1 298 ? 22.266 8.483 -1.772 1.00 84.38 298 TRP A O 1
ATOM 2491 N N . ILE A 1 299 ? 21.744 9.011 0.354 1.00 77.88 299 ILE A N 1
ATOM 2492 C CA . ILE A 1 299 ? 23.141 9.117 0.817 1.00 77.88 299 ILE A CA 1
ATOM 2493 C C . ILE A 1 299 ? 23.910 7.825 0.498 1.00 77.88 299 ILE A C 1
ATOM 2495 O O . ILE A 1 299 ? 25.019 7.881 -0.035 1.00 77.88 299 ILE A O 1
ATOM 2499 N N . ASP A 1 300 ? 23.268 6.669 0.667 1.00 66.19 300 ASP A N 1
ATOM 2500 C CA . ASP A 1 300 ? 23.856 5.349 0.405 1.00 66.19 300 ASP A CA 1
ATOM 2501 C C . ASP A 1 300 ? 24.116 5.048 -1.089 1.00 66.19 300 ASP A C 1
ATOM 2503 O O . ASP A 1 300 ? 24.820 4.083 -1.436 1.00 66.19 300 ASP A O 1
ATOM 2507 N N . VAL A 1 301 ? 23.565 5.870 -1.989 1.00 70.12 301 VAL A N 1
ATOM 2508 C CA . VAL A 1 301 ? 23.583 5.686 -3.453 1.00 70.12 301 VAL A CA 1
ATOM 2509 C C . VAL A 1 301 ? 24.325 6.815 -4.185 1.00 70.12 301 VAL A C 1
ATOM 2511 O O . VAL A 1 301 ? 24.755 6.626 -5.319 1.00 70.12 301 VAL A O 1
ATOM 2514 N N . THR A 1 302 ? 24.556 7.967 -3.544 1.00 59.50 302 THR A N 1
ATOM 2515 C CA . THR A 1 302 ? 24.989 9.222 -4.203 1.00 59.50 302 THR A CA 1
ATOM 2516 C C . THR A 1 302 ? 26.365 9.156 -4.899 1.00 59.50 302 THR A C 1
ATOM 2518 O O . THR A 1 302 ? 26.640 9.981 -5.764 1.00 59.50 302 THR A O 1
ATOM 2521 N N . ASN A 1 303 ? 27.183 8.131 -4.634 1.00 60.28 303 ASN A N 1
ATOM 2522 C CA . ASN A 1 303 ? 28.497 7.926 -5.270 1.00 60.28 303 ASN A CA 1
ATOM 2523 C C . ASN A 1 303 ? 28.567 6.714 -6.219 1.00 60.28 303 ASN A C 1
ATOM 2525 O O . ASN A 1 303 ? 29.659 6.297 -6.607 1.00 60.28 303 ASN A O 1
ATOM 2529 N N . LYS A 1 304 ? 27.428 6.106 -6.560 1.00 66.12 304 LYS A N 1
ATOM 2530 C CA . LYS A 1 304 ? 27.359 4.878 -7.364 1.00 66.12 304 LYS A CA 1
ATOM 2531 C C . LYS A 1 304 ? 26.800 5.152 -8.758 1.00 66.12 304 LYS A C 1
ATOM 2533 O O . LYS A 1 304 ? 26.093 6.134 -8.978 1.00 66.12 304 LYS A O 1
ATOM 2538 N N . SER A 1 305 ? 27.134 4.280 -9.711 1.00 66.38 305 SER A N 1
ATOM 2539 C CA . SER A 1 305 ? 26.572 4.351 -11.063 1.00 66.38 305 SER A CA 1
ATOM 2540 C C . SER A 1 305 ? 25.047 4.162 -11.041 1.00 66.38 305 SER A C 1
ATOM 2542 O O . SER A 1 305 ? 24.485 3.583 -10.106 1.00 66.38 305 SER A O 1
ATOM 2544 N N . ILE A 1 306 ? 24.354 4.663 -12.067 1.00 67.62 306 ILE A N 1
ATOM 2545 C CA . ILE A 1 306 ? 22.913 4.418 -12.211 1.00 67.62 306 ILE A CA 1
ATOM 2546 C C . ILE A 1 306 ? 22.708 2.905 -12.323 1.00 67.62 306 ILE A C 1
ATOM 2548 O O . ILE A 1 306 ? 23.342 2.267 -13.160 1.00 67.62 306 ILE A O 1
ATOM 2552 N N . LEU A 1 307 ? 21.815 2.353 -11.495 1.00 68.69 307 LEU A N 1
ATOM 2553 C CA . LEU A 1 307 ? 21.547 0.913 -11.391 1.00 68.69 307 LEU A CA 1
ATOM 2554 C C . LEU A 1 307 ? 22.662 0.035 -10.772 1.00 68.69 307 LEU A C 1
ATOM 2556 O O . LEU A 1 307 ? 22.590 -1.189 -10.877 1.00 68.69 307 LEU A O 1
ATOM 2560 N N . ASP A 1 308 ? 23.637 0.607 -10.052 1.00 69.69 308 ASP A N 1
ATOM 2561 C CA . ASP A 1 308 ? 24.722 -0.152 -9.385 1.00 69.69 308 ASP A CA 1
ATOM 2562 C C . ASP A 1 308 ? 24.224 -1.261 -8.432 1.00 69.69 308 ASP A C 1
ATOM 2564 O O . ASP A 1 308 ? 24.894 -2.270 -8.215 1.00 69.69 308 ASP A O 1
ATOM 2568 N N . SER A 1 309 ? 23.017 -1.104 -7.879 1.00 74.31 309 SER A N 1
ATOM 2569 C CA . SER A 1 309 ? 22.407 -2.073 -6.962 1.00 74.31 309 SER A CA 1
ATOM 2570 C C . SER A 1 309 ? 21.406 -3.021 -7.631 1.00 74.31 309 SER A C 1
ATOM 2572 O O . SER A 1 309 ? 20.795 -3.817 -6.918 1.00 74.31 309 SER A O 1
ATOM 2574 N N . GLN A 1 310 ? 21.224 -2.989 -8.959 1.00 77.62 310 GLN A N 1
ATOM 2575 C CA . GLN A 1 310 ? 20.265 -3.874 -9.637 1.00 77.62 310 GLN A CA 1
ATOM 2576 C C . GLN A 1 310 ? 20.598 -5.346 -9.398 1.00 77.62 310 GLN A C 1
ATOM 2578 O O . GLN A 1 310 ? 19.720 -6.123 -9.051 1.00 77.62 310 GLN A O 1
ATOM 2583 N N . THR A 1 311 ? 21.874 -5.720 -9.493 1.00 76.00 311 THR A N 1
ATOM 2584 C CA . THR A 1 311 ? 22.329 -7.096 -9.245 1.00 76.00 311 THR A CA 1
ATOM 2585 C C . THR A 1 311 ? 22.064 -7.541 -7.808 1.00 76.00 311 THR A C 1
ATOM 2587 O O . THR A 1 311 ? 21.626 -8.666 -7.589 1.00 76.00 311 THR A O 1
ATOM 2590 N N . LYS A 1 312 ? 22.258 -6.650 -6.825 1.00 78.56 312 LYS A N 1
ATOM 2591 C CA . LYS A 1 312 ? 21.925 -6.905 -5.413 1.00 78.56 312 LYS A CA 1
ATOM 2592 C C . LYS A 1 312 ? 20.420 -7.056 -5.214 1.00 78.56 312 LYS A C 1
ATOM 2594 O O . LYS A 1 312 ? 19.985 -7.941 -4.482 1.00 78.56 312 LYS A O 1
ATOM 2599 N N . PHE A 1 313 ? 19.628 -6.206 -5.866 1.00 77.88 313 PHE A N 1
ATOM 2600 C CA . PHE A 1 313 ? 18.174 -6.319 -5.865 1.00 77.88 313 PHE A CA 1
ATOM 2601 C C . PHE A 1 313 ? 17.732 -7.660 -6.452 1.00 77.88 313 PHE A C 1
ATOM 2603 O O . PHE A 1 313 ? 16.964 -8.370 -5.810 1.00 77.88 313 PHE A O 1
ATOM 2610 N N . ASP A 1 314 ? 18.271 -8.045 -7.608 1.00 75.88 314 ASP A N 1
ATOM 2611 C CA . ASP A 1 314 ? 17.959 -9.309 -8.274 1.00 75.88 314 ASP A CA 1
ATOM 2612 C C . ASP A 1 314 ? 18.391 -10.508 -7.419 1.00 75.88 314 ASP A C 1
ATOM 2614 O O . ASP A 1 314 ? 17.656 -11.485 -7.302 1.00 75.88 314 ASP A O 1
ATOM 2618 N N . GLU A 1 315 ? 19.552 -10.449 -6.762 1.00 79.69 315 GLU A N 1
ATOM 2619 C CA . GLU A 1 315 ? 20.018 -11.499 -5.853 1.00 79.69 315 GLU A CA 1
ATOM 2620 C C . GLU A 1 315 ? 19.066 -11.679 -4.663 1.00 79.69 315 GLU A C 1
ATOM 2622 O O . GLU A 1 315 ? 18.656 -12.803 -4.357 1.00 79.69 315 GLU A O 1
ATOM 2627 N N . VAL A 1 316 ? 18.686 -10.586 -3.997 1.00 77.38 316 VAL A N 1
ATOM 2628 C CA . VAL A 1 316 ? 17.771 -10.635 -2.850 1.00 77.38 316 VAL A CA 1
ATOM 2629 C C . VAL A 1 316 ? 16.362 -11.025 -3.290 1.00 77.38 316 VAL A C 1
ATOM 2631 O O . VAL A 1 316 ? 15.746 -11.869 -2.646 1.00 77.38 316 VAL A O 1
ATOM 2634 N N . SER A 1 317 ? 15.871 -10.510 -4.416 1.00 74.25 317 SER A N 1
ATOM 2635 C CA . SER A 1 317 ? 14.591 -10.915 -5.007 1.00 74.25 317 SER A CA 1
ATOM 2636 C C . SER A 1 317 ? 14.581 -12.408 -5.348 1.00 74.25 317 SER A C 1
ATOM 2638 O O . SER A 1 317 ? 13.615 -13.107 -5.043 1.00 74.25 317 SER A O 1
ATOM 2640 N N . ASN A 1 318 ? 15.689 -12.949 -5.859 1.00 76.31 318 ASN A N 1
ATOM 2641 C CA . ASN A 1 318 ? 15.847 -14.384 -6.076 1.00 76.31 318 ASN A CA 1
ATOM 2642 C C . ASN A 1 318 ? 15.876 -15.174 -4.760 1.00 76.31 318 ASN A C 1
ATOM 2644 O O . ASN A 1 318 ? 15.319 -16.270 -4.704 1.00 76.31 318 ASN A O 1
ATOM 2648 N N . LYS A 1 319 ? 16.488 -14.649 -3.689 1.00 79.12 319 LYS A N 1
ATOM 2649 C CA . LYS A 1 319 ? 16.431 -15.264 -2.347 1.00 79.12 319 LYS A CA 1
ATOM 2650 C C . LYS A 1 319 ? 15.004 -15.281 -1.804 1.00 79.12 319 LYS A C 1
ATOM 2652 O O . LYS A 1 319 ? 14.565 -16.329 -1.342 1.00 79.12 319 LYS A O 1
ATOM 2657 N N . VAL A 1 320 ? 14.266 -14.177 -1.932 1.00 73.62 320 VAL A N 1
ATOM 2658 C CA . VAL A 1 320 ? 12.840 -14.092 -1.575 1.00 73.62 320 VAL A CA 1
ATOM 2659 C C . VAL A 1 320 ? 12.036 -15.109 -2.380 1.00 73.62 320 VAL A C 1
ATOM 2661 O O . VAL A 1 320 ? 11.304 -15.903 -1.803 1.00 73.62 320 VAL A O 1
ATOM 2664 N N . THR A 1 321 ? 12.255 -15.180 -3.693 1.00 70.81 321 THR A N 1
ATOM 2665 C CA . THR A 1 321 ? 11.605 -16.159 -4.575 1.00 70.81 321 THR A CA 1
ATOM 2666 C C . THR A 1 321 ? 11.925 -17.599 -4.164 1.00 70.81 321 THR A C 1
ATOM 2668 O O . THR A 1 321 ? 11.047 -18.459 -4.176 1.00 70.81 321 THR A O 1
ATOM 2671 N N . LYS A 1 322 ? 13.171 -17.895 -3.777 1.00 75.44 322 LYS A N 1
ATOM 2672 C CA . LYS A 1 322 ? 13.570 -19.219 -3.270 1.00 75.44 322 LYS A CA 1
ATOM 2673 C C . LYS A 1 322 ? 12.892 -19.541 -1.938 1.00 75.44 322 LYS A C 1
ATOM 2675 O O . LYS A 1 322 ? 12.339 -20.629 -1.807 1.00 75.44 322 LYS A O 1
ATOM 2680 N N . ALA A 1 323 ? 12.865 -18.596 -1.000 1.00 73.31 323 ALA A N 1
ATOM 2681 C CA . ALA A 1 323 ? 12.164 -18.745 0.275 1.00 73.31 323 ALA A CA 1
ATOM 2682 C C . ALA A 1 323 ? 10.652 -18.964 0.069 1.00 73.31 323 ALA A C 1
ATOM 2684 O O . ALA A 1 323 ? 10.060 -19.837 0.696 1.00 73.31 323 ALA A O 1
ATOM 2685 N N . LEU A 1 324 ? 10.042 -18.253 -0.885 1.00 66.19 324 LEU A N 1
ATOM 2686 C CA . LEU A 1 324 ? 8.653 -18.453 -1.318 1.00 66.19 324 LEU A CA 1
ATOM 2687 C C . LEU A 1 324 ? 8.425 -19.827 -1.970 1.00 66.19 324 LEU A C 1
ATOM 2689 O O . LEU A 1 324 ? 7.329 -20.383 -1.889 1.00 66.19 324 LEU A O 1
ATOM 2693 N N . LYS A 1 325 ? 9.445 -20.398 -2.625 1.00 66.38 325 LYS A N 1
ATOM 2694 C CA . LYS A 1 325 ? 9.372 -21.722 -3.260 1.00 66.38 325 LYS A CA 1
ATOM 2695 C C . LYS A 1 325 ? 9.479 -22.878 -2.255 1.00 66.38 325 LYS A C 1
ATOM 2697 O O . LYS A 1 325 ? 8.912 -23.937 -2.536 1.00 66.38 325 LYS A O 1
ATOM 2702 N N . ASN A 1 326 ? 10.111 -22.686 -1.097 1.00 68.44 326 ASN A N 1
ATOM 2703 C CA . ASN A 1 326 ? 10.302 -23.720 -0.076 1.00 68.44 326 ASN A CA 1
ATOM 2704 C C . ASN A 1 326 ? 9.020 -23.963 0.752 1.00 68.44 326 ASN A C 1
ATOM 2706 O O . ASN A 1 326 ? 8.680 -23.209 1.661 1.00 68.44 326 ASN A O 1
ATOM 2710 N N . THR A 1 327 ? 8.313 -25.061 0.463 1.00 53.09 327 THR A N 1
ATOM 2711 C CA . THR A 1 327 ? 6.967 -25.381 0.992 1.00 53.09 327 THR A CA 1
ATOM 2712 C C . THR A 1 327 ? 6.880 -25.532 2.522 1.00 53.09 327 THR A C 1
ATOM 2714 O O . THR A 1 327 ? 5.789 -25.441 3.071 1.00 53.09 327 THR A O 1
ATOM 2717 N N . GLY A 1 328 ? 7.995 -25.789 3.216 1.00 53.94 328 GLY A N 1
ATOM 2718 C CA . GLY A 1 328 ? 8.003 -26.094 4.657 1.00 53.94 328 GLY A CA 1
ATOM 2719 C C . GLY A 1 328 ? 8.585 -25.005 5.562 1.00 53.94 328 GLY A C 1
ATOM 2720 O O . GLY A 1 328 ? 8.367 -25.053 6.769 1.00 53.94 328 GLY A O 1
ATOM 2721 N N . SER A 1 329 ? 9.313 -24.033 5.005 1.00 59.75 329 SER A N 1
ATOM 2722 C CA . SER A 1 329 ? 10.088 -23.055 5.782 1.00 59.75 329 SER A CA 1
ATOM 2723 C C . SER A 1 329 ? 9.792 -21.603 5.430 1.00 59.75 329 SER A C 1
ATOM 2725 O O . SER A 1 329 ? 10.450 -20.748 5.997 1.00 59.75 329 SER A O 1
ATOM 2727 N N . PHE A 1 330 ? 8.800 -21.291 4.582 1.00 63.59 330 PHE A N 1
ATOM 2728 C CA . PHE A 1 330 ? 8.498 -19.912 4.155 1.00 63.59 330 PHE A CA 1
ATOM 2729 C C . PHE A 1 330 ? 8.567 -18.884 5.296 1.00 63.59 330 PHE A C 1
ATOM 2731 O O . PHE A 1 330 ? 9.296 -17.903 5.196 1.00 63.59 330 PHE A O 1
ATOM 2738 N N . LEU A 1 331 ? 7.857 -19.136 6.401 1.00 63.69 331 LEU A N 1
ATOM 2739 C CA . LEU A 1 331 ? 7.845 -18.227 7.548 1.00 63.69 331 LEU A CA 1
ATOM 2740 C C . LEU A 1 331 ? 9.201 -18.195 8.259 1.00 63.69 331 LEU A C 1
ATOM 2742 O O . LEU A 1 331 ? 9.649 -17.120 8.618 1.00 63.69 331 LEU A O 1
ATOM 2746 N N . ASN A 1 332 ? 9.889 -19.327 8.403 1.00 66.12 332 ASN A N 1
ATOM 2747 C CA . ASN A 1 332 ? 11.193 -19.392 9.072 1.00 66.12 332 ASN A CA 1
ATOM 2748 C C . ASN A 1 332 ? 12.314 -18.742 8.240 1.00 66.12 332 ASN A C 1
ATOM 2750 O O . ASN A 1 332 ? 13.172 -18.063 8.795 1.00 66.12 332 ASN A O 1
ATOM 2754 N N . ASP A 1 333 ? 12.276 -18.901 6.917 1.00 65.25 333 ASP A N 1
ATOM 2755 C CA . ASP A 1 333 ? 13.253 -18.352 5.975 1.00 65.25 333 ASP A CA 1
ATOM 2756 C C . ASP A 1 333 ? 13.071 -16.836 5.809 1.00 65.25 333 ASP A C 1
ATOM 2758 O O . ASP A 1 333 ? 14.050 -16.111 5.643 1.00 65.25 333 ASP A O 1
ATOM 2762 N N . LEU A 1 334 ? 11.828 -16.332 5.886 1.00 64.88 334 LEU A N 1
ATOM 2763 C CA . LEU A 1 334 ? 11.546 -14.893 5.865 1.00 64.88 334 LEU A CA 1
ATOM 2764 C C . LEU A 1 334 ? 11.666 -14.227 7.243 1.00 64.88 334 LEU A C 1
ATOM 2766 O O . LEU A 1 334 ? 11.906 -13.023 7.276 1.00 64.88 334 LEU A O 1
ATOM 2770 N N . ALA A 1 335 ? 11.461 -14.948 8.349 1.00 60.09 335 ALA A N 1
ATOM 2771 C CA . ALA A 1 335 ? 11.415 -14.413 9.719 1.00 60.09 335 ALA A CA 1
ATOM 2772 C C . ALA A 1 335 ? 12.645 -14.759 10.571 1.00 60.09 335 ALA A C 1
ATOM 2774 O O . ALA A 1 335 ? 12.565 -14.726 11.801 1.00 60.09 335 ALA A O 1
ATOM 2775 N N . GLY A 1 336 ? 13.772 -15.108 9.944 1.00 62.47 336 GLY A N 1
ATOM 2776 C CA . GLY A 1 336 ? 15.036 -15.290 10.655 1.00 62.47 336 GLY A CA 1
ATOM 2777 C C . GLY A 1 336 ? 15.426 -14.058 11.488 1.00 62.47 336 GLY A C 1
ATOM 2778 O O . GLY A 1 336 ? 14.804 -13.000 11.401 1.00 62.47 336 GLY A O 1
ATOM 2779 N N . ASN A 1 337 ? 16.492 -14.182 12.284 1.00 62.44 337 ASN A N 1
ATOM 2780 C CA . ASN A 1 337 ? 16.970 -13.099 13.161 1.00 62.44 337 ASN A CA 1
ATOM 2781 C C . ASN A 1 337 ? 17.185 -11.765 12.421 1.00 62.44 337 ASN A C 1
ATOM 2783 O O . ASN A 1 337 ? 17.015 -10.706 13.017 1.00 62.44 337 ASN A O 1
ATOM 2787 N N . GLU A 1 338 ? 17.506 -11.828 11.127 1.00 70.19 338 GLU A N 1
ATOM 2788 C CA . GLU A 1 338 ? 17.457 -10.697 10.206 1.00 70.19 338 GLU A CA 1
ATOM 2789 C C . GLU A 1 338 ? 16.449 -11.010 9.082 1.00 70.19 338 GLU A C 1
ATOM 2791 O O . GLU A 1 338 ? 16.765 -11.771 8.160 1.00 70.19 338 GLU A O 1
ATOM 2796 N N . PRO A 1 339 ? 15.207 -10.496 9.168 1.00 80.44 339 PRO A N 1
ATOM 2797 C CA . PRO A 1 339 ? 14.171 -10.792 8.188 1.00 80.44 339 PRO A CA 1
ATOM 2798 C C . PRO A 1 339 ? 14.548 -10.307 6.791 1.00 80.44 339 PRO A C 1
ATOM 2800 O O . PRO A 1 339 ? 14.946 -9.157 6.601 1.00 80.44 339 PRO A O 1
ATOM 2803 N N . ILE A 1 340 ? 14.355 -11.165 5.788 1.00 80.19 340 ILE A N 1
ATOM 2804 C CA . ILE A 1 340 ? 14.652 -10.817 4.394 1.00 80.19 340 ILE A CA 1
ATOM 2805 C C . ILE A 1 340 ? 13.743 -9.657 3.960 1.00 80.19 340 ILE A C 1
ATOM 2807 O O . ILE A 1 340 ? 12.522 -9.723 4.129 1.00 80.19 340 ILE A O 1
ATOM 2811 N N . ALA A 1 341 ? 14.323 -8.617 3.365 1.00 81.44 341 ALA A N 1
ATOM 2812 C CA . ALA A 1 341 ? 13.599 -7.502 2.764 1.00 81.44 341 ALA A CA 1
ATOM 2813 C C . ALA A 1 341 ? 14.208 -7.123 1.418 1.00 81.44 341 ALA A C 1
ATOM 2815 O O . ALA A 1 341 ? 15.415 -7.251 1.215 1.00 81.44 341 ALA A O 1
ATOM 2816 N N . LEU A 1 342 ? 13.372 -6.646 0.495 1.00 80.44 342 LEU A N 1
ATOM 2817 C CA . LEU A 1 342 ? 13.858 -6.157 -0.790 1.00 80.44 342 LEU A CA 1
ATOM 2818 C C . LEU A 1 342 ? 14.671 -4.865 -0.581 1.00 80.44 342 LEU A C 1
ATOM 2820 O O . LEU A 1 342 ? 14.280 -4.015 0.229 1.00 80.44 342 LEU A O 1
ATOM 2824 N N . PRO A 1 343 ? 15.785 -4.666 -1.302 1.00 82.56 343 PRO A N 1
ATOM 2825 C CA . PRO A 1 343 ? 16.504 -3.400 -1.252 1.00 82.56 343 PRO A CA 1
ATOM 2826 C C . PRO A 1 343 ? 15.601 -2.229 -1.654 1.00 82.56 343 PRO A C 1
ATOM 2828 O O . PRO A 1 343 ? 14.769 -2.361 -2.552 1.00 82.56 343 PRO A O 1
ATOM 2831 N N . HIS A 1 344 ? 15.787 -1.077 -1.005 1.00 85.56 344 HIS A N 1
ATOM 2832 C CA . HIS A 1 344 ? 15.062 0.170 -1.298 1.00 85.56 344 HIS A CA 1
ATOM 2833 C C . HIS A 1 344 ? 13.535 0.091 -1.081 1.00 85.56 344 HIS A C 1
ATOM 2835 O O . HIS A 1 344 ? 12.771 0.872 -1.647 1.00 85.56 344 HIS A O 1
ATOM 2841 N N . THR A 1 345 ? 13.075 -0.840 -0.238 1.00 87.62 345 THR A N 1
ATOM 2842 C CA . THR A 1 345 ? 11.656 -0.980 0.139 1.00 87.62 345 THR A CA 1
ATOM 2843 C C . THR A 1 345 ? 11.105 0.294 0.791 1.00 87.62 345 THR A C 1
ATOM 2845 O O . THR A 1 345 ? 9.999 0.712 0.446 1.00 87.62 345 THR A O 1
ATOM 2848 N N . LEU A 1 346 ? 11.874 0.952 1.673 1.00 90.88 346 LEU A N 1
ATOM 2849 C CA . LEU A 1 346 ? 11.461 2.218 2.294 1.00 90.88 346 LEU A CA 1
ATOM 2850 C C . LEU A 1 346 ? 11.292 3.321 1.248 1.00 90.88 346 LEU A C 1
ATOM 2852 O O . LEU A 1 346 ? 10.240 3.950 1.204 1.00 90.88 346 LEU A O 1
ATOM 2856 N N . TRP A 1 347 ? 12.277 3.504 0.364 1.00 92.62 347 TRP A N 1
ATOM 2857 C CA . TRP A 1 347 ? 12.190 4.447 -0.755 1.00 92.62 347 TRP A CA 1
ATOM 2858 C C . TRP A 1 347 ? 10.927 4.216 -1.596 1.00 92.62 347 TRP A C 1
ATOM 2860 O O . TRP A 1 347 ? 10.157 5.151 -1.821 1.00 92.62 347 TRP A O 1
ATOM 2870 N N . PHE A 1 348 ? 10.642 2.975 -2.001 1.00 91.06 348 PHE A N 1
ATOM 2871 C CA . PHE A 1 348 ? 9.404 2.670 -2.724 1.00 91.06 348 PHE A CA 1
ATOM 2872 C C . PHE A 1 348 ? 8.156 3.082 -1.929 1.00 91.06 348 PHE A C 1
ATOM 2874 O O . PHE A 1 348 ? 7.250 3.699 -2.488 1.00 91.06 348 PHE A O 1
ATOM 2881 N N . GLY A 1 349 ? 8.124 2.788 -0.626 1.00 91.19 349 GLY A N 1
ATOM 2882 C CA . GLY A 1 349 ? 7.048 3.209 0.269 1.00 91.19 349 GLY A CA 1
ATOM 2883 C C . GLY A 1 349 ? 6.881 4.732 0.329 1.00 91.19 349 GLY A C 1
ATOM 2884 O O . GLY A 1 349 ? 5.762 5.225 0.222 1.00 91.19 349 GLY A O 1
ATOM 2885 N N . ILE A 1 350 ? 7.972 5.496 0.431 1.00 94.31 350 ILE A N 1
ATOM 2886 C CA . ILE A 1 350 ? 7.947 6.971 0.430 1.00 94.31 350 ILE A CA 1
ATOM 2887 C C . ILE A 1 350 ? 7.310 7.496 -0.862 1.00 94.31 350 ILE A C 1
ATOM 2889 O O . ILE A 1 350 ? 6.438 8.367 -0.823 1.00 94.31 350 ILE A O 1
ATOM 2893 N N . LEU A 1 351 ? 7.711 6.941 -2.009 1.00 94.44 351 LEU A N 1
ATOM 2894 C CA . LEU A 1 351 ? 7.123 7.283 -3.303 1.00 94.44 351 LEU A CA 1
ATOM 2895 C C . LEU A 1 351 ? 5.632 6.931 -3.361 1.00 94.44 351 LEU A C 1
ATOM 2897 O O . LEU A 1 351 ? 4.828 7.699 -3.886 1.00 94.44 351 LEU A O 1
ATOM 2901 N N . ASP A 1 352 ? 5.237 5.798 -2.790 1.00 91.00 352 ASP A N 1
ATOM 2902 C CA . ASP A 1 352 ? 3.833 5.406 -2.701 1.00 91.00 352 ASP A CA 1
ATOM 2903 C C . ASP A 1 352 ? 2.998 6.390 -1.869 1.00 91.00 352 ASP A C 1
ATOM 2905 O O . ASP A 1 352 ? 1.923 6.820 -2.294 1.00 91.00 352 ASP A O 1
ATOM 2909 N N . LEU A 1 353 ? 3.529 6.844 -0.732 1.00 92.44 353 LEU A N 1
ATOM 2910 C CA . LEU A 1 353 ? 2.900 7.885 0.082 1.00 92.44 353 LEU A CA 1
ATOM 2911 C C . LEU A 1 353 ? 2.802 9.220 -0.669 1.00 92.44 353 LEU A C 1
ATOM 2913 O O . LEU A 1 353 ? 1.769 9.886 -0.579 1.00 92.44 353 LEU A O 1
ATOM 2917 N N . ALA A 1 354 ? 3.821 9.589 -1.452 1.00 94.75 354 ALA A N 1
ATOM 2918 C CA . ALA A 1 354 ? 3.777 10.773 -2.309 1.00 94.75 354 ALA A CA 1
ATOM 2919 C C . ALA A 1 354 ? 2.684 10.655 -3.386 1.00 94.75 354 ALA A C 1
ATOM 2921 O O . ALA A 1 354 ? 1.931 11.602 -3.616 1.00 94.75 354 ALA A O 1
ATOM 2922 N N . GLN A 1 355 ? 2.528 9.482 -4.009 1.00 92.44 355 GLN A N 1
ATOM 2923 C CA . GLN A 1 355 ? 1.447 9.246 -4.969 1.00 92.44 355 GLN A CA 1
ATOM 2924 C C . GLN A 1 355 ? 0.068 9.363 -4.303 1.00 92.44 355 GLN A C 1
ATOM 2926 O O . GLN A 1 355 ? -0.834 9.991 -4.861 1.00 92.44 355 GLN A O 1
ATOM 2931 N N . ASN A 1 356 ? -0.093 8.812 -3.097 1.00 88.88 356 ASN A N 1
ATOM 2932 C CA . ASN A 1 356 ? -1.324 8.944 -2.314 1.00 88.88 356 ASN A CA 1
ATOM 2933 C C . ASN A 1 356 ? -1.616 10.410 -1.953 1.00 88.88 356 ASN A C 1
ATOM 2935 O O . ASN A 1 356 ? -2.768 10.844 -2.006 1.00 88.88 356 ASN A O 1
ATOM 2939 N N . LEU A 1 357 ? -0.583 11.200 -1.644 1.00 90.75 357 LEU A N 1
ATOM 2940 C CA . LEU A 1 357 ? -0.710 12.636 -1.395 1.00 90.75 357 LEU A CA 1
ATOM 2941 C C . LEU A 1 357 ? -1.202 13.387 -2.639 1.00 90.75 357 LEU A C 1
ATOM 2943 O O . LEU A 1 357 ? -2.115 14.205 -2.532 1.00 90.75 357 LEU A O 1
ATOM 2947 N N . ILE A 1 358 ? -0.664 13.068 -3.822 1.00 91.56 358 ILE A N 1
ATOM 2948 C CA . ILE A 1 358 ? -1.126 13.638 -5.097 1.00 91.56 358 ILE A CA 1
ATOM 2949 C C . ILE A 1 358 ? -2.610 13.328 -5.326 1.00 91.56 358 ILE A C 1
ATOM 2951 O O . ILE A 1 358 ? -3.363 14.211 -5.722 1.00 91.56 358 ILE A O 1
ATOM 2955 N N . GLN A 1 359 ? -3.054 12.100 -5.044 1.00 87.44 359 GLN A N 1
ATOM 2956 C CA . GLN A 1 359 ? -4.455 11.709 -5.235 1.00 87.44 359 GLN A CA 1
ATOM 2957 C C . GLN A 1 359 ? -5.429 12.460 -4.313 1.00 87.44 359 GLN A C 1
ATOM 2959 O O . GLN A 1 359 ? -6.589 12.657 -4.682 1.00 87.44 359 GLN A O 1
ATOM 2964 N N . LYS A 1 360 ? -4.976 12.862 -3.117 1.00 85.06 360 LYS A N 1
ATOM 2965 C CA . LYS A 1 360 ? -5.790 13.556 -2.102 1.00 85.06 360 LYS A CA 1
ATOM 2966 C C . LYS A 1 360 ? -5.683 15.083 -2.152 1.00 85.06 360 LYS A C 1
ATOM 2968 O O . LYS A 1 360 ? -6.555 15.774 -1.608 1.00 85.06 360 LYS A O 1
ATOM 2973 N N . SER A 1 361 ? -4.616 15.612 -2.743 1.00 88.31 361 SER A N 1
ATOM 2974 C CA . SER A 1 361 ? -4.397 17.049 -2.877 1.00 88.31 361 SER A CA 1
ATOM 2975 C C . SER A 1 361 ? -5.122 17.603 -4.103 1.00 88.31 361 SER A C 1
ATOM 2977 O O . SER A 1 361 ? -5.463 16.889 -5.038 1.00 88.31 361 SER A O 1
ATOM 2979 N N . THR A 1 362 ? -5.363 18.908 -4.090 1.00 88.62 362 THR A N 1
ATOM 2980 C CA . THR A 1 362 ? -5.769 19.692 -5.266 1.00 88.62 362 THR A CA 1
ATOM 2981 C C . THR A 1 362 ? -4.799 20.843 -5.522 1.00 88.62 362 THR A C 1
ATOM 2983 O O . THR A 1 362 ? -5.086 21.733 -6.322 1.00 88.62 362 THR A O 1
ATOM 2986 N N . ARG A 1 363 ? -3.674 20.886 -4.795 1.00 90.75 363 ARG A N 1
ATOM 2987 C CA . ARG A 1 363 ? -2.755 22.022 -4.788 1.00 90.75 363 ARG A CA 1
ATOM 2988 C C . ARG A 1 363 ? -1.627 21.809 -5.778 1.00 90.75 363 ARG A C 1
ATOM 2990 O O . ARG A 1 363 ? -0.820 20.896 -5.644 1.00 90.75 363 ARG A O 1
ATOM 2997 N N . THR A 1 364 ? -1.498 22.766 -6.685 1.00 92.38 364 THR A N 1
ATOM 2998 C CA . THR A 1 364 ? -0.416 22.847 -7.667 1.00 92.38 364 THR A CA 1
ATOM 2999 C C . THR A 1 364 ? 0.976 22.789 -7.030 1.00 92.38 364 THR A C 1
ATOM 3001 O O . THR A 1 364 ? 1.860 22.129 -7.563 1.00 92.38 364 THR A O 1
ATOM 3004 N N . ALA A 1 365 ? 1.172 23.426 -5.868 1.00 92.69 365 ALA A N 1
ATOM 3005 C CA . ALA A 1 365 ? 2.452 23.394 -5.154 1.00 92.69 365 ALA A CA 1
ATOM 3006 C C . ALA A 1 365 ? 2.831 21.972 -4.703 1.00 92.69 365 ALA A C 1
ATOM 3008 O O . ALA A 1 365 ? 3.960 21.545 -4.919 1.00 92.69 365 ALA A O 1
ATOM 3009 N N . THR A 1 366 ? 1.876 21.220 -4.147 1.00 94.00 366 THR A N 1
ATOM 3010 C CA . THR A 1 366 ? 2.070 19.820 -3.741 1.00 94.00 366 THR A CA 1
ATOM 3011 C C . THR A 1 366 ? 2.417 18.954 -4.949 1.00 94.00 366 THR A C 1
ATOM 3013 O O . THR A 1 366 ? 3.370 18.186 -4.901 1.00 94.00 366 THR A O 1
ATOM 3016 N N . TYR A 1 367 ? 1.721 19.143 -6.073 1.00 95.44 367 TYR A N 1
ATOM 3017 C CA . TYR A 1 367 ? 2.041 18.445 -7.320 1.00 95.44 367 TYR A CA 1
ATOM 3018 C C . TYR A 1 367 ? 3.455 18.756 -7.827 1.00 95.44 367 TYR A C 1
ATOM 3020 O O . TYR A 1 367 ? 4.170 17.840 -8.221 1.00 95.44 367 TYR A O 1
ATOM 3028 N N . GLY A 1 368 ? 3.875 20.025 -7.778 1.00 95.62 368 GLY A N 1
ATOM 3029 C CA . GLY A 1 368 ? 5.231 20.436 -8.147 1.00 95.62 368 GLY A CA 1
ATOM 3030 C C . GLY A 1 368 ? 6.302 19.801 -7.255 1.00 95.62 368 GLY A C 1
ATOM 3031 O O . GLY A 1 368 ? 7.289 19.276 -7.761 1.00 95.62 368 GLY A O 1
ATOM 3032 N N . LEU A 1 369 ? 6.092 19.772 -5.936 1.00 95.88 369 LEU A N 1
ATOM 3033 C CA . LEU A 1 369 ? 7.016 19.120 -5.001 1.00 95.88 369 LEU A CA 1
ATOM 3034 C C . LEU A 1 369 ? 7.104 17.606 -5.238 1.00 95.88 369 LEU A C 1
ATOM 3036 O O . LEU A 1 369 ? 8.200 17.050 -5.258 1.00 95.88 369 LEU A O 1
ATOM 3040 N N . CYS A 1 370 ? 5.973 16.934 -5.472 1.00 96.75 370 CYS A N 1
ATOM 3041 C CA . CYS A 1 370 ? 5.975 15.508 -5.794 1.00 96.75 370 CYS A CA 1
ATOM 3042 C C . CYS A 1 370 ? 6.612 15.209 -7.160 1.00 96.75 370 CYS A C 1
ATOM 3044 O O . CYS A 1 370 ? 7.235 14.160 -7.309 1.00 96.75 370 CYS A O 1
ATOM 3046 N N . TYR A 1 371 ? 6.498 16.116 -8.137 1.00 97.31 371 TYR A N 1
ATOM 3047 C CA . TYR A 1 371 ? 7.235 16.024 -9.399 1.00 97.31 371 TYR A CA 1
ATOM 3048 C C . TYR A 1 371 ? 8.747 16.018 -9.146 1.00 97.31 371 TYR A C 1
ATOM 3050 O O . TYR A 1 371 ? 9.420 15.085 -9.580 1.00 97.31 371 TYR A O 1
ATOM 3058 N N . TYR A 1 372 ? 9.265 16.991 -8.384 1.00 96.62 372 TYR A N 1
ATOM 3059 C CA . TYR A 1 372 ? 10.692 17.051 -8.048 1.00 96.62 372 TYR A CA 1
ATOM 3060 C C . TYR A 1 372 ? 11.156 15.804 -7.288 1.00 96.62 372 TYR A C 1
ATOM 3062 O O . TYR A 1 372 ? 12.200 15.234 -7.596 1.00 96.62 372 TYR A O 1
ATOM 3070 N N . LEU A 1 373 ? 10.344 15.326 -6.345 1.00 96.62 373 LEU A N 1
ATOM 3071 C CA . LEU A 1 373 ? 10.626 14.107 -5.589 1.00 96.62 373 LEU A CA 1
ATOM 3072 C C . LEU A 1 373 ? 10.722 12.873 -6.504 1.00 96.62 373 LEU A C 1
ATOM 3074 O O . LEU A 1 373 ? 11.613 12.035 -6.334 1.00 96.62 373 LEU A O 1
ATOM 3078 N N . ALA A 1 374 ? 9.833 12.765 -7.494 1.00 96.94 374 ALA A N 1
ATOM 3079 C CA . ALA A 1 374 ? 9.817 11.654 -8.439 1.00 96.94 374 ALA A CA 1
ATOM 3080 C C . ALA A 1 374 ? 10.964 11.724 -9.459 1.00 96.94 374 ALA A C 1
ATOM 3082 O O . ALA A 1 374 ? 11.600 10.700 -9.706 1.00 96.94 374 ALA A O 1
ATOM 3083 N N . ILE A 1 375 ? 11.268 12.900 -10.023 1.00 95.94 375 ILE A N 1
ATOM 3084 C CA . ILE A 1 375 ? 12.349 13.034 -11.012 1.00 95.94 375 ILE A CA 1
ATOM 3085 C C . ILE A 1 375 ? 13.730 12.840 -10.379 1.00 95.94 375 ILE A C 1
ATOM 3087 O O . ILE A 1 375 ? 14.555 12.109 -10.927 1.00 95.94 375 ILE A O 1
ATOM 3091 N N . GLU A 1 376 ? 13.967 13.389 -9.184 1.00 94.31 376 GLU A N 1
ATOM 3092 C CA . GLU A 1 376 ? 15.199 13.122 -8.434 1.00 94.31 376 GLU A CA 1
ATOM 3093 C C . GLU A 1 376 ? 15.320 11.637 -8.090 1.00 94.31 376 GLU A C 1
ATOM 3095 O O . GLU A 1 376 ? 16.389 11.038 -8.246 1.00 94.31 376 GLU A O 1
ATOM 3100 N N . SER A 1 377 ? 14.201 11.003 -7.720 1.00 94.25 377 SER A N 1
ATOM 3101 C CA . SER A 1 377 ? 14.199 9.568 -7.465 1.00 94.25 377 SER A CA 1
ATOM 3102 C C . SER A 1 377 ? 14.540 8.747 -8.707 1.00 94.25 377 SER A C 1
ATOM 3104 O O . SER A 1 377 ? 15.302 7.788 -8.616 1.00 94.25 377 SER A O 1
ATOM 3106 N N . LEU A 1 378 ? 14.009 9.122 -9.873 1.00 93.81 378 LEU A N 1
ATOM 3107 C CA . LEU A 1 378 ? 14.321 8.466 -11.140 1.00 93.81 378 LEU A CA 1
ATOM 3108 C C . LEU A 1 378 ? 15.810 8.619 -11.479 1.00 93.81 378 LEU A C 1
ATOM 3110 O O . LEU A 1 378 ? 16.488 7.636 -11.780 1.00 93.81 378 LEU A O 1
ATOM 3114 N N . ASN A 1 379 ? 16.340 9.835 -11.342 1.00 90.50 379 ASN A N 1
ATOM 3115 C CA . ASN A 1 379 ? 17.733 10.170 -11.636 1.00 90.50 379 ASN A CA 1
ATOM 3116 C C . ASN A 1 379 ? 18.751 9.425 -10.770 1.00 90.50 379 ASN A C 1
ATOM 3118 O O . ASN A 1 379 ? 19.878 9.202 -11.228 1.00 90.50 379 ASN A O 1
ATOM 3122 N N . LYS A 1 380 ? 18.355 9.059 -9.548 1.00 89.75 380 LYS A N 1
ATOM 3123 C CA . LYS A 1 380 ? 19.157 8.310 -8.573 1.00 89.75 380 LYS A CA 1
ATOM 3124 C C . LYS A 1 380 ? 18.762 6.833 -8.479 1.00 89.75 380 LYS A C 1
ATOM 3126 O O . LYS A 1 380 ? 19.316 6.124 -7.643 1.00 89.75 380 LYS A O 1
ATOM 3131 N N . ALA A 1 381 ? 17.811 6.368 -9.293 1.00 88.06 381 ALA A N 1
ATOM 3132 C CA . ALA A 1 381 ? 17.195 5.060 -9.118 1.00 88.06 381 ALA A CA 1
ATOM 3133 C C . ALA A 1 381 ? 18.249 3.930 -9.136 1.00 88.06 381 ALA A C 1
ATOM 3135 O O . ALA A 1 381 ? 18.948 3.748 -10.137 1.00 88.06 381 ALA A O 1
ATOM 3136 N N . PRO A 1 382 ? 18.358 3.143 -8.051 1.00 83.06 382 PRO A N 1
ATOM 3137 C CA . PRO A 1 382 ? 19.351 2.080 -7.927 1.00 83.06 382 PRO A CA 1
ATOM 3138 C C . PRO A 1 382 ? 18.881 0.758 -8.548 1.00 83.06 382 PRO A C 1
ATOM 3140 O O . PRO A 1 382 ? 19.666 -0.181 -8.661 1.00 83.06 382 PRO A O 1
ATOM 3143 N N . SER A 1 383 ? 17.599 0.672 -8.913 1.00 83.06 383 SER A N 1
ATOM 3144 C CA . SER A 1 383 ? 16.976 -0.495 -9.531 1.00 83.06 383 SER A CA 1
ATOM 3145 C C . SER A 1 383 ? 15.717 -0.117 -10.317 1.00 83.06 383 SER A C 1
ATOM 3147 O O . SER A 1 383 ? 15.108 0.935 -10.088 1.00 83.06 383 SER A O 1
ATOM 3149 N N . SER A 1 384 ? 15.281 -1.021 -11.193 1.00 83.00 384 SER A N 1
ATOM 3150 C CA . SER A 1 384 ? 14.025 -0.934 -11.946 1.00 83.00 384 SER A CA 1
ATOM 3151 C C . SER A 1 384 ? 12.783 -0.859 -11.055 1.00 83.00 384 SER A C 1
ATOM 3153 O O . SER A 1 384 ? 11.772 -0.281 -11.450 1.00 83.00 384 SER A O 1
ATOM 3155 N N . PHE A 1 385 ? 12.875 -1.366 -9.824 1.00 83.25 385 PHE A N 1
ATOM 3156 C CA . PHE A 1 385 ? 11.828 -1.262 -8.810 1.00 83.25 385 PHE A CA 1
ATOM 3157 C C . PHE A 1 385 ? 11.519 0.198 -8.441 1.00 83.25 385 PHE A C 1
ATOM 3159 O O . PHE A 1 385 ? 10.356 0.598 -8.402 1.00 83.25 385 PHE A O 1
ATOM 3166 N N . ILE A 1 386 ? 12.557 1.020 -8.251 1.00 88.56 386 ILE A N 1
ATOM 3167 C CA . ILE A 1 386 ? 12.404 2.455 -7.974 1.00 88.56 386 ILE A CA 1
ATOM 3168 C C . ILE A 1 386 ? 12.060 3.232 -9.247 1.00 88.56 386 ILE A C 1
ATOM 3170 O O . ILE A 1 386 ? 11.190 4.104 -9.204 1.00 88.56 386 ILE A O 1
ATOM 3174 N N . GLN A 1 387 ? 12.667 2.880 -10.390 1.00 89.81 387 GLN A N 1
ATOM 3175 C CA . GLN A 1 387 ? 12.315 3.481 -11.685 1.00 89.81 387 GLN A CA 1
ATOM 3176 C C . GLN A 1 387 ? 10.815 3.346 -11.967 1.00 89.81 387 GLN A C 1
ATOM 3178 O O . GLN A 1 387 ? 10.171 4.328 -12.330 1.00 89.81 387 GLN A O 1
ATOM 3183 N N . PHE A 1 388 ? 10.250 2.152 -11.752 1.00 89.38 388 PHE A N 1
ATOM 3184 C CA . PHE A 1 388 ? 8.831 1.880 -11.967 1.00 89.38 388 PHE A CA 1
ATOM 3185 C C . PHE A 1 388 ? 7.959 2.868 -11.196 1.00 89.38 388 PHE A C 1
ATOM 3187 O O . PHE A 1 388 ? 7.069 3.499 -11.768 1.00 89.38 388 PHE A O 1
ATOM 3194 N N . LYS A 1 389 ? 8.238 3.029 -9.900 1.00 91.00 389 LYS A N 1
ATOM 3195 C CA . LYS A 1 389 ? 7.406 3.850 -9.027 1.00 91.00 389 LYS A CA 1
ATOM 3196 C C . LYS A 1 389 ? 7.541 5.343 -9.315 1.00 91.00 389 LYS A C 1
ATOM 3198 O O . LYS A 1 389 ? 6.543 6.059 -9.310 1.00 91.00 389 LYS A O 1
ATOM 3203 N N . ALA A 1 390 ? 8.752 5.804 -9.621 1.00 95.06 390 ALA A N 1
ATOM 3204 C CA . ALA A 1 390 ? 8.992 7.186 -10.019 1.00 95.06 390 ALA A CA 1
ATOM 3205 C C . ALA A 1 390 ? 8.263 7.534 -11.331 1.00 95.06 390 ALA A C 1
ATOM 3207 O O . ALA A 1 390 ? 7.555 8.540 -11.397 1.00 95.06 390 ALA A O 1
ATOM 3208 N N . VAL A 1 391 ? 8.357 6.668 -12.349 1.00 93.94 391 VAL A N 1
ATOM 3209 C CA . VAL A 1 391 ? 7.645 6.835 -13.630 1.00 93.94 391 VAL A CA 1
ATOM 3210 C C . VAL A 1 391 ? 6.130 6.839 -13.426 1.00 93.94 391 VAL A C 1
ATOM 3212 O O . VAL A 1 391 ? 5.432 7.645 -14.039 1.00 93.94 391 VAL A O 1
ATOM 3215 N N . GLU A 1 392 ? 5.610 5.983 -12.543 1.00 90.88 392 GLU A N 1
ATOM 3216 C CA . GLU A 1 392 ? 4.184 5.948 -12.214 1.00 90.88 392 GLU A CA 1
ATOM 3217 C C . GLU A 1 392 ? 3.685 7.301 -11.673 1.00 90.88 392 GLU A C 1
ATOM 3219 O O . GLU A 1 392 ? 2.648 7.802 -12.116 1.00 90.88 392 GLU A O 1
ATOM 3224 N N . ILE A 1 393 ? 4.432 7.924 -10.757 1.00 94.69 393 ILE A N 1
ATOM 3225 C CA . ILE A 1 393 ? 4.097 9.244 -10.203 1.00 94.69 393 ILE A CA 1
ATOM 3226 C C . ILE A 1 393 ? 4.136 10.323 -11.285 1.00 94.69 393 ILE A C 1
ATOM 3228 O O . ILE A 1 393 ? 3.190 11.105 -11.400 1.00 94.69 393 ILE A O 1
ATOM 3232 N N . LEU A 1 394 ? 5.197 10.347 -12.094 1.00 96.19 394 LEU A N 1
ATOM 3233 C CA . LEU A 1 394 ? 5.367 11.324 -13.170 1.00 96.19 394 LEU A CA 1
ATOM 3234 C C . LEU A 1 394 ? 4.215 11.235 -14.181 1.00 96.19 394 LEU A C 1
ATOM 3236 O O . LEU A 1 394 ? 3.555 12.232 -14.475 1.00 96.19 394 LEU A O 1
ATOM 3240 N N . LEU A 1 395 ? 3.879 10.029 -14.641 1.00 93.06 395 LEU A N 1
ATOM 3241 C CA . LEU A 1 395 ? 2.732 9.829 -15.527 1.00 93.06 395 LEU A CA 1
ATOM 3242 C C . LEU A 1 395 ? 1.413 10.192 -14.841 1.00 93.06 395 LEU A C 1
ATOM 3244 O O . LEU A 1 395 ? 0.519 10.747 -15.480 1.00 93.06 395 LEU A O 1
ATOM 3248 N N . HIS A 1 396 ? 1.262 9.922 -13.544 1.00 90.69 396 HIS A N 1
ATOM 3249 C CA . HIS A 1 396 ? 0.066 10.321 -12.811 1.00 90.69 396 HIS A CA 1
ATOM 3250 C C . HIS A 1 396 ? -0.121 11.846 -12.799 1.00 90.69 396 HIS A C 1
ATOM 3252 O O . HIS A 1 396 ? -1.227 12.313 -13.078 1.00 90.69 396 HIS A O 1
ATOM 3258 N N . LEU A 1 397 ? 0.950 12.606 -12.556 1.00 93.44 397 LEU A N 1
ATOM 3259 C CA . LEU A 1 397 ? 0.966 14.072 -12.600 1.00 93.44 397 LEU A CA 1
ATOM 3260 C C . LEU A 1 397 ? 0.678 14.607 -14.007 1.00 93.44 397 LEU A C 1
ATOM 3262 O O . LEU A 1 397 ? -0.202 15.455 -14.167 1.00 93.44 397 LEU A O 1
ATOM 3266 N N . HIS A 1 398 ? 1.314 14.037 -15.034 1.00 92.56 398 HIS A N 1
ATOM 3267 C CA . HIS A 1 398 ? 1.027 14.368 -16.433 1.00 92.56 398 HIS A CA 1
ATOM 3268 C C . HIS A 1 398 ? -0.454 14.154 -16.790 1.00 92.56 398 HIS A C 1
ATOM 3270 O O . HIS A 1 398 ? -1.060 14.942 -17.507 1.00 92.56 398 HIS A O 1
ATOM 3276 N N . ASN A 1 399 ? -1.084 13.113 -16.243 1.00 89.31 399 ASN A N 1
ATOM 3277 C CA . ASN A 1 399 ? -2.508 12.845 -16.453 1.00 89.31 399 ASN A CA 1
ATOM 3278 C C . ASN A 1 399 ? -3.453 13.705 -15.607 1.00 89.31 399 ASN A C 1
ATOM 3280 O O . ASN A 1 399 ? -4.674 13.608 -15.778 1.00 89.31 399 ASN A O 1
ATOM 3284 N N . ILE A 1 400 ? -2.945 14.437 -14.618 1.00 88.75 400 ILE A N 1
ATOM 3285 C CA . ILE A 1 400 ? -3.724 15.438 -13.884 1.00 88.75 400 ILE A CA 1
ATOM 3286 C C . ILE A 1 400 ? -3.734 16.734 -14.688 1.00 88.75 400 ILE A C 1
ATOM 3288 O O . ILE A 1 400 ? -4.812 17.266 -14.948 1.00 88.75 400 ILE A O 1
ATOM 3292 N N . ASP A 1 401 ? -2.561 17.191 -15.124 1.00 89.50 401 ASP A N 1
ATOM 3293 C CA . ASP A 1 401 ? -2.411 18.381 -15.957 1.00 89.50 401 ASP A CA 1
ATOM 3294 C C . ASP A 1 401 ? -1.248 18.208 -16.944 1.00 89.50 401 ASP A C 1
ATOM 3296 O O . ASP A 1 401 ? -0.081 18.463 -16.636 1.00 89.50 401 ASP A O 1
ATOM 3300 N N . SER A 1 402 ? -1.578 17.793 -18.168 1.00 90.25 402 SER A N 1
ATOM 3301 C CA . SER A 1 402 ? -0.582 17.525 -19.209 1.00 90.25 402 SER A CA 1
ATOM 3302 C C . SER A 1 402 ? 0.099 18.791 -19.724 1.00 90.25 402 SER A C 1
ATOM 3304 O O . SER A 1 402 ? 1.145 18.700 -20.359 1.00 90.25 402 SER A O 1
ATOM 3306 N N . LYS A 1 403 ? -0.507 19.968 -19.510 1.00 91.56 403 LYS A N 1
ATOM 3307 C CA . LYS A 1 403 ? 0.068 21.248 -19.933 1.00 91.56 403 LYS A CA 1
ATOM 3308 C C . LYS A 1 403 ? 1.093 21.726 -18.914 1.00 91.56 403 LYS A C 1
ATOM 3310 O O . LYS A 1 403 ? 2.151 22.195 -19.308 1.00 91.56 403 LYS A O 1
ATOM 3315 N N . MET A 1 404 ? 0.776 21.613 -17.626 1.00 91.56 404 MET A N 1
ATOM 3316 C CA . MET A 1 404 ? 1.704 21.973 -16.556 1.00 91.56 404 MET A CA 1
ATOM 3317 C C . MET A 1 404 ? 2.914 21.036 -16.518 1.00 91.56 404 MET A C 1
ATOM 3319 O O . MET A 1 404 ? 4.032 21.498 -16.323 1.00 91.56 404 MET A O 1
ATOM 3323 N N . PHE A 1 405 ? 2.689 19.737 -16.718 1.00 94.44 405 PHE A N 1
ATOM 3324 C CA . PHE A 1 405 ? 3.721 18.704 -16.648 1.00 94.44 405 PHE A CA 1
ATOM 3325 C C . PHE A 1 405 ? 4.152 18.207 -18.035 1.00 94.44 405 PHE A C 1
ATOM 3327 O O . PHE A 1 405 ? 4.387 17.012 -18.234 1.00 94.44 405 PHE A O 1
ATOM 3334 N N . SER A 1 406 ? 4.216 19.105 -19.023 1.00 92.81 406 SER A N 1
ATOM 3335 C CA . SER A 1 406 ? 4.599 18.747 -20.395 1.00 92.81 406 SER A CA 1
ATOM 3336 C C . SER A 1 406 ? 6.069 18.343 -20.521 1.00 92.81 406 SER A C 1
ATOM 3338 O O . SER A 1 406 ? 6.402 17.580 -21.418 1.00 92.81 406 SER A O 1
ATOM 3340 N N . MET A 1 407 ? 6.930 18.816 -19.613 1.00 94.88 407 MET A N 1
ATOM 3341 C CA . MET A 1 407 ? 8.362 18.496 -19.582 1.00 94.88 407 MET A CA 1
ATOM 3342 C C . MET A 1 407 ? 8.667 17.029 -19.252 1.00 94.88 407 MET A C 1
ATOM 3344 O O . MET A 1 407 ? 9.763 16.570 -19.534 1.00 94.88 407 MET A O 1
ATOM 3348 N N . ILE A 1 408 ? 7.704 16.272 -18.712 1.00 95.06 408 ILE A N 1
ATOM 3349 C CA . ILE A 1 408 ? 7.923 14.883 -18.277 1.00 95.06 408 ILE A CA 1
ATOM 3350 C C . ILE A 1 408 ? 8.373 13.969 -19.424 1.00 95.06 408 ILE A C 1
ATOM 3352 O O . ILE A 1 408 ? 9.171 13.059 -19.201 1.00 95.06 408 ILE A O 1
ATOM 3356 N N . ASP A 1 409 ? 7.877 14.184 -20.646 1.00 91.88 409 ASP A N 1
ATOM 3357 C CA . ASP A 1 409 ? 8.347 13.404 -21.795 1.00 91.88 409 ASP A CA 1
ATOM 3358 C C . ASP A 1 409 ? 9.813 13.746 -22.133 1.00 91.88 409 ASP A C 1
ATOM 3360 O O . ASP A 1 409 ? 10.607 12.829 -22.346 1.00 91.88 409 ASP A O 1
ATOM 3364 N N . ASP A 1 410 ? 10.204 15.026 -22.068 1.00 94.06 410 ASP A N 1
ATOM 3365 C CA . ASP A 1 410 ? 11.600 15.451 -22.257 1.00 94.06 410 ASP A CA 1
ATOM 3366 C C . ASP A 1 410 ? 12.513 14.890 -21.150 1.00 94.06 410 ASP A C 1
ATOM 3368 O O . ASP A 1 410 ? 13.641 14.474 -21.419 1.00 94.06 410 ASP A O 1
ATOM 3372 N N . ASP A 1 411 ? 12.028 14.833 -19.907 1.00 95.81 411 ASP A N 1
ATOM 3373 C CA . ASP A 1 411 ? 12.754 14.249 -18.777 1.00 95.81 411 ASP A CA 1
ATOM 3374 C C . ASP A 1 411 ? 13.007 12.748 -18.974 1.00 95.81 411 ASP A C 1
ATOM 3376 O O . ASP A 1 411 ? 14.093 12.248 -18.663 1.00 95.81 411 ASP A O 1
ATOM 3380 N N . PHE A 1 412 ? 12.031 12.011 -19.519 1.00 95.12 412 PHE A N 1
ATOM 3381 C CA . PHE A 1 412 ? 12.223 10.602 -19.864 1.00 95.12 412 PHE A CA 1
ATOM 3382 C C . PHE A 1 412 ? 13.269 10.426 -20.964 1.00 95.12 412 PHE A C 1
ATOM 3384 O O . PHE A 1 412 ? 14.124 9.544 -20.845 1.00 95.12 412 PHE A O 1
ATOM 3391 N N . ASP A 1 413 ? 13.253 11.272 -21.993 1.00 93.12 413 ASP A N 1
ATOM 3392 C CA . ASP A 1 413 ? 14.246 11.237 -23.068 1.00 93.12 413 ASP A CA 1
ATOM 3393 C C . ASP A 1 413 ? 15.654 11.563 -22.546 1.00 93.12 413 ASP A C 1
ATOM 3395 O O . ASP A 1 413 ? 16.630 10.881 -22.885 1.00 93.12 413 ASP A O 1
ATOM 3399 N N . GLN A 1 414 ? 15.773 12.550 -21.652 1.00 92.31 414 GLN A N 1
ATOM 3400 C CA . GLN A 1 414 ? 17.029 12.864 -20.968 1.00 92.31 414 GLN A CA 1
ATOM 3401 C C . GLN A 1 414 ? 17.521 11.694 -20.113 1.00 92.31 414 GLN A C 1
ATOM 3403 O O . GLN A 1 414 ? 18.709 11.360 -20.147 1.00 92.31 414 GLN A O 1
ATOM 3408 N N . TYR A 1 415 ? 16.624 11.029 -19.385 1.00 92.00 415 TYR A N 1
ATOM 3409 C CA . TYR A 1 415 ? 16.976 9.864 -18.581 1.00 92.00 415 TYR A CA 1
ATOM 3410 C C . TYR A 1 415 ? 17.469 8.693 -19.443 1.00 92.00 415 TYR A C 1
ATOM 3412 O O . TYR A 1 415 ? 18.506 8.097 -19.146 1.00 92.00 415 TYR A O 1
ATOM 3420 N N . ILE A 1 416 ? 16.792 8.407 -20.560 1.00 90.69 416 ILE A N 1
ATOM 3421 C CA . ILE A 1 416 ? 17.211 7.400 -21.550 1.00 90.69 416 ILE A CA 1
ATOM 3422 C C . ILE A 1 416 ? 18.605 7.728 -22.093 1.00 90.69 416 ILE A C 1
ATOM 3424 O O . ILE A 1 416 ? 19.472 6.854 -22.171 1.00 90.69 416 ILE A O 1
ATOM 3428 N N . LYS A 1 417 ? 18.856 8.997 -22.433 1.00 89.00 417 LYS A N 1
ATOM 3429 C CA . LYS A 1 417 ? 20.172 9.449 -22.891 1.00 89.00 417 LYS A CA 1
ATOM 3430 C C . LYS A 1 417 ? 21.250 9.207 -21.829 1.00 89.00 417 LYS A C 1
ATOM 3432 O O . LYS A 1 417 ? 22.297 8.649 -22.151 1.00 89.00 417 LYS A O 1
ATOM 3437 N N . LYS A 1 418 ? 20.966 9.528 -20.565 1.00 87.38 418 LYS A N 1
ATOM 3438 C CA . LYS A 1 418 ? 21.874 9.296 -19.431 1.00 87.38 418 LYS A CA 1
ATOM 3439 C C . LYS A 1 418 ? 22.179 7.805 -19.218 1.00 87.38 418 LYS A C 1
ATOM 3441 O O . LYS A 1 418 ? 23.311 7.448 -18.898 1.00 87.38 418 LYS A O 1
ATOM 3446 N N . LEU A 1 419 ? 21.202 6.917 -19.428 1.00 84.19 419 LEU A N 1
ATOM 3447 C CA . LEU A 1 419 ? 21.425 5.464 -19.397 1.00 84.19 419 LEU A CA 1
ATOM 3448 C C . LEU A 1 419 ? 22.343 4.997 -20.538 1.00 84.19 419 LEU A C 1
ATOM 3450 O O . LEU A 1 419 ? 23.228 4.169 -20.313 1.00 84.19 419 LEU A O 1
ATOM 3454 N N . ASN A 1 420 ? 22.180 5.560 -21.739 1.00 82.75 420 ASN A N 1
ATOM 3455 C CA . ASN A 1 420 ? 23.015 5.241 -22.901 1.00 82.75 420 ASN A CA 1
ATOM 3456 C C . ASN A 1 420 ? 24.472 5.711 -22.733 1.00 82.75 420 ASN A C 1
ATOM 3458 O O . ASN A 1 420 ? 25.397 5.004 -23.134 1.00 82.75 420 ASN A O 1
ATOM 3462 N N . GLU A 1 421 ? 24.691 6.877 -22.116 1.00 80.00 421 GLU A N 1
ATOM 3463 C CA . GLU A 1 421 ? 26.030 7.428 -21.843 1.00 80.00 421 GLU A CA 1
ATOM 3464 C C . GLU A 1 421 ? 26.859 6.524 -20.911 1.00 80.00 421 GLU A C 1
ATOM 3466 O O . GLU A 1 421 ? 28.075 6.410 -21.076 1.00 80.00 421 GLU A O 1
ATOM 3471 N N . ASN A 1 422 ? 26.204 5.776 -20.017 1.00 67.50 422 ASN A N 1
ATOM 3472 C CA . ASN A 1 422 ? 26.841 4.798 -19.128 1.00 67.50 422 ASN A CA 1
ATOM 3473 C C . ASN A 1 422 ? 27.203 3.457 -19.813 1.00 67.50 422 ASN A C 1
ATOM 3475 O O . ASN A 1 422 ? 27.488 2.474 -19.131 1.00 67.50 422 ASN A O 1
ATOM 3479 N N . LYS A 1 423 ? 27.220 3.403 -21.156 1.00 60.28 423 LYS A N 1
ATOM 3480 C CA . LYS A 1 423 ? 27.601 2.239 -21.990 1.00 60.28 423 LYS A CA 1
ATOM 3481 C C . LYS A 1 423 ? 26.793 0.956 -21.748 1.00 60.28 423 LYS A C 1
ATOM 3483 O O . LYS A 1 423 ? 27.288 -0.135 -22.022 1.00 60.28 423 LYS A O 1
ATOM 3488 N N . SER A 1 424 ? 25.545 1.061 -21.294 1.00 60.72 424 SER A N 1
ATOM 3489 C CA . SER A 1 424 ? 24.657 -0.098 -21.165 1.00 60.72 424 SER A CA 1
ATOM 3490 C C . SER A 1 424 ? 23.392 0.083 -22.000 1.00 60.72 424 SER A C 1
ATOM 3492 O O . SER A 1 424 ? 22.360 0.551 -21.516 1.00 60.72 424 SER A O 1
ATOM 3494 N N . SER A 1 425 ? 23.472 -0.302 -23.277 1.00 63.34 425 SER A N 1
ATOM 3495 C CA . SER A 1 425 ? 22.310 -0.344 -24.176 1.00 63.34 425 SER A CA 1
ATOM 3496 C C . SER A 1 425 ? 21.185 -1.230 -23.625 1.00 63.34 425 SER A C 1
ATOM 3498 O O . SER A 1 425 ? 20.014 -0.908 -23.799 1.00 63.34 425 SER A O 1
ATOM 3500 N N . ASP A 1 426 ? 21.539 -2.285 -22.884 1.00 73.00 426 ASP A N 1
ATOM 3501 C CA . ASP A 1 426 ? 20.600 -3.202 -22.229 1.00 73.00 426 ASP A CA 1
ATOM 3502 C C . ASP A 1 426 ? 19.749 -2.505 -21.145 1.00 73.00 426 ASP A C 1
ATOM 3504 O O . ASP A 1 426 ? 18.546 -2.743 -21.045 1.00 73.00 426 ASP A O 1
ATOM 3508 N N . PHE A 1 427 ? 20.313 -1.576 -20.358 1.00 75.31 427 PHE A N 1
ATOM 3509 C CA . PHE A 1 427 ? 19.528 -0.848 -19.344 1.00 75.31 427 PHE A CA 1
ATOM 3510 C C . PHE A 1 427 ? 18.557 0.164 -19.951 1.00 75.31 427 PHE A C 1
ATOM 3512 O O . PHE A 1 427 ? 17.451 0.340 -19.438 1.00 75.31 427 PHE A O 1
ATOM 3519 N N . SER A 1 428 ? 18.953 0.810 -21.045 1.00 81.00 428 SER A N 1
ATOM 3520 C CA . SER A 1 428 ? 18.100 1.748 -21.774 1.00 81.00 428 SER A CA 1
ATOM 3521 C C . SER A 1 428 ? 16.892 1.045 -22.396 1.00 81.00 428 SER A C 1
ATOM 3523 O O . SER A 1 428 ? 15.756 1.474 -22.194 1.00 81.00 428 SER A O 1
ATOM 3525 N N . GLU A 1 429 ? 17.111 -0.099 -23.052 1.00 81.44 429 GLU A N 1
ATOM 3526 C CA . GLU A 1 429 ? 16.036 -0.927 -23.609 1.00 81.44 429 GLU A CA 1
ATOM 3527 C C . GLU A 1 429 ? 15.091 -1.441 -22.510 1.00 81.44 429 GLU A C 1
ATOM 3529 O O . GLU A 1 429 ? 13.867 -1.334 -22.627 1.00 81.44 429 GLU A O 1
ATOM 3534 N N . LYS A 1 430 ? 15.639 -1.926 -21.386 1.00 82.44 430 LYS A N 1
ATOM 3535 C CA . LYS A 1 430 ? 14.845 -2.334 -20.214 1.00 82.44 430 LYS A CA 1
ATOM 3536 C C . LYS A 1 430 ? 13.983 -1.195 -19.671 1.00 82.44 430 LYS A C 1
ATOM 3538 O O . LYS A 1 430 ? 12.809 -1.417 -19.373 1.00 82.44 430 LYS A O 1
ATOM 3543 N N . PHE A 1 431 ? 14.530 0.015 -19.570 1.00 85.75 431 PHE A N 1
ATOM 3544 C CA . PHE A 1 431 ? 13.771 1.181 -19.123 1.00 85.75 431 PHE A CA 1
ATOM 3545 C C . PHE A 1 431 ? 12.686 1.591 -20.129 1.00 85.75 431 PHE A C 1
ATOM 3547 O O . PHE A 1 431 ? 11.571 1.908 -19.724 1.00 85.75 431 PHE A O 1
ATOM 3554 N N . GLN A 1 432 ? 12.952 1.533 -21.434 1.00 84.81 432 GLN A N 1
ATOM 3555 C CA . GLN A 1 432 ? 11.938 1.807 -22.460 1.00 84.81 432 GLN A CA 1
ATOM 3556 C C . GLN A 1 432 ? 10.786 0.796 -22.412 1.00 84.81 432 GLN A C 1
ATOM 3558 O O . GLN A 1 432 ? 9.618 1.187 -22.463 1.00 84.81 432 GLN A O 1
ATOM 3563 N N . ASN A 1 433 ? 11.094 -0.491 -22.233 1.00 81.94 433 ASN A N 1
ATOM 3564 C CA . ASN A 1 433 ? 10.089 -1.536 -22.037 1.00 81.94 433 ASN A CA 1
ATOM 3565 C C . ASN A 1 433 ? 9.257 -1.290 -20.768 1.00 81.94 433 ASN A C 1
ATOM 3567 O O . ASN A 1 433 ? 8.031 -1.418 -20.792 1.00 81.94 433 ASN A O 1
ATOM 3571 N N . LEU A 1 434 ? 9.905 -0.877 -19.674 1.00 84.06 434 LEU A N 1
ATOM 3572 C CA . LEU A 1 434 ? 9.236 -0.476 -18.436 1.00 84.06 434 LEU A CA 1
ATOM 3573 C C . LEU A 1 434 ? 8.304 0.725 -18.658 1.00 84.06 434 LEU A C 1
ATOM 3575 O O . LEU A 1 434 ? 7.152 0.702 -18.228 1.00 84.06 434 LEU A O 1
ATOM 3579 N N . LEU A 1 435 ? 8.780 1.757 -19.356 1.00 86.44 435 LEU A N 1
ATOM 3580 C CA . LEU A 1 435 ? 8.013 2.961 -19.656 1.00 86.44 435 LEU A CA 1
ATOM 3581 C C . LEU A 1 435 ? 6.786 2.641 -20.515 1.00 86.44 435 LEU A C 1
ATOM 3583 O O . LEU A 1 435 ? 5.695 3.117 -20.205 1.00 86.44 435 LEU A O 1
ATOM 3587 N N . LEU A 1 436 ? 6.937 1.809 -21.550 1.00 83.44 436 LEU A N 1
ATOM 3588 C CA . LEU A 1 436 ? 5.823 1.328 -22.371 1.00 83.44 436 LEU A CA 1
ATOM 3589 C C . LEU A 1 436 ? 4.793 0.582 -21.519 1.00 83.44 436 LEU A C 1
ATOM 3591 O O . LEU A 1 436 ? 3.607 0.910 -21.566 1.00 83.44 436 LEU A O 1
ATOM 3595 N N . PHE A 1 437 ? 5.250 -0.353 -20.683 1.00 80.75 437 PHE A N 1
ATOM 3596 C CA . PHE A 1 437 ? 4.385 -1.116 -19.786 1.00 80.75 437 PHE A CA 1
ATOM 3597 C C . PHE A 1 437 ? 3.577 -0.220 -18.836 1.00 80.75 437 PHE A C 1
ATOM 3599 O O . PHE A 1 437 ? 2.394 -0.469 -18.606 1.00 80.75 437 PHE A O 1
ATOM 3606 N N . ILE A 1 438 ? 4.185 0.833 -18.280 1.00 80.19 438 ILE A N 1
ATOM 3607 C CA . ILE A 1 438 ? 3.481 1.754 -17.378 1.00 80.19 438 ILE A CA 1
ATOM 3608 C C . ILE A 1 438 ? 2.554 2.681 -18.169 1.00 80.19 438 ILE A C 1
ATOM 3610 O O . ILE A 1 438 ? 1.414 2.881 -17.750 1.00 80.19 438 ILE A O 1
ATOM 3614 N N . LYS A 1 439 ? 2.990 3.207 -19.323 1.00 82.19 439 LYS A N 1
ATOM 3615 C CA . LYS A 1 439 ? 2.161 4.056 -20.194 1.00 82.19 439 LYS A CA 1
ATOM 3616 C C . LYS A 1 439 ? 0.889 3.331 -20.648 1.00 82.19 439 LYS A C 1
ATOM 3618 O O . LYS A 1 439 ? -0.142 3.974 -20.745 1.00 82.19 439 LYS A O 1
ATOM 3623 N N . GLU A 1 440 ? 0.896 2.010 -20.841 1.00 76.25 440 GLU A N 1
ATOM 3624 C CA . GLU A 1 440 ? -0.329 1.251 -21.163 1.00 76.25 440 GLU A CA 1
ATOM 3625 C C . GLU A 1 440 ? -1.417 1.287 -20.070 1.00 76.25 440 GLU A C 1
ATOM 3627 O O . GLU A 1 440 ? -2.588 0.998 -20.352 1.00 76.25 440 GLU A O 1
ATOM 3632 N N . LYS A 1 441 ? -1.057 1.628 -18.826 1.00 70.81 441 LYS A N 1
ATOM 3633 C CA . LYS A 1 441 ? -1.991 1.717 -17.691 1.00 70.81 441 LYS A CA 1
ATOM 3634 C C . LYS A 1 441 ? -2.739 3.049 -17.618 1.00 70.81 441 LYS A C 1
ATOM 3636 O O . LYS A 1 441 ? -3.734 3.132 -16.892 1.00 70.81 441 LYS A O 1
ATOM 3641 N N . TYR A 1 442 ? -2.257 4.066 -18.329 1.00 64.25 442 TYR A N 1
ATOM 3642 C CA . TYR A 1 442 ? -2.695 5.459 -18.252 1.00 64.25 442 TYR A CA 1
ATOM 3643 C C . TYR A 1 442 ? -3.216 5.951 -19.606 1.00 64.25 442 TYR A C 1
ATOM 3645 O O . TYR A 1 442 ? -4.252 6.658 -19.608 1.00 64.25 442 TYR A O 1
#

Foldseek 3Di:
DVVVVVVLVVVVVVVCVPLVVLVVVCVVVVQPALLSLLVVLLVPLLDLSSLVSLLVSLVPLPHDYDLVSLLVSLVSLLDPVSQDLLDLLRVLSLLSSLSSNLSSLLVVLPDLHADDPVSLVSSLVSLLVSLVSNLSNVVSVVVVCVPDPPDPPVPLQDDDPDPVVSLSSLPNQDDSLLSSLSVLLSSQQRDNDSCLSVVLLVLLLVLVCLVVVLDPPDDDDDDDDRPPDSDPVVSLVVSLVSDDTPFDHAPLVSLVVSLSSLLSSLCCCCVNPPNSDHPVVSLVVNLVSLVVVLVVLLVVQVPDDAQNCAVVQVVLVVQSVVLSVDSPCVCVSQRPVHGRDGPCSNVLSSLVVLLVSVVVDPDPVSLVSNLVSLLVQCLRPNHVSSVLSSLLSLVVSCSVPVPVSVCSVVSLVVSLVSCVVVVCPPVSVVSVVSNV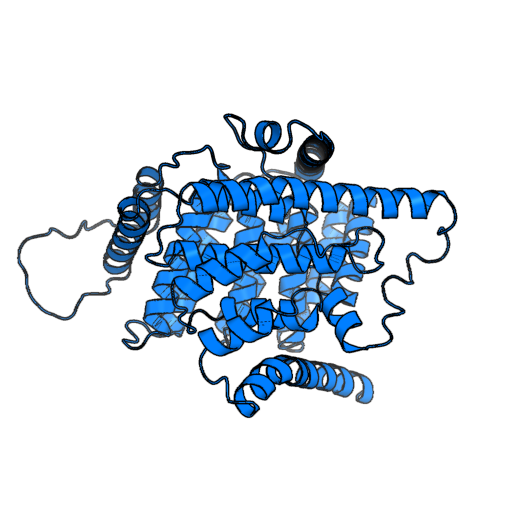SSVVSD

Organism: NCBI:txid588596

Sequence (442 aa):
MEKKVQVRGFKKKIWKEVQVSILLKLEEDGFTTPDGKAKELIKELTDVKYLYALKLLFENLQNDFSPQILRDTLVALADPTPFDFYAKQSVTRLELHLRTWVTVLERICFSPIVLSKELRDKVYNSLSKFAEIHRKTTQVIEIGLDNNFRSKFNQFNKQSNNQDDQIITKKRNYNIDFLLIHLRDTLHSLRDDETWFQEIIRRVKNLLKTALNITPGILTITGVNLPNDCSILSMLAQIRESLSFKYPVASYYVDWRIMLMIQHDLFTWSEGTEMIISKKFCELVLMEYLWSFLEREWIDVTNKSILDSQTKFDEVSNKVTKALKNTGSFLNDLAGNEPIALPHTLWFGILDLAQNLIQKSTRTATYGLCYYLAIESLNKAPSSFIQFKAVEILLHLHNIDSKMFSMIDDDFDQYIKKLNENKSSDFSEKFQNLLLFIKEKY

Radius of gyration: 22.5 Å; chains: 1; bounding box: 58×55×69 Å

pLDDT: mean 77.25, std 18.18, range [24.66, 97.31]

Secondary structure (DSSP, 8-state):
-THHHHHHHHHHHHHHHHHHHHHHHHHHTT--SHHHHHHHHGGGTTSHHHHHHHHHHHH-TT----HHHHHHHHHHHT--TT--TTSTTHHHHHHHHHHHHHHHHHHHHTS-----HHHHHHHHHHHHHHHHHHHHHHHHHHHHHHHT-TT-GGGTTS--SSHHHHHHTT---S-HHHHHHHHHHHHHH--S-HHHHHHHHHHHHHHHHHHTT---SS---------TT--HHHHHHHHHHH---SS---HHHHHHHHHHHHHHHHHHHHHSTT--S-HHHHHHHHHHHHHHHHHHHHHTTTTS-TTTTHHHHHHHHHHHHHHHH-TTTHHHHHSSSS----TTHHHHHHHHHHHHHHHH---HHHHHHHHHHHHHHHHT-SSHHHHHHHHHHHHHHHTT-TTTTTTHHHHHHHHHHHHHHTT-HHHHHHHHHHHHHHHTT-